Protein AF-A0A9D4TZR3-F1 (afdb_monomer)

Radius of gyration: 30.75 Å; Cα contacts (8 Å, |Δi|>4): 1428; chains: 1; bounding box: 102×84×80 Å

Organism: Chlorella vulgaris (NCBI:txid3077)

pLDDT: mean 80.23, std 26.1, range [21.52, 98.94]

Secondary structure (DSSP, 8-state):
---------------------------------------------------------------------EEEEGGGSSEEEEEEEEEETTSS--TT--S---HHHHHHHHHHHT-S-GGGS-GGGEEEEEEEEE------TT-----EEEEEEEEEHHHHHHTT--EEEEBTTTEEEE----PSPP-----------------PPPPEEEE--SHHHHHHHHHHHHTT--EEEE-SS--HHHHHHHHHHHHHH----SSSSSSSSTTGGGTTS--B---SS-TTSHHHHHHHHHHHHTT--THHHHBSS-B--HHHHHHHHHHHHHHHHHTT-EEESS--EEEEEEETTEEEEEEETTS-EEE-SEEEE---TT-HHHHHHHHTTT--EEE--EEEEEEEEEEHHHHHHHHH-HHHHHHH-BTTBSSSPPP----EEEEEHHHHHHHHHHHHHHHHTT-S-------S--PPPP-------------SSS----TTEEEEEEEEEEEEEEEEE--SSTT---EEEEE-TT--SSEEEEEEEEEE-HHHHGGGHHHHGGGHHHHHHHHHHHHHHHHHTSTTPEEEEEHHHHHTTSPPPSPPPP-S-TT-EEE---TTTS-HHHHHHHHHHHHHHHHHSTTTTSTT-EEEEEE--SS-SEEE-B-TTT--BSSSTTEEE-TGGGTS-SSHHHHHHHHHHHHHHHHHHHH----S--TT-----PPP-

Sequence (725 aa):
MYLSCGRPAALGASRAARKSCVVLAAAGARRPPSTTGFNQAPSNSGRQKPPGQHRQTGGGGGGGGSSGSTWQDVDTTPVWRVFGIVVPADDDPGKDEYVQVHPALLAAVSRKVGVRGAQLLPAEAVRVVRKSFDARSKRGRGQSEVRTWAYCVDVDSAALKEAGVRRLEERPGSFERQQQQDAPPASQHSSGTGHSSSSGGGASAEPVVVVGSGPAGLWAALQLAEAGVKVILLDRGQPVEVRGRDIGALFVRQQVNPESNLCYGEGGAGTWSDGKLTTRIGRNSDPVRQVLDTLYRFGAPDSVLVSGKPHLGTDRLVRILKAFRQHLIELGCEVRFGSRVEQLVVRNGRVGGVQLADGSTIAASRVVLAVGHSSRDVYRSLLQHDVSITPKPFAVGFRIEHPQGLIDSLQYGEDDATSKVLRGKGPFPVAEYRLAAEITADAAAQAAASAAAAASKRSGSSYFKEGWYQPLSLASDAGSGEDGVIDGAAAAVGSGSRGVYSFCMCPGGQIVPTSTNENELCINGMSFSRRDSKWANSALVVTVQPSDWQHLVPQHGLLAGMALQEGYEREAARRGGAAFVAPAQRASDFLAGRPSSGQLPPSSYRLGVKATSLHDFYPPHMTAAFVAALQRFNRQMPGFAGDQALLHAAETRTSAPIRIDRHPTSLESVSLPGLYPCGEGAGYAGGIVSSAVDGLRVGATIAAELTGRDLTIASNAFKGVKATY

Solvent-accessible surface area (backbone atoms only — not comparable to full-atom values): 40884 Å² total; per-residue (Å²): 137,89,84,88,88,82,86,87,87,88,86,85,88,87,82,89,85,86,88,80,88,82,88,86,87,83,89,83,88,83,84,87,89,80,91,85,90,86,89,82,86,91,80,91,84,90,88,80,88,88,87,89,85,90,80,87,86,84,91,77,96,72,92,71,82,72,86,69,70,42,79,38,57,40,76,81,31,62,24,38,37,40,40,82,35,66,37,52,48,90,70,43,85,29,68,87,56,58,66,74,70,45,72,55,54,45,40,37,49,23,57,71,70,63,34,93,46,43,88,52,49,63,57,87,41,46,43,57,52,30,38,36,81,41,68,68,55,63,87,49,95,94,55,80,72,58,40,32,35,39,35,28,34,37,33,38,17,66,50,38,46,73,37,66,36,60,64,46,60,38,34,91,84,42,29,40,79,32,79,76,72,75,70,85,80,76,93,78,90,79,95,78,84,86,80,90,79,82,92,74,94,66,82,80,75,76,32,40,36,30,35,21,40,15,44,14,20,47,31,17,51,46,42,21,24,77,68,70,44,52,34,36,39,28,17,43,8,29,52,55,76,58,24,52,51,37,43,46,36,29,71,76,67,59,42,70,41,62,49,20,34,50,54,37,16,50,37,20,59,52,31,70,13,33,39,58,56,69,65,87,87,42,77,83,36,58,63,46,40,54,54,41,51,52,44,37,76,32,69,44,62,74,44,56,69,18,38,69,72,25,61,44,5,24,75,47,39,56,53,25,49,54,45,47,54,52,51,39,44,75,56,62,31,45,77,40,58,64,41,34,72,57,43,77,35,72,49,96,76,23,38,44,23,39,27,33,72,88,69,51,71,48,72,18,59,35,37,37,41,15,58,38,58,79,45,60,67,53,58,58,43,40,58,77,66,65,44,49,61,46,66,35,69,33,35,35,40,28,34,40,34,34,51,26,69,58,47,23,24,72,58,58,35,71,82,46,20,73,74,34,39,53,65,48,38,55,46,47,69,66,49,77,79,81,50,75,40,80,35,40,55,66,54,14,51,52,35,41,52,52,14,51,54,57,34,58,78,75,46,101,68,90,86,76,79,86,78,90,76,80,78,80,81,84,80,88,81,91,81,91,81,86,91,79,94,84,88,84,81,68,78,85,64,55,96,56,48,42,50,33,33,55,39,75,59,17,36,15,18,36,47,42,72,50,38,57,45,93,68,37,24,31,42,49,50,19,13,47,64,61,22,46,38,68,26,24,34,25,34,43,28,37,60,44,52,72,79,79,31,52,89,37,30,90,82,42,48,73,45,12,53,50,52,50,39,52,51,50,16,33,49,22,23,59,67,22,68,51,70,71,16,28,22,22,32,34,32,38,30,57,54,35,57,43,67,58,72,83,82,75,70,90,73,63,43,81,58,41,73,31,80,36,69,63,64,82,71,48,60,66,74,56,36,16,35,51,42,35,40,45,56,52,48,23,70,77,38,78,64,64,39,28,77,66,15,38,32,32,44,22,29,50,81,72,49,21,38,33,27,45,45,46,39,92,80,79,36,32,26,74,61,33,48,36,31,26,54,24,11,29,32,20,46,75,26,79,48,51,48,44,7,25,40,40,9,36,51,51,14,21,49,54,37,22,72,75,68,75,45,92,47,64,97,58,92,80,81,87,82,86,85,85,83,84,131

Foldseek 3Di:
DDDDDDDDDDDDDDDDDDDDDDDDDDDDDDDDDDDDDDDDDDDDDDDDDDDDDDDDDDDDDDDDPPLDFDKDFLVVAQKKKFFFQKAFLVRDQFDVDFWFCDPRSLVSVCVLLVQPDSVLQDRVQKTWQAKEWDLDFDDDPPDDGTTIITTIIMGGSVSCVSSPRTIDTDDPRGIHGDHDPPDPDDDDDDDDDDDDDDDDDDPPDAAAEEEAQALLSLLLLVLQLVLVGAYEYEWQAEQLVVLVVQQVCCLPVVDHDLSRYCQGDHNGVQQQAQAKLDDPVDCPDLLNQVSLVLLVVLPADPCSSHYPTDTAFNVRSSSSRVSSVVVSVVSVYHYYYSWAFQAFDDDPLATQFTATPVRDTRGHRFYEYLNFQVPVSHVVRCVVSVFDKAFDKDKKFWKKKFFLLLQLCLSNNDVCSVAADALLDHRYGSHDDKAKDKAFQVLLVVLVVQLVVLVVVPDPDDPDDDDDDDPPDDDDDDDDDDDDDDDDDPPPRPPGIKMKIWASWQALWAKEFPDSDFQFTAIDIHAGNSSRHRMIMTGGIIMDDCVQQVSVCVPQPSCSLVVVLRVLRNVQCVCLPGSNAWEKAQLLQLSNNHWDDDDAADHRYSSHYDGDDCCPSGPNSRSSVSSSRSVVVCVVRPCSRPRRMMITDIHRPQAHSMARDADPQLCAGPRHRSYRYAARNNPQYGRSSSRNSRSNRNSQSVSCVVVVDNSPSDSDDDPDDDDDD

Mean predicted aligned error: 12.43 Å

Nearest PDB structures (foldseek):
  3nlc-assembly1_A  TM=8.979E-01  e=4.721E-51  Vibrio parahaemolyticus
  7xx0-assembly1_A  TM=4.906E-01  e=9.375E-07  Streptomyces luteocolor
  7xyl-assembly2_G  TM=4.862E-01  e=7.518E-07  Streptomyces luteocolor
  7xqa-assembly1_A  TM=4.896E-01  e=9.375E-07  Streptomyces luteocolor
  7xqa-assembly2_H  TM=4.828E-01  e=1.458E-06  Streptomyces luteocolor

Structure (mmCIF, N/CA/C/O backbone):
data_AF-A0A9D4TZR3-F1
#
_entry.id   AF-A0A9D4TZR3-F1
#
loop_
_atom_site.group_PDB
_atom_site.id
_atom_site.type_symbol
_atom_site.label_atom_id
_atom_site.label_alt_id
_atom_site.label_comp_id
_atom_site.label_asym_id
_atom_site.label_entity_id
_atom_site.label_seq_id
_atom_site.pdbx_PDB_ins_code
_atom_site.Cartn_x
_atom_site.Cartn_y
_atom_site.Cartn_z
_atom_site.occupancy
_atom_site.B_iso_or_equiv
_atom_site.auth_seq_id
_atom_site.auth_comp_id
_atom_site.auth_asym_id
_atom_site.auth_atom_id
_atom_site.pdbx_PDB_model_num
ATOM 1 N N . MET A 1 1 ? -19.382 -39.303 -4.289 1.00 30.27 1 MET A N 1
ATOM 2 C CA . MET A 1 1 ? -19.894 -40.153 -5.382 1.00 30.27 1 MET A CA 1
ATOM 3 C C . MET A 1 1 ? -19.040 -39.907 -6.615 1.00 30.27 1 MET A C 1
ATOM 5 O O . MET A 1 1 ? -18.840 -38.759 -6.981 1.00 30.27 1 MET A O 1
ATOM 9 N N . TYR A 1 2 ? -18.460 -40.985 -7.139 1.00 27.56 2 TYR A N 1
ATOM 10 C CA . TYR A 1 2 ? -17.630 -41.076 -8.346 1.00 27.56 2 TYR A CA 1
ATOM 11 C C . TYR A 1 2 ? -18.486 -41.004 -9.621 1.00 27.56 2 TYR A C 1
ATOM 13 O O . TYR A 1 2 ? -19.602 -41.503 -9.574 1.00 27.56 2 TYR A O 1
ATOM 21 N N . LEU A 1 3 ? -17.931 -40.466 -10.720 1.00 30.33 3 LEU A N 1
ATOM 22 C CA . LEU A 1 3 ? -18.220 -40.713 -12.160 1.00 30.33 3 LEU A CA 1
ATOM 23 C C . LEU A 1 3 ? -17.258 -39.778 -12.944 1.00 30.33 3 LEU A C 1
ATOM 25 O O . LEU A 1 3 ? -17.326 -38.572 -12.743 1.00 30.33 3 LEU A O 1
ATOM 29 N N . SER A 1 4 ? -16.172 -40.182 -13.620 1.00 28.52 4 SER A N 1
ATOM 30 C CA . SER A 1 4 ? -15.903 -41.158 -14.701 1.00 28.52 4 SER A CA 1
ATOM 31 C C . SER A 1 4 ? -16.362 -40.728 -16.108 1.00 28.52 4 SER A C 1
ATOM 33 O O . SER A 1 4 ? -17.515 -40.356 -16.283 1.00 28.52 4 SER A O 1
ATOM 35 N N . CYS A 1 5 ? -15.446 -40.935 -17.078 1.00 30.08 5 CYS A N 1
ATOM 36 C CA . CYS A 1 5 ? -15.521 -40.848 -18.557 1.00 30.08 5 CYS A CA 1
ATOM 37 C C . CYS A 1 5 ? -15.113 -39.485 -19.174 1.00 30.08 5 CYS A C 1
ATOM 39 O O . CYS A 1 5 ? -15.661 -38.460 -18.808 1.00 30.08 5 CYS A O 1
ATOM 41 N N . GLY A 1 6 ? -14.175 -39.361 -20.127 1.00 26.02 6 GLY A N 1
ATOM 42 C CA . GLY A 1 6 ? -13.367 -40.330 -20.880 1.00 26.02 6 GLY A CA 1
ATOM 43 C C . GLY A 1 6 ? -12.301 -39.623 -21.752 1.00 26.02 6 GLY A C 1
ATOM 44 O O . GLY A 1 6 ? -12.434 -38.448 -22.083 1.00 26.02 6 GLY A O 1
ATOM 45 N N . ARG A 1 7 ? -11.219 -40.347 -22.082 1.00 29.39 7 ARG A N 1
ATOM 46 C CA . ARG A 1 7 ? -10.142 -39.977 -23.033 1.00 29.39 7 ARG A CA 1
ATOM 47 C C . ARG A 1 7 ? -10.574 -40.204 -24.496 1.00 29.39 7 ARG A C 1
ATOM 49 O O . ARG A 1 7 ? -11.541 -40.926 -24.726 1.00 29.39 7 ARG A O 1
ATOM 56 N N . PRO A 1 8 ? -9.753 -39.765 -25.471 1.00 42.56 8 PRO A N 1
ATOM 57 C CA . PRO A 1 8 ? -9.128 -40.778 -26.331 1.00 42.56 8 PRO A CA 1
ATOM 58 C C . PRO A 1 8 ? -7.608 -40.622 -26.554 1.00 42.56 8 PRO A C 1
ATOM 60 O O . PRO A 1 8 ? -6.953 -39.720 -26.039 1.00 42.56 8 PRO A O 1
ATOM 63 N N . ALA A 1 9 ? -7.090 -41.642 -27.241 1.00 29.12 9 ALA A N 1
ATOM 64 C CA . ALA A 1 9 ? -5.749 -42.216 -27.308 1.00 29.12 9 ALA A CA 1
ATOM 65 C C . ALA A 1 9 ? -4.634 -41.429 -28.030 1.00 29.12 9 ALA A C 1
ATOM 67 O O . ALA A 1 9 ? -4.858 -40.483 -28.776 1.00 29.12 9 ALA A O 1
ATOM 68 N N . ALA A 1 10 ? -3.419 -41.937 -27.801 1.00 30.62 10 ALA A N 1
ATOM 69 C CA . ALA A 1 10 ? -2.121 -41.544 -28.334 1.00 30.62 10 ALA A CA 1
ATOM 70 C C . ALA A 1 10 ? -1.674 -42.410 -29.529 1.00 30.62 10 ALA A C 1
ATOM 72 O O . ALA A 1 10 ? -2.091 -43.558 -29.628 1.00 30.62 10 ALA A O 1
ATOM 73 N N . LEU A 1 11 ? -0.734 -41.884 -30.323 1.00 29.72 11 LEU A N 1
ATOM 74 C CA . LEU A 1 11 ? 0.268 -42.548 -31.185 1.00 29.72 11 LEU A CA 1
ATOM 75 C C . LEU A 1 11 ? 1.368 -41.479 -31.414 1.00 29.72 11 LEU A C 1
ATOM 77 O O . LEU A 1 11 ? 1.029 -40.319 -31.602 1.00 29.72 11 LEU A O 1
ATOM 81 N N . GLY A 1 12 ? 2.681 -41.702 -31.379 1.00 25.45 12 GLY A N 1
ATOM 82 C CA . GLY A 1 12 ? 3.496 -42.899 -31.248 1.00 25.45 12 GLY A CA 1
ATOM 83 C C . GLY A 1 12 ? 4.935 -42.510 -30.855 1.00 25.45 12 GLY A C 1
ATOM 84 O O . GLY A 1 12 ? 5.322 -41.343 -30.864 1.00 25.45 12 GLY A O 1
ATOM 85 N N . ALA A 1 13 ? 5.692 -43.518 -30.438 1.00 29.94 13 ALA A N 1
ATOM 86 C CA . ALA A 1 13 ? 7.003 -43.431 -29.813 1.00 29.94 13 ALA A CA 1
ATOM 87 C C . ALA A 1 13 ? 8.172 -43.274 -30.804 1.00 29.94 13 ALA A C 1
ATOM 89 O O . ALA A 1 13 ? 8.118 -43.769 -31.924 1.00 29.94 13 ALA A O 1
ATOM 90 N N . SER A 1 14 ? 9.296 -42.743 -30.312 1.00 26.88 14 SER A N 1
ATOM 91 C CA . SER A 1 14 ? 10.634 -43.209 -30.693 1.00 26.88 14 SER A CA 1
ATOM 92 C C . SER A 1 14 ? 11.590 -43.096 -29.498 1.00 26.88 14 SER A C 1
ATOM 94 O O . SER A 1 14 ? 11.545 -42.143 -28.723 1.00 26.88 14 SER A O 1
ATOM 96 N N . ARG A 1 15 ? 12.382 -44.154 -29.317 1.00 30.16 15 ARG A N 1
ATOM 97 C CA . ARG A 1 15 ? 13.234 -44.511 -28.175 1.00 30.16 15 ARG A CA 1
ATOM 98 C C . ARG A 1 15 ? 14.702 -44.147 -28.445 1.00 30.16 15 ARG A C 1
ATOM 100 O O . ARG A 1 15 ? 15.128 -44.156 -29.590 1.00 30.16 15 ARG A O 1
ATOM 107 N N . ALA A 1 16 ? 15.457 -44.113 -27.337 1.00 28.34 16 ALA A N 1
ATOM 108 C CA . ALA A 1 16 ? 16.887 -44.448 -27.199 1.00 28.34 16 ALA A CA 1
ATOM 109 C C . ALA A 1 16 ? 17.904 -43.401 -27.688 1.00 28.34 16 ALA A C 1
ATOM 111 O O . ALA A 1 16 ? 17.707 -42.751 -28.697 1.00 28.34 16 ALA A O 1
ATOM 112 N N . ALA A 1 17 ? 19.080 -43.219 -27.092 1.00 28.00 17 ALA A N 1
ATOM 113 C CA . ALA A 1 17 ? 19.716 -43.634 -25.841 1.00 28.00 17 ALA A CA 1
ATOM 114 C C . ALA A 1 17 ? 21.096 -42.951 -25.854 1.00 28.00 17 ALA A C 1
ATOM 116 O O . ALA A 1 17 ? 21.703 -42.870 -26.918 1.00 28.00 17 ALA A O 1
ATOM 117 N N . ARG A 1 18 ? 21.637 -42.562 -24.695 1.00 28.31 18 ARG A N 1
ATOM 118 C CA . ARG A 1 18 ? 22.954 -43.020 -24.200 1.00 28.31 18 ARG A CA 1
ATOM 119 C C . ARG A 1 18 ? 23.425 -42.193 -23.005 1.00 28.31 18 ARG A C 1
ATOM 121 O O . ARG A 1 18 ? 23.461 -40.971 -23.011 1.00 28.31 18 ARG A O 1
ATOM 128 N N . LYS A 1 19 ? 23.790 -42.961 -21.982 1.00 28.05 19 LYS A N 1
ATOM 129 C CA . LYS A 1 19 ? 24.562 -42.614 -20.794 1.00 28.05 19 LYS A CA 1
ATOM 130 C C . LYS A 1 19 ? 25.942 -42.079 -21.190 1.00 28.05 19 LYS A C 1
ATOM 132 O O . LYS A 1 19 ? 26.513 -42.596 -22.147 1.00 28.05 19 LYS A O 1
ATOM 137 N N . SER A 1 20 ? 26.515 -41.194 -20.375 1.00 26.88 20 SER A N 1
ATOM 138 C CA . SER A 1 20 ? 27.904 -41.310 -19.892 1.00 26.88 20 SER A CA 1
ATOM 139 C C . SER A 1 20 ? 28.134 -40.372 -18.705 1.00 26.88 20 SER A C 1
ATOM 141 O O . SER A 1 20 ? 28.222 -39.159 -18.849 1.00 26.88 20 SER A O 1
ATOM 143 N N . CYS A 1 21 ? 28.208 -40.987 -17.525 1.00 23.05 21 CYS A N 1
ATOM 144 C CA . CYS A 1 21 ? 28.924 -40.487 -16.358 1.00 23.05 21 CYS A CA 1
ATOM 145 C C . CYS A 1 21 ? 30.420 -40.475 -16.689 1.00 23.05 21 CYS A C 1
ATOM 147 O O . CYS A 1 21 ? 30.929 -41.495 -17.149 1.00 23.05 21 CYS A O 1
ATOM 149 N N . VAL A 1 22 ? 31.129 -39.395 -16.367 1.00 25.81 22 VAL A N 1
ATOM 150 C CA . VAL A 1 22 ? 32.574 -39.455 -16.119 1.00 25.81 22 VAL A CA 1
ATOM 151 C C . VAL A 1 22 ? 32.837 -38.800 -14.771 1.00 25.81 22 VAL A C 1
ATOM 153 O O . VAL A 1 22 ? 32.634 -37.606 -14.578 1.00 25.81 22 VAL A O 1
ATOM 156 N N . VAL A 1 23 ? 33.243 -39.653 -13.837 1.00 24.89 23 VAL A N 1
ATOM 157 C CA . VAL A 1 23 ? 33.922 -39.329 -12.587 1.00 24.89 23 VAL A CA 1
ATOM 158 C C . VAL A 1 23 ? 35.408 -39.236 -12.918 1.00 24.89 23 VAL A C 1
ATOM 160 O O . VAL A 1 23 ? 35.943 -40.163 -13.518 1.00 24.89 23 VAL A O 1
ATOM 163 N N . LEU A 1 24 ? 36.079 -38.168 -12.491 1.00 25.70 24 LEU A N 1
ATOM 164 C CA . LEU A 1 24 ? 37.526 -38.171 -12.285 1.00 25.70 24 LEU A CA 1
ATOM 165 C C . LEU A 1 24 ? 37.839 -37.330 -11.047 1.00 25.70 24 LEU A C 1
ATOM 167 O O . LEU A 1 24 ? 37.680 -36.112 -11.030 1.00 25.70 24 LEU A O 1
ATOM 171 N N . ALA A 1 25 ? 38.247 -38.034 -9.997 1.00 24.94 25 ALA A N 1
ATOM 172 C CA . ALA A 1 25 ? 38.930 -37.497 -8.838 1.00 24.94 25 ALA A CA 1
ATOM 173 C C . ALA A 1 25 ? 40.444 -37.643 -9.053 1.00 24.94 25 ALA A C 1
ATOM 175 O O . ALA A 1 25 ? 40.876 -38.666 -9.579 1.00 24.94 25 ALA A O 1
ATOM 176 N N . ALA A 1 26 ? 41.222 -36.658 -8.590 1.00 26.00 26 ALA A N 1
ATOM 177 C CA . ALA A 1 26 ? 42.290 -36.823 -7.591 1.00 26.00 26 ALA A CA 1
ATOM 178 C C . ALA A 1 26 ? 43.521 -35.913 -7.802 1.00 26.00 26 ALA A C 1
ATOM 180 O O . ALA A 1 26 ? 44.148 -35.904 -8.854 1.00 26.00 26 ALA A O 1
ATOM 181 N N . ALA A 1 27 ? 43.894 -35.296 -6.674 1.00 26.70 27 ALA A N 1
ATOM 182 C CA . ALA A 1 27 ? 45.244 -35.096 -6.138 1.00 26.70 27 ALA A CA 1
ATOM 183 C C . ALA A 1 27 ? 46.169 -33.999 -6.706 1.00 26.70 27 ALA A C 1
ATOM 185 O O . ALA A 1 27 ? 46.553 -33.982 -7.867 1.00 26.70 27 ALA A O 1
ATOM 186 N N . GLY A 1 28 ? 46.645 -33.152 -5.783 1.00 25.83 28 GLY A N 1
ATOM 187 C CA . GLY A 1 28 ? 47.755 -32.227 -6.008 1.00 25.83 28 GLY A CA 1
ATOM 188 C C . GLY A 1 28 ? 48.027 -31.286 -4.832 1.00 25.83 28 GLY A C 1
ATOM 189 O O . GLY A 1 28 ? 47.969 -30.074 -4.988 1.00 25.83 28 GLY A O 1
ATOM 190 N N . ALA A 1 29 ? 48.293 -31.830 -3.642 1.00 26.12 29 ALA A N 1
ATOM 191 C CA . ALA A 1 29 ? 48.752 -31.070 -2.479 1.00 26.12 29 ALA A CA 1
ATOM 192 C C . ALA A 1 29 ? 50.202 -30.583 -2.656 1.00 26.12 29 ALA A C 1
ATOM 194 O O . ALA A 1 29 ? 51.063 -31.395 -2.987 1.00 26.12 29 ALA A O 1
ATOM 195 N N . ARG A 1 30 ? 50.501 -29.316 -2.323 1.00 27.03 30 ARG A N 1
ATOM 196 C CA . ARG A 1 30 ? 51.821 -28.888 -1.813 1.00 27.03 30 ARG A CA 1
ATOM 197 C C . ARG A 1 30 ? 51.671 -27.764 -0.783 1.00 27.03 30 ARG A C 1
ATOM 199 O O . ARG A 1 30 ? 51.003 -26.764 -1.019 1.00 27.03 30 ARG A O 1
ATOM 206 N N . ARG A 1 31 ? 52.297 -27.987 0.373 1.00 29.12 31 ARG A N 1
ATOM 207 C CA . ARG A 1 31 ? 52.508 -27.076 1.511 1.00 29.12 31 ARG A CA 1
ATOM 208 C C . ARG A 1 31 ? 53.977 -26.556 1.468 1.00 29.12 31 ARG A C 1
ATOM 210 O O . ARG A 1 31 ? 54.698 -26.949 0.553 1.00 29.12 31 ARG A O 1
ATOM 217 N N . PRO A 1 32 ? 54.403 -25.649 2.371 1.00 39.19 32 PRO A N 1
ATOM 218 C CA . PRO A 1 32 ? 55.146 -24.416 2.069 1.00 39.19 32 PRO A CA 1
ATOM 219 C C . PRO A 1 32 ? 56.659 -24.530 2.349 1.00 39.19 32 PRO A C 1
ATOM 221 O O . PRO A 1 32 ? 57.119 -25.597 2.753 1.00 39.19 32 PRO A O 1
ATOM 224 N N . PRO A 1 33 ? 57.410 -23.413 2.294 1.00 30.83 33 PRO A N 1
ATOM 225 C CA . PRO A 1 33 ? 58.578 -23.243 3.141 1.00 30.83 33 PRO A CA 1
ATOM 226 C C . PRO A 1 33 ? 58.430 -22.090 4.144 1.00 30.83 33 PRO A C 1
ATOM 228 O O . PRO A 1 33 ? 57.702 -21.116 3.953 1.00 30.83 33 PRO A O 1
ATOM 231 N N . SER A 1 34 ? 59.148 -22.269 5.243 1.00 26.91 34 SER A N 1
ATOM 232 C CA . SER A 1 34 ? 59.193 -21.487 6.468 1.00 26.91 34 SER A CA 1
ATOM 233 C C . SER A 1 34 ? 60.481 -20.656 6.586 1.00 26.91 34 SER A C 1
ATOM 235 O O . SER A 1 34 ? 61.524 -21.064 6.090 1.00 26.91 34 SER A O 1
ATOM 237 N N . THR A 1 35 ? 60.375 -19.567 7.363 1.00 28.09 35 THR A N 1
ATOM 238 C CA . THR A 1 35 ? 61.343 -19.004 8.344 1.00 28.09 35 THR A CA 1
ATOM 239 C C . THR A 1 35 ? 62.737 -18.522 7.928 1.00 28.09 35 THR A C 1
ATOM 241 O O . THR A 1 35 ? 63.556 -19.324 7.509 1.00 28.09 35 THR A O 1
ATOM 244 N N . THR A 1 36 ? 63.012 -17.240 8.240 1.00 28.52 36 THR A N 1
ATOM 245 C CA . THR A 1 36 ? 64.053 -16.651 9.148 1.00 28.52 36 THR A CA 1
ATOM 246 C C . THR A 1 36 ? 64.068 -15.133 8.856 1.00 28.52 36 THR A C 1
ATOM 248 O O . THR A 1 36 ? 64.138 -14.775 7.690 1.00 28.52 36 THR A O 1
ATOM 251 N N . GLY A 1 37 ? 63.870 -14.151 9.745 1.00 24.78 37 GLY A N 1
ATOM 252 C CA . GLY A 1 37 ? 64.373 -13.918 11.102 1.00 24.78 37 GLY A CA 1
ATOM 253 C C . GLY A 1 37 ? 65.520 -12.893 11.029 1.00 24.78 37 GLY A C 1
ATOM 254 O O . GLY A 1 37 ? 66.531 -13.254 10.457 1.00 24.78 37 GLY A O 1
ATOM 255 N N . PHE A 1 38 ? 65.360 -11.653 11.532 1.00 25.66 38 PHE A N 1
ATOM 256 C CA . PHE A 1 38 ? 66.381 -10.860 12.262 1.00 25.66 38 PHE A CA 1
ATOM 257 C C . PHE A 1 38 ? 65.890 -9.442 12.648 1.00 25.66 38 PHE A C 1
ATOM 259 O O . PHE A 1 38 ? 65.250 -8.739 11.871 1.00 25.66 38 PHE A O 1
ATOM 266 N N . ASN A 1 39 ? 66.211 -9.073 13.893 1.00 26.00 39 ASN A N 1
ATOM 267 C CA . ASN A 1 39 ? 66.043 -7.784 14.578 1.00 26.00 39 ASN A CA 1
ATOM 268 C C . ASN A 1 39 ? 66.761 -6.609 13.889 1.00 26.00 39 ASN A C 1
ATOM 270 O O . ASN A 1 39 ? 67.856 -6.811 13.377 1.00 26.00 39 ASN A O 1
ATOM 274 N N . GLN A 1 40 ? 66.252 -5.380 14.067 1.00 26.84 40 GLN A N 1
ATOM 275 C CA . GLN A 1 40 ? 66.949 -4.284 14.779 1.00 26.84 40 GLN A CA 1
ATOM 276 C C . GLN A 1 40 ? 66.110 -2.988 14.810 1.00 26.84 40 GLN A C 1
ATOM 278 O O . GLN A 1 40 ? 65.559 -2.552 13.803 1.00 26.84 40 GLN A O 1
ATOM 283 N N . ALA A 1 41 ? 66.035 -2.374 15.994 1.00 26.73 41 ALA A N 1
ATOM 284 C CA . ALA A 1 41 ? 65.599 -0.994 16.212 1.00 26.73 41 ALA A CA 1
ATOM 285 C C . ALA A 1 41 ? 66.671 0.003 15.727 1.00 26.73 41 ALA A C 1
ATOM 287 O O . ALA A 1 41 ? 67.844 -0.364 15.635 1.00 26.73 41 ALA A O 1
ATOM 288 N N . PRO A 1 42 ? 66.311 1.284 15.529 1.00 30.72 42 PRO A N 1
ATOM 289 C CA . PRO A 1 42 ? 66.958 2.279 16.381 1.00 30.72 42 PRO A CA 1
ATOM 290 C C . PRO A 1 42 ? 66.040 3.402 16.892 1.00 30.72 42 PRO A C 1
ATOM 292 O O . PRO A 1 42 ? 64.930 3.653 16.430 1.00 30.72 42 PRO A O 1
ATOM 295 N N . SER A 1 43 ? 66.587 4.042 17.915 1.00 25.83 43 SER A N 1
ATOM 296 C CA . SER A 1 43 ? 66.088 5.055 18.833 1.00 25.83 43 SER A CA 1
ATOM 297 C C . SER A 1 43 ? 66.194 6.511 18.347 1.00 25.83 43 SER A C 1
ATOM 299 O O . SER A 1 43 ? 67.133 6.862 17.645 1.00 25.83 43 SER A O 1
ATOM 301 N N . ASN A 1 44 ? 65.296 7.345 18.891 1.00 27.48 44 ASN A N 1
ATOM 302 C CA . ASN A 1 44 ? 65.431 8.743 19.352 1.00 27.48 44 ASN A CA 1
ATOM 303 C C . ASN A 1 44 ? 66.152 9.831 18.526 1.00 27.48 44 ASN A C 1
ATOM 305 O O . ASN A 1 44 ? 67.372 9.864 18.441 1.00 27.48 44 ASN A O 1
ATOM 309 N N . SER A 1 45 ? 65.390 10.893 18.229 1.00 28.16 45 SER A N 1
ATOM 310 C CA . SER A 1 45 ? 65.688 12.310 18.552 1.00 28.16 45 SER A CA 1
ATOM 311 C C . SER A 1 45 ? 64.401 13.110 18.265 1.00 28.16 45 SER A C 1
ATOM 313 O O . SER A 1 45 ? 63.821 12.921 17.206 1.00 28.16 45 SER A O 1
ATOM 315 N N . GLY A 1 46 ? 63.799 13.948 19.110 1.00 24.03 46 GLY A N 1
ATOM 316 C CA . GLY A 1 46 ? 64.326 14.821 20.149 1.00 24.03 46 GLY A CA 1
ATOM 317 C C . GLY A 1 46 ? 64.084 16.277 19.724 1.00 24.03 46 GLY A C 1
ATOM 318 O O . GLY A 1 46 ? 64.851 16.789 18.919 1.00 24.03 46 GLY A O 1
ATOM 319 N N . ARG A 1 47 ? 63.035 16.940 20.244 1.00 26.39 47 ARG A N 1
ATOM 320 C CA . ARG A 1 47 ? 62.968 18.412 20.412 1.00 26.39 47 ARG A CA 1
ATOM 321 C C . ARG A 1 47 ? 61.788 18.821 21.305 1.00 26.39 47 ARG A C 1
ATOM 323 O O . ARG A 1 47 ? 60.633 18.545 21.000 1.00 26.39 47 ARG A O 1
ATOM 330 N N . GLN A 1 48 ? 62.116 19.470 22.421 1.00 24.66 48 GLN A N 1
ATOM 331 C CA . GLN A 1 48 ? 61.205 20.072 23.397 1.00 24.66 48 GLN A CA 1
ATOM 332 C C . GLN A 1 48 ? 61.217 21.612 23.296 1.00 24.66 48 GLN A C 1
ATOM 334 O O . GLN A 1 48 ? 62.291 22.182 23.129 1.00 24.66 48 GLN A O 1
ATOM 339 N N . LYS A 1 49 ? 60.041 22.204 23.600 1.00 27.36 49 LYS A N 1
ATOM 340 C CA . LYS A 1 49 ? 59.755 23.487 24.313 1.00 27.36 49 LYS A CA 1
ATOM 341 C C . LYS A 1 49 ? 60.046 24.830 23.593 1.00 27.36 49 LYS A C 1
ATOM 343 O O . LYS A 1 49 ? 60.935 24.852 22.752 1.00 27.36 49 LYS A O 1
ATOM 348 N N . PRO A 1 50 ? 59.310 25.944 23.888 1.00 29.23 50 PRO A N 1
ATOM 349 C CA . PRO A 1 50 ? 58.924 26.413 25.240 1.00 29.23 50 PRO A CA 1
ATOM 350 C C . PRO A 1 50 ? 57.483 26.985 25.429 1.00 29.23 50 PRO A C 1
ATOM 352 O O . PRO A 1 50 ? 56.692 26.973 24.489 1.00 29.23 50 PRO A O 1
ATOM 355 N N . PRO A 1 51 ? 57.112 27.416 26.665 1.00 33.34 51 PRO A N 1
ATOM 356 C CA . PRO A 1 51 ? 55.738 27.733 27.075 1.00 33.34 51 PRO A CA 1
ATOM 357 C C . PRO A 1 51 ? 55.445 29.236 27.284 1.00 33.34 51 PRO A C 1
ATOM 359 O O . PRO A 1 51 ? 56.351 30.026 27.535 1.00 33.34 51 PRO A O 1
ATOM 362 N N . GLY A 1 52 ? 54.147 29.572 27.330 1.00 25.94 52 GLY A N 1
ATOM 363 C CA . GLY A 1 52 ? 53.594 30.706 28.088 1.00 25.94 52 GLY A CA 1
ATOM 364 C C . GLY A 1 52 ? 52.920 31.810 27.264 1.00 25.94 52 GLY A C 1
ATOM 365 O O . GLY A 1 52 ? 53.583 32.483 26.488 1.00 25.94 52 GLY A O 1
ATOM 366 N N . GLN A 1 53 ? 51.621 32.054 27.493 1.00 26.91 53 GLN A N 1
ATOM 367 C CA . GLN A 1 53 ? 51.119 33.255 28.192 1.00 26.91 53 GLN A CA 1
ATOM 368 C C . GLN A 1 53 ? 49.578 33.321 28.213 1.00 26.91 53 GLN A C 1
ATOM 370 O O . GLN A 1 53 ? 48.892 32.993 27.250 1.00 26.91 53 GLN A O 1
ATOM 375 N N . HIS A 1 54 ? 49.060 33.756 29.363 1.00 28.31 54 HIS A N 1
ATOM 376 C CA . HIS A 1 54 ? 47.661 34.054 29.660 1.00 28.31 54 HIS A CA 1
ATOM 377 C C . HIS A 1 54 ? 47.120 35.251 28.860 1.00 28.31 54 HIS A C 1
ATOM 379 O O . HIS A 1 54 ? 47.782 36.283 28.785 1.00 28.31 54 HIS A O 1
ATOM 385 N N . ARG A 1 55 ? 45.845 35.184 28.450 1.00 26.12 55 ARG A N 1
ATOM 386 C CA . ARG A 1 55 ? 44.931 36.341 28.464 1.00 26.12 55 ARG A CA 1
ATOM 387 C C . ARG A 1 55 ? 43.478 35.887 28.671 1.00 26.12 55 ARG A C 1
ATOM 389 O O . ARG A 1 55 ? 42.934 35.134 27.872 1.00 26.12 55 ARG A O 1
ATOM 396 N N . GLN A 1 56 ? 42.893 36.341 29.781 1.00 24.03 56 GLN A N 1
ATOM 397 C CA . GLN A 1 56 ? 41.445 36.504 29.995 1.00 24.03 56 GLN A CA 1
ATOM 398 C C . GLN A 1 56 ? 40.916 37.514 28.939 1.00 24.03 56 GLN A C 1
ATOM 400 O O . GLN A 1 56 ? 41.720 38.279 28.414 1.00 24.03 56 GLN A O 1
ATOM 405 N N . THR A 1 57 ? 39.657 37.611 28.514 1.00 26.53 57 THR A N 1
ATOM 406 C CA . THR A 1 57 ? 38.334 37.588 29.164 1.00 26.53 57 THR A CA 1
ATOM 407 C C . THR A 1 57 ? 37.262 37.470 28.057 1.00 26.53 57 THR A C 1
ATOM 409 O O . THR A 1 57 ? 37.544 37.764 26.898 1.00 26.53 57 THR A O 1
ATOM 412 N N . GLY A 1 58 ? 36.011 37.148 28.416 1.00 26.45 58 GLY A N 1
ATOM 413 C CA . GLY A 1 58 ? 34.839 37.553 27.621 1.00 26.45 58 GLY A CA 1
ATOM 414 C C . GLY A 1 58 ? 33.756 36.489 27.497 1.00 26.45 58 GLY A C 1
ATOM 415 O O . GLY A 1 58 ? 33.815 35.642 26.614 1.00 26.45 58 GLY A O 1
ATOM 416 N N . GLY A 1 59 ? 32.767 36.538 28.391 1.00 28.47 59 GLY A N 1
ATOM 417 C CA . GLY A 1 59 ? 31.604 35.659 28.373 1.00 28.47 59 GLY A CA 1
ATOM 418 C C . GLY A 1 59 ? 30.671 35.900 27.185 1.00 28.47 59 GLY A C 1
ATOM 419 O O . GLY A 1 59 ? 30.507 37.018 26.707 1.00 28.47 59 GLY A O 1
ATOM 420 N N . GLY A 1 60 ? 30.015 34.823 26.769 1.00 27.75 60 GLY A N 1
ATOM 421 C CA . GLY A 1 60 ? 28.881 34.826 25.857 1.00 27.75 60 GLY A CA 1
ATOM 422 C C . GLY A 1 60 ? 28.091 33.550 26.103 1.00 27.75 60 GLY A C 1
ATOM 423 O O . GLY A 1 60 ? 28.469 32.483 25.628 1.00 27.75 60 GLY A O 1
ATOM 424 N N . GLY A 1 61 ? 27.048 33.648 26.928 1.00 36.88 61 GLY A N 1
ATOM 425 C CA . GLY A 1 61 ? 26.131 32.549 27.193 1.00 36.88 61 GLY A CA 1
ATOM 426 C C . GLY A 1 61 ? 25.401 32.152 25.914 1.00 36.88 61 GLY A C 1
ATOM 427 O O . GLY A 1 61 ? 24.626 32.929 25.368 1.00 36.88 61 GLY A O 1
ATOM 428 N N . GLY A 1 62 ? 25.648 30.930 25.458 1.00 29.09 62 GLY A N 1
ATOM 429 C CA . GLY A 1 62 ? 24.842 30.241 24.462 1.00 29.09 62 GLY A CA 1
ATOM 430 C C . GLY A 1 62 ? 24.438 28.900 25.048 1.00 29.09 62 GLY A C 1
ATOM 431 O O . GLY A 1 62 ? 25.274 28.007 25.175 1.00 29.09 62 GLY A O 1
ATOM 432 N N . GLY A 1 63 ? 23.174 28.776 25.457 1.00 31.38 63 GLY A N 1
ATOM 433 C CA . GLY A 1 63 ? 22.584 27.526 25.924 1.00 31.38 63 GLY A CA 1
ATOM 434 C C . GLY A 1 63 ? 22.525 26.503 24.794 1.00 31.38 63 GLY A C 1
ATOM 435 O O . GLY A 1 63 ? 21.516 26.381 24.110 1.00 31.38 63 GLY A O 1
ATOM 436 N N . GLY A 1 64 ? 23.616 25.768 24.598 1.00 30.59 64 GLY A N 1
ATOM 437 C CA . GLY A 1 64 ? 23.604 24.503 23.881 1.00 30.59 64 GLY A CA 1
ATOM 438 C C . GLY A 1 64 ? 23.118 23.425 24.839 1.00 30.59 64 GLY A C 1
ATOM 439 O O . GLY A 1 64 ? 23.837 23.067 25.769 1.00 30.59 64 GLY A O 1
ATOM 440 N N . GLY A 1 65 ? 21.897 22.926 24.639 1.00 31.05 65 GLY A N 1
ATOM 441 C CA . GLY A 1 65 ? 21.413 21.745 25.345 1.00 31.05 65 GLY A CA 1
ATOM 442 C C . GLY A 1 65 ? 22.367 20.584 25.085 1.00 31.05 65 GLY A C 1
ATOM 443 O O . GLY A 1 65 ? 22.420 20.054 23.975 1.00 31.05 65 GLY A O 1
ATOM 444 N N . SER A 1 66 ? 23.155 20.211 26.092 1.00 40.50 66 SER A N 1
ATOM 445 C CA . SER A 1 66 ? 23.912 18.973 26.048 1.00 40.50 66 SER A CA 1
ATOM 446 C C . SER A 1 66 ? 22.896 17.834 26.047 1.00 40.50 66 SER A C 1
ATOM 448 O O . SER A 1 66 ? 22.074 17.706 26.953 1.00 40.50 66 SER A O 1
ATOM 450 N N . SER A 1 67 ? 22.920 16.985 25.022 1.00 47.16 67 SER A N 1
ATOM 451 C CA . SER A 1 67 ? 22.316 15.659 25.125 1.00 47.16 67 SER A CA 1
ATOM 452 C C . SER A 1 67 ? 23.182 14.858 26.103 1.00 47.16 67 SER A C 1
ATOM 454 O O . SER A 1 67 ? 24.099 14.142 25.697 1.00 47.16 67 SER A O 1
ATOM 456 N N . GLY A 1 68 ? 22.988 15.107 27.398 1.00 49.91 68 GLY A N 1
ATOM 457 C CA . GLY A 1 68 ? 23.799 14.568 28.479 1.00 49.91 68 GLY A CA 1
ATOM 458 C C . GLY A 1 68 ? 23.662 13.056 28.544 1.00 49.91 68 GLY A C 1
ATOM 459 O O . GLY A 1 68 ? 22.611 12.526 28.897 1.00 49.91 68 GLY A O 1
ATOM 460 N N . SER A 1 69 ? 24.734 12.352 28.203 1.00 63.12 69 SER A N 1
ATOM 461 C CA . SER A 1 69 ? 24.843 10.932 28.486 1.00 63.12 69 SER A CA 1
ATOM 462 C C . SER A 1 69 ? 24.921 10.724 29.992 1.00 63.12 69 SER A C 1
ATOM 464 O O . SER A 1 69 ? 25.801 11.283 30.649 1.00 63.12 69 SER A O 1
ATOM 466 N N . THR A 1 70 ? 24.004 9.933 30.541 1.00 84.62 70 THR A N 1
ATOM 467 C CA . THR A 1 70 ? 23.886 9.777 31.994 1.00 84.62 70 THR A CA 1
ATOM 468 C C . THR A 1 70 ? 24.055 8.312 32.360 1.00 84.62 70 THR A C 1
ATOM 470 O O . THR A 1 70 ? 23.323 7.453 31.877 1.00 84.62 70 THR A O 1
ATOM 473 N N . TRP A 1 71 ? 25.029 8.007 33.213 1.00 89.69 71 TRP A N 1
ATOM 474 C CA . TRP A 1 71 ? 25.207 6.656 33.740 1.00 89.69 71 TRP A CA 1
ATOM 475 C C . TRP A 1 71 ? 24.115 6.348 34.762 1.00 89.69 71 TRP A C 1
ATOM 477 O O . TRP A 1 71 ? 24.026 7.023 35.788 1.00 89.69 71 TRP A O 1
ATOM 487 N N . GLN A 1 72 ? 23.334 5.305 34.517 1.00 89.81 72 GLN A N 1
ATOM 488 C CA . GLN A 1 72 ? 22.244 4.859 35.382 1.00 89.81 72 GLN A CA 1
ATOM 489 C C . GLN A 1 72 ? 22.553 3.467 35.923 1.00 89.81 72 GLN A C 1
ATOM 491 O O . GLN A 1 72 ? 23.177 2.663 35.226 1.00 89.81 72 GLN A O 1
ATOM 496 N N . ASP A 1 73 ? 22.114 3.176 37.145 1.00 90.69 73 ASP A N 1
ATOM 497 C CA . ASP A 1 73 ? 22.109 1.802 37.647 1.00 90.69 73 ASP A CA 1
ATOM 498 C C . ASP A 1 73 ? 21.124 0.958 36.829 1.00 90.69 73 ASP A C 1
ATOM 500 O O . ASP A 1 73 ? 20.074 1.441 36.385 1.00 90.69 73 ASP A O 1
ATOM 504 N N . VAL A 1 74 ? 21.485 -0.301 36.566 1.00 89.56 74 VAL A N 1
ATOM 505 C CA . VAL A 1 74 ? 20.704 -1.156 35.657 1.00 89.56 74 VAL A CA 1
ATOM 506 C C . VAL A 1 74 ? 19.293 -1.436 36.170 1.00 89.56 74 VAL A C 1
ATOM 508 O O . VAL A 1 74 ? 18.384 -1.574 35.363 1.00 89.56 74 VAL A O 1
ATOM 511 N N . ASP A 1 75 ? 19.086 -1.447 37.485 1.00 87.56 75 ASP A N 1
ATOM 512 C CA . ASP A 1 75 ? 17.806 -1.720 38.148 1.00 87.56 75 ASP A CA 1
ATOM 513 C C . ASP A 1 75 ? 16.867 -0.505 38.239 1.00 87.56 75 ASP A C 1
ATOM 515 O O . ASP A 1 75 ? 15.749 -0.625 38.733 1.00 87.56 75 ASP A O 1
ATOM 519 N N . THR A 1 76 ? 17.257 0.649 37.684 1.00 85.94 76 THR A N 1
ATOM 520 C CA . THR A 1 76 ? 16.374 1.829 37.557 1.00 85.94 76 THR A CA 1
ATOM 521 C C . THR A 1 76 ? 15.197 1.618 36.598 1.00 85.94 76 THR A C 1
ATOM 523 O O . THR A 1 76 ? 14.320 2.472 36.472 1.00 85.94 76 THR A O 1
ATOM 526 N N . THR A 1 77 ? 15.181 0.496 35.887 1.00 86.69 77 THR A N 1
ATOM 527 C CA . THR A 1 77 ? 14.156 0.107 34.925 1.00 86.69 77 THR A CA 1
ATOM 528 C C . THR A 1 77 ? 14.071 -1.419 34.887 1.00 86.69 77 THR A C 1
ATOM 530 O O . THR A 1 77 ? 15.088 -2.071 35.129 1.00 86.69 77 THR A O 1
ATOM 533 N N . PRO A 1 78 ? 12.912 -2.024 34.579 1.00 90.00 78 PRO A N 1
ATOM 534 C CA . PRO A 1 78 ? 12.821 -3.477 34.432 1.00 90.00 78 PRO A CA 1
ATOM 535 C C . PRO A 1 78 ? 13.566 -3.994 33.193 1.00 90.00 78 PRO A C 1
ATOM 537 O O . PRO A 1 78 ? 14.032 -5.130 33.187 1.00 90.00 78 PRO A O 1
ATOM 540 N N . VAL A 1 79 ? 13.681 -3.171 32.143 1.00 92.38 79 VAL A N 1
ATOM 541 C CA . VAL A 1 79 ? 14.234 -3.581 30.849 1.00 92.38 79 VAL A CA 1
ATOM 542 C C . VAL A 1 79 ? 15.072 -2.465 30.235 1.00 92.38 79 VAL A C 1
ATOM 544 O O . VAL A 1 79 ? 14.661 -1.304 30.183 1.00 92.38 79 VAL A O 1
ATOM 547 N N . TRP A 1 80 ? 16.216 -2.840 29.666 1.00 94.19 80 TRP A N 1
ATOM 548 C CA . TRP A 1 80 ? 17.026 -1.966 28.822 1.00 94.19 80 TRP A CA 1
ATOM 549 C C . TRP A 1 80 ? 16.857 -2.308 27.350 1.00 94.19 80 TRP A C 1
ATOM 551 O O . TRP A 1 80 ? 17.130 -3.432 26.928 1.00 94.19 80 TRP A O 1
ATOM 561 N N . ARG A 1 81 ? 16.494 -1.314 26.537 1.00 94.69 81 ARG A N 1
ATOM 562 C CA . ARG A 1 81 ? 16.582 -1.428 25.085 1.00 94.69 81 ARG A CA 1
ATOM 563 C C . ARG A 1 81 ? 17.995 -1.124 24.625 1.00 94.69 81 ARG A C 1
ATOM 565 O O . ARG A 1 81 ? 18.529 -0.043 24.871 1.00 94.69 81 ARG A O 1
ATOM 572 N N . VAL A 1 82 ? 18.579 -2.079 23.918 1.00 95.56 82 VAL A N 1
ATOM 573 C CA . VAL A 1 82 ? 19.944 -2.039 23.407 1.00 95.56 82 VAL A CA 1
ATOM 574 C C . VAL A 1 82 ? 19.915 -1.960 21.884 1.00 95.56 82 VAL A C 1
ATOM 576 O O . VAL A 1 82 ? 19.296 -2.779 21.199 1.00 95.56 82 VAL A O 1
ATOM 579 N N . PHE A 1 83 ? 20.612 -0.967 21.341 1.00 94.75 83 PHE A N 1
ATOM 580 C CA . PHE A 1 83 ? 20.699 -0.694 19.909 1.00 94.75 83 PHE A CA 1
ATOM 581 C C . PHE A 1 83 ? 22.108 -0.947 19.361 1.00 94.75 83 PHE A C 1
ATOM 583 O O . PHE A 1 83 ? 23.094 -1.056 20.096 1.00 94.75 83 PHE A O 1
ATOM 590 N N . GLY A 1 84 ? 22.212 -0.993 18.031 1.00 91.00 84 GLY A N 1
ATOM 591 C CA . GLY A 1 84 ? 23.498 -1.091 17.338 1.00 91.00 84 GLY A CA 1
ATOM 592 C C . GLY A 1 84 ? 24.200 -2.433 17.544 1.00 91.00 84 GLY A C 1
ATOM 593 O O . GLY A 1 84 ? 25.424 -2.498 17.441 1.00 91.00 84 GLY A O 1
ATOM 594 N N . ILE A 1 85 ? 23.442 -3.488 17.849 1.00 95.00 85 ILE A N 1
ATOM 595 C CA . ILE A 1 85 ? 23.945 -4.860 17.847 1.00 95.00 85 ILE A CA 1
ATOM 596 C C . ILE A 1 85 ? 24.099 -5.291 16.391 1.00 95.00 85 ILE A C 1
ATOM 598 O O . ILE A 1 85 ? 23.176 -5.124 15.598 1.00 95.00 85 ILE A O 1
ATOM 602 N N . VAL A 1 86 ? 25.266 -5.816 16.027 1.00 94.75 86 VAL A N 1
ATOM 603 C CA . VAL A 1 86 ? 25.571 -6.232 14.654 1.00 94.75 86 VAL A CA 1
ATOM 604 C C . VAL A 1 86 ? 26.140 -7.642 14.680 1.00 94.75 86 VAL A C 1
ATOM 606 O O . VAL A 1 86 ? 27.063 -7.919 15.448 1.00 94.75 86 VAL A O 1
ATOM 609 N N . VAL A 1 87 ? 25.599 -8.507 13.826 1.00 94.06 87 VAL A N 1
ATOM 610 C CA . VAL A 1 87 ? 26.042 -9.890 13.635 1.00 94.06 87 VAL A CA 1
ATOM 611 C C . VAL A 1 87 ? 26.442 -10.078 12.165 1.00 94.06 87 VAL A C 1
ATOM 613 O O . VAL A 1 87 ? 25.681 -9.661 11.285 1.00 94.06 87 VAL A O 1
ATOM 616 N N . PRO A 1 88 ? 27.627 -10.642 11.859 1.00 91.81 88 PRO A N 1
ATOM 617 C CA . PRO A 1 88 ? 27.994 -11.009 10.492 1.00 91.81 88 PRO A CA 1
ATOM 618 C C . PRO A 1 88 ? 26.955 -11.940 9.868 1.00 91.81 88 PRO A C 1
ATOM 620 O O . PRO A 1 88 ? 26.423 -12.820 10.537 1.00 91.81 88 PRO A O 1
ATOM 623 N N . ALA A 1 89 ? 26.650 -11.754 8.585 1.00 89.31 89 ALA A N 1
ATOM 624 C CA . ALA A 1 89 ? 25.557 -12.487 7.955 1.00 89.31 89 ALA A CA 1
ATOM 625 C C . ALA A 1 89 ? 25.799 -14.001 7.834 1.00 89.31 89 ALA A C 1
ATOM 627 O O . ALA A 1 89 ? 24.827 -14.742 7.742 1.00 89.31 89 ALA A O 1
ATOM 628 N N . ASP A 1 90 ? 27.055 -14.453 7.867 1.00 87.69 90 ASP A N 1
ATOM 629 C CA . ASP A 1 90 ? 27.407 -15.879 7.881 1.00 87.69 90 ASP A CA 1
ATOM 630 C C . ASP A 1 90 ? 27.275 -16.530 9.270 1.00 87.69 90 ASP A C 1
ATOM 632 O O . ASP A 1 90 ? 27.166 -17.751 9.356 1.00 87.69 90 ASP A O 1
ATOM 636 N N . ASP A 1 91 ? 27.227 -15.728 10.340 1.00 91.75 91 ASP A N 1
ATOM 637 C CA . ASP A 1 91 ? 27.043 -16.192 11.726 1.00 91.75 91 ASP A CA 1
ATOM 638 C C . ASP A 1 91 ? 25.566 -16.127 12.176 1.00 91.75 91 ASP A C 1
ATOM 640 O O . ASP A 1 91 ? 25.222 -16.459 13.316 1.00 91.75 91 ASP A O 1
ATOM 644 N N . ASP A 1 92 ? 24.688 -15.641 11.299 1.00 93.38 92 ASP A N 1
ATOM 645 C CA . ASP A 1 92 ? 23.269 -15.420 11.547 1.00 93.38 92 ASP A CA 1
ATOM 646 C C . ASP A 1 92 ? 22.423 -16.493 10.840 1.00 93.38 92 ASP A C 1
ATOM 648 O O . ASP A 1 92 ? 22.689 -16.801 9.676 1.00 93.38 92 ASP A O 1
ATOM 652 N N . PRO A 1 93 ? 21.368 -17.034 11.478 1.00 91.50 93 PRO A N 1
ATOM 653 C CA . PRO A 1 93 ? 20.492 -18.029 10.849 1.00 91.50 93 PRO A CA 1
ATOM 654 C C . PRO A 1 93 ? 19.708 -17.482 9.640 1.00 91.50 93 PRO A C 1
ATOM 656 O O . PRO A 1 93 ? 19.136 -18.237 8.853 1.00 91.50 93 PRO A O 1
ATOM 659 N N . GLY A 1 94 ? 19.701 -16.163 9.451 1.00 91.00 94 GLY A N 1
ATOM 660 C CA . GLY A 1 94 ? 19.193 -15.498 8.265 1.00 91.00 94 GLY A CA 1
ATOM 661 C C . GLY A 1 94 ? 17.740 -15.053 8.381 1.00 91.00 94 GLY A C 1
ATOM 662 O O . GLY A 1 94 ? 17.169 -14.892 9.461 1.00 91.00 94 GLY A O 1
ATOM 663 N N . LYS A 1 95 ? 17.142 -14.789 7.220 1.00 87.62 95 LYS A N 1
ATOM 664 C CA . LYS A 1 95 ? 15.824 -14.159 7.092 1.00 87.62 95 LYS A CA 1
ATOM 665 C C . LYS A 1 95 ? 14.644 -15.014 7.545 1.00 87.62 95 LYS A C 1
ATOM 667 O O . LYS A 1 95 ? 13.550 -14.485 7.603 1.00 87.62 95 LYS A O 1
ATOM 672 N N . ASP A 1 96 ? 14.803 -16.314 7.764 1.00 84.31 96 ASP A N 1
ATOM 673 C CA . ASP A 1 96 ? 13.668 -17.181 8.110 1.00 84.31 96 ASP A CA 1
ATOM 674 C C . ASP A 1 96 ? 13.562 -17.398 9.636 1.00 84.31 96 ASP A C 1
ATOM 676 O O . ASP A 1 96 ? 12.546 -17.890 10.117 1.00 84.31 96 ASP A O 1
ATOM 680 N N . GLU A 1 97 ? 14.548 -16.918 10.407 1.00 82.94 97 GLU A N 1
ATOM 681 C CA . GLU A 1 97 ? 14.566 -16.937 11.874 1.00 82.94 97 GLU A CA 1
ATOM 682 C C . GLU A 1 97 ? 14.707 -15.510 12.429 1.00 82.94 97 GLU A C 1
ATOM 684 O O . GLU A 1 97 ? 15.793 -14.927 12.458 1.00 82.94 97 GLU A O 1
ATOM 689 N N . TYR A 1 98 ? 13.590 -14.908 12.851 1.00 83.69 98 TYR A N 1
ATOM 690 C CA . TYR A 1 98 ? 13.559 -13.506 13.299 1.00 83.69 98 TYR A CA 1
ATOM 691 C C . TYR A 1 98 ? 13.580 -13.314 14.815 1.00 83.69 98 TYR A C 1
ATOM 693 O O . TYR A 1 98 ? 14.080 -12.291 15.280 1.00 83.69 98 TYR A O 1
ATOM 701 N N . VAL A 1 99 ? 12.992 -14.245 15.567 1.00 84.69 99 VAL A N 1
ATOM 702 C CA . VAL A 1 99 ? 12.679 -14.049 16.994 1.00 84.69 99 VAL A CA 1
ATOM 703 C C . VAL A 1 99 ? 13.694 -14.728 17.914 1.00 84.69 99 VAL A C 1
ATOM 705 O O . VAL A 1 99 ? 13.876 -14.297 19.049 1.00 84.69 99 VAL A O 1
ATOM 708 N N . GLN A 1 100 ? 14.374 -15.769 17.434 1.00 86.31 100 GLN A N 1
ATOM 709 C CA . GLN A 1 100 ? 15.266 -16.582 18.255 1.00 86.31 100 GLN A CA 1
ATOM 710 C C . GLN A 1 100 ? 16.568 -15.850 18.608 1.00 86.31 100 GLN A C 1
ATOM 712 O O . GLN A 1 100 ? 17.190 -15.200 17.764 1.00 86.31 100 GLN A O 1
ATOM 717 N N . VAL A 1 101 ? 17.013 -16.013 19.857 1.00 92.69 101 VAL A N 1
ATOM 718 C CA . VAL A 1 101 ? 18.321 -15.543 20.325 1.00 92.69 101 VAL A CA 1
ATOM 719 C C . VAL A 1 101 ? 19.346 -16.657 20.141 1.00 92.69 101 VAL A C 1
ATOM 721 O O . VAL A 1 101 ? 19.504 -17.533 20.985 1.00 92.69 101 VAL A O 1
ATOM 724 N N . HIS A 1 102 ? 20.037 -16.633 19.005 1.00 94.19 102 HIS A N 1
ATOM 725 C CA . HIS A 1 102 ? 21.085 -17.599 18.676 1.00 94.19 102 HIS A CA 1
ATOM 726 C C . HIS A 1 102 ? 22.446 -17.213 19.306 1.00 94.19 102 HIS A C 1
ATOM 728 O O . HIS A 1 102 ? 22.646 -16.051 19.680 1.00 94.19 102 HIS A O 1
ATOM 734 N N . PRO A 1 103 ? 23.425 -18.139 19.397 1.00 95.06 103 PRO A N 1
ATOM 735 C CA . PRO A 1 103 ? 24.685 -17.904 20.115 1.00 95.06 103 PRO A CA 1
ATOM 736 C C . PRO A 1 103 ? 25.481 -16.676 19.650 1.00 95.06 103 PRO A C 1
ATOM 738 O O . PRO A 1 103 ? 26.036 -15.952 20.478 1.00 95.06 103 PRO A O 1
ATOM 741 N N . ALA A 1 104 ? 25.521 -16.402 18.341 1.00 95.12 104 ALA A N 1
ATOM 742 C CA . ALA A 1 104 ? 26.236 -15.240 17.809 1.00 95.12 104 ALA A CA 1
ATOM 743 C C . ALA A 1 104 ? 25.565 -13.910 18.199 1.00 95.12 104 ALA A C 1
ATOM 745 O O . ALA A 1 104 ? 26.265 -12.950 18.538 1.00 95.12 104 ALA A O 1
ATOM 746 N N . LEU A 1 105 ? 24.225 -13.863 18.225 1.00 96.12 105 LEU A N 1
ATOM 747 C CA . LEU A 1 105 ? 23.482 -12.706 18.724 1.00 96.12 105 LEU A CA 1
ATOM 748 C C . LEU A 1 105 ? 23.714 -12.515 20.222 1.00 96.12 105 LEU A C 1
ATOM 750 O O . LEU A 1 105 ? 24.056 -11.408 20.634 1.00 96.12 105 LEU A O 1
ATOM 754 N N . LEU A 1 106 ? 23.601 -13.580 21.022 1.00 96.06 106 LEU A N 1
ATOM 755 C CA . LEU A 1 106 ? 23.839 -13.507 22.464 1.00 96.06 106 LEU A CA 1
ATOM 756 C C . LEU A 1 106 ? 25.251 -12.987 22.759 1.00 96.06 106 LEU A C 1
ATOM 758 O O . LEU A 1 106 ? 25.412 -12.035 23.515 1.00 96.06 106 LEU A O 1
ATOM 762 N N . ALA A 1 107 ? 26.268 -13.510 22.069 1.00 95.81 107 ALA A N 1
ATOM 763 C CA . ALA A 1 107 ? 27.640 -13.030 22.200 1.00 95.81 107 ALA A CA 1
ATOM 764 C C . ALA A 1 107 ? 27.796 -11.547 21.816 1.00 95.81 107 ALA A C 1
ATOM 766 O O . ALA A 1 107 ? 28.546 -10.815 22.467 1.00 95.81 107 ALA A O 1
ATOM 767 N N . ALA A 1 108 ? 27.102 -11.080 20.773 1.00 96.06 108 ALA A N 1
ATOM 768 C CA . ALA A 1 108 ? 27.117 -9.673 20.379 1.00 96.06 108 ALA A CA 1
ATOM 769 C C . ALA A 1 108 ? 26.429 -8.768 21.416 1.00 96.06 108 ALA A C 1
ATOM 771 O O . ALA A 1 108 ? 26.962 -7.701 21.731 1.00 96.06 108 ALA A O 1
ATOM 772 N N . VAL A 1 109 ? 25.302 -9.209 21.984 1.00 96.50 109 VAL A N 1
ATOM 773 C CA . VAL A 1 109 ? 24.595 -8.517 23.071 1.00 96.50 109 VAL A CA 1
ATOM 774 C C . VAL A 1 109 ? 25.475 -8.444 24.313 1.00 96.50 109 VAL A C 1
ATOM 776 O O . VAL A 1 109 ? 25.747 -7.340 24.778 1.00 96.50 109 VAL A O 1
ATOM 779 N N . SER A 1 110 ? 26.010 -9.572 24.789 1.00 96.00 110 SER A N 1
ATOM 780 C CA . SER A 1 110 ? 26.883 -9.634 25.967 1.00 96.00 110 SER A CA 1
ATOM 781 C C . SER A 1 110 ? 28.087 -8.703 25.843 1.00 96.00 110 SER A C 1
ATOM 783 O O . SER A 1 110 ? 28.375 -7.953 26.774 1.00 96.00 110 SER A O 1
ATOM 785 N N . ARG A 1 111 ? 28.746 -8.660 24.673 1.00 95.31 111 ARG A N 1
ATOM 786 C CA . ARG A 1 111 ? 29.833 -7.698 24.418 1.00 95.31 111 ARG A CA 1
ATOM 787 C C . ARG A 1 111 ? 29.358 -6.250 24.499 1.00 95.31 111 ARG A C 1
ATOM 789 O O . ARG A 1 111 ? 30.059 -5.424 25.074 1.00 95.31 111 ARG A O 1
ATOM 796 N N . LYS A 1 112 ? 28.194 -5.931 23.923 1.00 95.12 112 LYS A N 1
ATOM 797 C CA . LYS A 1 112 ? 27.651 -4.566 23.922 1.00 95.12 112 LYS A CA 1
ATOM 798 C C . LYS A 1 112 ? 27.302 -4.095 25.333 1.00 95.12 112 LYS A C 1
ATOM 800 O O . LYS A 1 112 ? 27.602 -2.950 25.648 1.00 95.12 112 LYS A O 1
ATOM 805 N N . VAL A 1 113 ? 26.704 -4.952 26.162 1.00 93.94 113 VAL A N 1
ATOM 806 C CA . VAL A 1 113 ? 26.313 -4.612 27.545 1.00 93.94 113 VAL A CA 1
ATOM 807 C C . VAL A 1 113 ? 27.453 -4.761 28.565 1.00 93.94 113 VAL A C 1
ATOM 809 O O . VAL A 1 113 ? 27.288 -4.382 29.719 1.00 93.94 113 VAL A O 1
ATOM 812 N N . GLY A 1 114 ? 28.617 -5.284 28.160 1.00 92.56 114 GLY A N 1
ATOM 813 C CA . GLY A 1 114 ? 29.801 -5.406 29.020 1.00 92.56 114 GLY A CA 1
ATOM 814 C C . GLY A 1 114 ? 29.872 -6.679 29.875 1.00 92.56 114 GLY A C 1
ATOM 815 O O . GLY A 1 114 ? 30.625 -6.718 30.847 1.00 92.56 114 GLY A O 1
ATOM 816 N N . VAL A 1 115 ? 29.130 -7.732 29.524 1.00 91.12 115 VAL A N 1
ATOM 817 C CA . VAL A 1 115 ? 29.184 -9.040 30.198 1.00 91.12 115 VAL A CA 1
ATOM 818 C C . VAL A 1 115 ? 30.424 -9.820 29.732 1.00 91.12 115 VAL A C 1
ATOM 820 O O . VAL A 1 115 ? 30.658 -9.982 28.534 1.00 91.12 115 VAL A O 1
ATOM 823 N N . ARG A 1 116 ? 31.226 -10.335 30.680 1.00 83.50 116 ARG A N 1
ATOM 824 C CA . ARG A 1 116 ? 32.548 -10.965 30.430 1.00 83.50 116 ARG A CA 1
ATOM 825 C C . ARG A 1 116 ? 32.509 -12.390 29.845 1.00 83.50 116 ARG A C 1
ATOM 827 O O . ARG A 1 116 ? 33.560 -12.991 29.647 1.00 83.50 116 ARG A O 1
ATOM 834 N N . GLY A 1 117 ? 31.328 -12.919 29.542 1.00 80.69 117 GLY A N 1
ATOM 835 C CA . GLY A 1 117 ? 31.129 -14.205 28.873 1.00 80.69 117 GLY A CA 1
ATOM 836 C C . GLY A 1 117 ? 29.658 -14.396 28.519 1.00 80.69 117 GLY A C 1
ATOM 837 O O . GLY A 1 117 ? 28.798 -14.152 29.358 1.00 80.69 117 GLY A O 1
ATOM 838 N N . ALA A 1 118 ? 29.357 -14.805 27.285 1.00 77.31 118 ALA A N 1
ATOM 839 C CA . ALA A 1 118 ? 27.975 -14.896 26.804 1.00 77.31 118 ALA A CA 1
ATOM 840 C C . ALA A 1 118 ? 27.102 -15.843 27.645 1.00 77.31 118 ALA A C 1
ATOM 842 O O . ALA A 1 118 ? 25.927 -15.575 27.846 1.00 77.31 118 ALA A O 1
ATOM 843 N N . GLN A 1 119 ? 27.703 -16.892 28.209 1.00 82.81 119 GLN A N 1
ATOM 844 C CA . GLN A 1 119 ? 27.061 -17.866 29.091 1.00 82.81 119 GLN A CA 1
ATOM 845 C C . GLN A 1 119 ? 26.545 -17.289 30.420 1.00 82.81 119 GLN A C 1
ATOM 847 O O . GLN A 1 119 ? 25.799 -17.965 31.116 1.00 82.81 119 GLN A O 1
ATOM 852 N N . LEU A 1 120 ? 26.972 -16.079 30.798 1.00 86.50 120 LEU A N 1
ATOM 853 C CA . LEU A 1 120 ? 26.513 -15.412 32.020 1.00 86.50 120 LEU A CA 1
ATOM 854 C C . LEU A 1 120 ? 25.207 -14.641 31.814 1.00 86.50 120 LEU A C 1
ATOM 856 O O . LEU A 1 120 ? 24.603 -14.223 32.794 1.00 86.50 120 LEU A O 1
ATOM 860 N N . LEU A 1 121 ? 24.792 -14.426 30.563 1.00 91.62 121 LEU A N 1
ATOM 861 C CA . LEU A 1 121 ? 23.519 -13.800 30.238 1.00 91.62 121 LEU A CA 1
ATOM 862 C C . LEU A 1 121 ? 22.582 -14.877 29.667 1.00 91.62 121 LEU A C 1
ATOM 864 O O . LEU A 1 121 ? 22.858 -15.375 28.573 1.00 91.62 121 LEU A O 1
ATOM 868 N N . PRO A 1 122 ? 21.502 -15.254 30.369 1.00 91.75 122 PRO A N 1
ATOM 869 C CA . PRO A 1 122 ? 20.538 -16.213 29.840 1.00 91.75 122 PRO A CA 1
ATOM 870 C C . PRO A 1 122 ? 19.914 -15.718 28.527 1.00 91.75 122 PRO A C 1
ATOM 872 O O . PRO A 1 122 ? 19.640 -14.526 28.369 1.00 91.75 122 PRO A O 1
ATOM 875 N N . ALA A 1 123 ? 19.671 -16.620 27.573 1.00 91.50 123 ALA A N 1
ATOM 876 C CA . ALA A 1 123 ? 19.094 -16.248 26.278 1.00 91.50 123 ALA A CA 1
ATOM 877 C C . ALA A 1 123 ? 17.658 -15.716 26.430 1.00 91.50 123 ALA A C 1
ATOM 879 O O . ALA A 1 123 ? 17.263 -14.793 25.725 1.00 91.50 123 ALA A O 1
ATOM 880 N N . GLU A 1 124 ? 16.909 -16.254 27.393 1.00 91.94 124 GLU A N 1
ATOM 881 C CA . GLU A 1 124 ? 15.559 -15.843 27.781 1.00 91.94 124 GLU A CA 1
ATOM 882 C C . GLU A 1 124 ? 15.489 -14.424 28.364 1.00 91.94 124 GLU A C 1
ATOM 884 O O . GLU A 1 124 ? 14.429 -13.802 28.323 1.00 91.94 124 GLU A O 1
ATOM 889 N N . ALA A 1 125 ? 16.613 -13.881 28.844 1.00 92.69 125 ALA A N 1
ATOM 890 C CA . ALA A 1 125 ? 16.696 -12.490 29.281 1.00 92.69 125 ALA A CA 1
ATOM 891 C C . ALA A 1 125 ? 16.812 -11.503 28.112 1.00 92.69 125 ALA A C 1
ATOM 893 O O . ALA A 1 125 ? 16.775 -10.294 28.334 1.00 92.69 125 ALA A O 1
ATOM 894 N N . VAL A 1 126 ? 16.972 -11.989 26.877 1.00 94.44 126 VAL A N 1
ATOM 895 C CA . VAL A 1 126 ? 17.104 -11.167 25.674 1.00 94.44 126 VAL A CA 1
ATOM 896 C C . VAL A 1 126 ? 15.885 -11.376 24.779 1.00 94.44 126 VAL A C 1
ATOM 898 O O . VAL A 1 126 ? 15.563 -12.487 24.371 1.00 94.44 126 VAL A O 1
ATOM 901 N N . ARG A 1 127 ? 15.222 -10.284 24.398 1.00 94.00 127 ARG A N 1
ATOM 902 C CA . ARG A 1 127 ? 14.090 -10.294 23.465 1.00 94.00 127 ARG A CA 1
ATOM 903 C C . ARG A 1 127 ? 14.425 -9.489 22.224 1.00 94.00 127 ARG A C 1
ATOM 905 O O . ARG A 1 127 ? 14.779 -8.316 22.313 1.00 94.00 127 ARG A O 1
ATOM 912 N N . VAL A 1 128 ? 14.258 -10.078 21.043 1.00 93.44 128 VAL A N 1
ATOM 913 C CA . VAL A 1 128 ? 14.482 -9.348 19.790 1.00 93.44 128 VAL A CA 1
ATOM 914 C C . VAL A 1 128 ? 13.335 -8.370 19.531 1.00 93.44 128 VAL A C 1
ATOM 916 O O . VAL A 1 128 ? 12.187 -8.764 19.354 1.00 93.44 128 VAL A O 1
ATOM 919 N N . VAL A 1 129 ? 13.652 -7.077 19.468 1.00 91.25 129 VAL A N 1
ATOM 920 C CA . VAL A 1 129 ? 12.692 -6.002 19.161 1.00 91.25 129 VAL A CA 1
ATOM 921 C C . VAL A 1 129 ? 12.686 -5.699 17.672 1.00 91.25 129 VAL A C 1
ATOM 923 O O . VAL A 1 129 ? 11.635 -5.445 17.078 1.00 91.25 129 VAL A O 1
ATOM 926 N N . ARG A 1 130 ? 13.875 -5.701 17.061 1.00 92.31 130 ARG A N 1
ATOM 927 C CA . ARG A 1 130 ? 14.050 -5.451 15.634 1.00 92.31 130 ARG A CA 1
ATOM 928 C C . ARG A 1 130 ? 15.227 -6.240 15.077 1.00 92.31 130 ARG A C 1
ATOM 930 O O . ARG A 1 130 ? 16.305 -6.192 15.652 1.00 92.31 130 ARG A O 1
ATOM 937 N N . LYS A 1 131 ? 15.051 -6.836 13.897 1.00 93.94 131 LYS A N 1
ATOM 938 C CA . LYS A 1 131 ? 16.124 -7.424 13.074 1.00 93.94 131 LYS A CA 1
ATOM 939 C C . LYS A 1 131 ? 16.071 -6.834 11.667 1.00 93.94 131 LYS A C 1
ATOM 941 O O . LYS A 1 131 ? 15.003 -6.754 11.061 1.00 93.94 131 LYS A O 1
ATOM 946 N N . SER A 1 132 ? 17.186 -6.335 11.146 1.00 92.81 132 SER A N 1
ATOM 947 C CA . SER A 1 132 ? 17.276 -5.705 9.818 1.00 92.81 132 SER A CA 1
ATOM 948 C C . SER A 1 132 ? 18.542 -6.154 9.101 1.00 92.81 132 SER A C 1
ATOM 950 O O . SER A 1 132 ? 19.598 -6.196 9.713 1.00 92.81 132 SER A O 1
ATOM 952 N N . PHE A 1 133 ? 18.448 -6.450 7.809 1.00 91.50 133 PHE A N 1
ATOM 953 C CA . PHE A 1 133 ? 19.614 -6.785 6.995 1.00 91.50 133 PHE A CA 1
ATOM 954 C C . PHE A 1 133 ? 20.258 -5.511 6.437 1.00 91.50 133 PHE A C 1
ATOM 956 O O . PHE A 1 133 ? 19.553 -4.681 5.852 1.00 91.50 133 PHE A O 1
ATOM 963 N N . ASP A 1 134 ? 21.571 -5.363 6.602 1.00 87.81 134 ASP A N 1
ATOM 964 C CA . ASP A 1 134 ? 22.370 -4.337 5.934 1.00 87.81 134 ASP A CA 1
ATOM 965 C C . ASP A 1 134 ? 23.250 -4.990 4.865 1.00 87.81 134 ASP A C 1
ATOM 967 O O . ASP A 1 134 ? 24.225 -5.688 5.153 1.00 87.81 134 ASP A O 1
ATOM 971 N N . ALA A 1 135 ? 22.868 -4.742 3.614 1.00 79.44 135 ALA A N 1
ATOM 972 C CA . ALA A 1 135 ? 23.567 -5.216 2.430 1.00 79.44 135 ALA A CA 1
ATOM 973 C C . ALA A 1 135 ? 24.791 -4.358 2.075 1.00 79.44 135 ALA A C 1
ATOM 975 O O . ALA A 1 135 ? 25.547 -4.715 1.176 1.00 79.44 135 ALA A O 1
ATOM 976 N N . ARG A 1 136 ? 24.990 -3.209 2.740 1.00 71.69 136 ARG A N 1
ATOM 977 C CA . ARG A 1 136 ? 26.113 -2.316 2.447 1.00 71.69 136 ARG A CA 1
ATOM 978 C C . ARG A 1 136 ? 27.383 -2.871 3.076 1.00 71.69 136 ARG A C 1
ATOM 980 O O . ARG A 1 136 ? 27.490 -2.986 4.295 1.00 71.69 136 ARG A O 1
ATOM 987 N N . SER A 1 137 ? 28.372 -3.140 2.236 1.00 56.62 137 SER A N 1
ATOM 988 C CA . SER A 1 137 ? 29.723 -3.475 2.671 1.00 56.62 137 SER A CA 1
ATOM 989 C C . SER A 1 137 ? 30.367 -2.311 3.436 1.00 56.62 137 SER A C 1
ATOM 991 O O . SER A 1 137 ? 30.376 -1.167 2.967 1.00 56.62 137 SER A O 1
ATOM 993 N N . LYS A 1 138 ? 30.969 -2.589 4.598 1.00 51.16 138 LYS A N 1
ATOM 994 C CA . LYS A 1 138 ? 31.988 -1.694 5.160 1.00 51.16 138 LYS A CA 1
ATOM 995 C C . LYS A 1 138 ? 33.299 -1.944 4.414 1.00 51.16 138 LYS A C 1
ATOM 997 O O . LYS A 1 138 ? 33.931 -2.976 4.606 1.00 51.16 138 LYS A O 1
ATOM 1002 N N . ARG A 1 139 ? 33.748 -0.969 3.614 1.00 44.75 139 ARG A N 1
ATOM 1003 C CA . ARG A 1 139 ? 35.104 -0.963 3.040 1.00 44.75 139 ARG A CA 1
ATOM 1004 C C . ARG A 1 139 ? 36.144 -0.745 4.144 1.00 44.75 139 ARG A C 1
ATOM 1006 O O . ARG A 1 139 ? 36.524 0.387 4.430 1.00 44.75 139 ARG A O 1
ATOM 1013 N N . GLY A 1 140 ? 36.624 -1.826 4.750 1.00 45.06 140 GLY A N 1
ATOM 1014 C CA . GLY A 1 140 ? 37.955 -1.852 5.356 1.00 45.06 140 GLY A CA 1
ATOM 1015 C C . GLY A 1 140 ? 38.996 -2.085 4.260 1.00 45.06 140 GLY A C 1
ATOM 1016 O O . GLY A 1 140 ? 38.777 -2.917 3.381 1.00 45.06 140 GLY A O 1
ATOM 1017 N N . ARG A 1 141 ? 40.124 -1.359 4.262 1.00 35.66 141 ARG A N 1
ATOM 1018 C CA . ARG A 1 141 ? 41.239 -1.652 3.338 1.00 35.66 141 ARG A CA 1
ATOM 1019 C C . ARG A 1 141 ? 41.673 -3.116 3.529 1.00 35.66 141 ARG A C 1
ATOM 1021 O O . ARG A 1 141 ? 42.193 -3.450 4.586 1.00 35.66 141 ARG A O 1
ATOM 1028 N N . GLY A 1 142 ? 41.468 -3.958 2.513 1.00 46.91 142 GLY A N 1
ATOM 1029 C CA . GLY A 1 142 ? 41.960 -5.342 2.471 1.00 46.91 142 GLY A CA 1
ATOM 1030 C C . GLY A 1 142 ? 41.066 -6.421 3.099 1.00 46.91 142 GLY A C 1
ATOM 1031 O O . GLY A 1 142 ? 41.542 -7.537 3.271 1.00 46.91 142 GLY A O 1
ATOM 1032 N N . GLN A 1 143 ? 39.804 -6.131 3.438 1.00 46.62 143 GLN A N 1
ATOM 1033 C CA . GLN A 1 143 ? 38.848 -7.138 3.928 1.00 46.62 143 GLN A CA 1
ATOM 1034 C C . GLN A 1 143 ? 37.768 -7.432 2.881 1.00 46.62 143 GLN A C 1
ATOM 1036 O O . GLN A 1 143 ? 37.300 -6.510 2.208 1.00 46.62 143 GLN A O 1
ATOM 1041 N N . SER A 1 144 ? 37.368 -8.705 2.763 1.00 54.38 144 SER A N 1
ATOM 1042 C CA . SER A 1 144 ? 36.178 -9.107 2.002 1.00 54.38 144 SER A CA 1
ATOM 1043 C C . SER A 1 144 ? 34.945 -8.363 2.514 1.00 54.38 144 SER A C 1
ATOM 1045 O O . SER A 1 144 ? 34.839 -8.062 3.703 1.00 54.38 144 SER A O 1
ATOM 1047 N N . GLU A 1 145 ? 34.011 -8.058 1.617 1.00 63.78 145 GLU A N 1
ATOM 1048 C CA . GLU A 1 145 ? 32.760 -7.385 1.961 1.00 63.78 145 GLU A CA 1
ATOM 1049 C C . GLU A 1 145 ? 31.934 -8.232 2.940 1.00 63.78 145 GLU A C 1
ATOM 1051 O O . GLU A 1 145 ? 31.391 -9.263 2.556 1.00 63.78 145 GLU A O 1
ATOM 1056 N N . VAL A 1 146 ? 31.819 -7.802 4.201 1.00 72.88 146 VAL A N 1
ATOM 1057 C CA . VAL A 1 146 ? 31.002 -8.508 5.201 1.00 72.8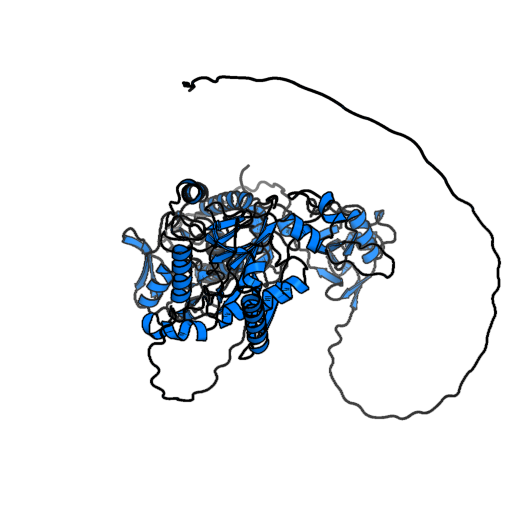8 146 VAL A CA 1
ATOM 1058 C C . VAL A 1 146 ? 29.627 -7.850 5.295 1.00 72.88 146 VAL A C 1
ATOM 1060 O O . VAL A 1 146 ? 29.494 -6.721 5.776 1.00 72.88 146 VAL A O 1
ATOM 1063 N N . ARG A 1 147 ? 28.597 -8.570 4.845 1.00 86.19 147 ARG A N 1
ATOM 1064 C CA . ARG A 1 147 ? 27.178 -8.218 5.030 1.00 86.19 147 ARG A CA 1
ATOM 1065 C C . ARG A 1 147 ? 26.765 -8.517 6.469 1.00 86.19 147 ARG A C 1
ATOM 1067 O O . ARG A 1 147 ? 27.343 -9.395 7.111 1.00 86.19 147 ARG A O 1
ATOM 1074 N N . THR A 1 148 ? 25.786 -7.788 7.004 1.00 90.69 148 THR A N 1
ATOM 1075 C CA . THR A 1 148 ? 25.450 -7.899 8.435 1.00 90.69 148 THR A CA 1
ATOM 1076 C C . THR A 1 148 ? 23.958 -7.847 8.725 1.00 90.69 148 THR A C 1
ATOM 1078 O O . THR A 1 148 ? 23.177 -7.236 7.996 1.00 90.69 148 THR A O 1
ATOM 1081 N N . TRP A 1 149 ? 23.570 -8.453 9.843 1.00 93.50 149 TRP A N 1
ATOM 1082 C CA . TRP A 1 149 ? 22.277 -8.253 10.478 1.00 93.50 149 TRP A CA 1
ATOM 1083 C C . TRP A 1 149 ? 22.420 -7.283 11.644 1.00 93.50 149 TRP A C 1
ATOM 1085 O O . TRP A 1 149 ? 23.238 -7.472 12.543 1.00 93.50 149 TRP A O 1
ATOM 1095 N N . ALA A 1 150 ? 21.609 -6.233 11.624 1.00 94.12 150 ALA A N 1
ATOM 1096 C CA . ALA A 1 150 ? 21.486 -5.268 12.697 1.00 94.12 150 ALA A CA 1
ATOM 1097 C C . ALA A 1 150 ? 20.288 -5.618 13.583 1.00 94.12 150 ALA A C 1
ATOM 1099 O O . ALA A 1 150 ? 19.164 -5.794 13.097 1.00 94.12 150 ALA A O 1
ATOM 1100 N N . TYR A 1 151 ? 20.534 -5.649 14.886 1.00 95.12 151 TYR A N 1
ATOM 1101 C CA . TYR A 1 151 ? 19.569 -5.985 15.914 1.00 95.12 151 TYR A CA 1
ATOM 1102 C C . TYR A 1 151 ? 19.329 -4.812 16.866 1.00 95.12 151 TYR A C 1
ATOM 1104 O O . TYR A 1 151 ? 20.231 -4.041 17.211 1.00 95.12 151 TYR A O 1
ATOM 1112 N N . CYS A 1 152 ? 18.082 -4.710 17.307 1.00 94.50 152 CYS A N 1
ATOM 1113 C CA . CYS A 1 152 ? 17.689 -4.027 18.528 1.00 94.50 152 CYS A CA 1
ATOM 1114 C C . CYS A 1 152 ? 17.035 -5.071 19.427 1.00 94.50 152 CYS A C 1
ATOM 1116 O O . CYS A 1 152 ? 16.172 -5.826 18.964 1.00 94.50 152 CYS A O 1
ATOM 1118 N N . VAL A 1 153 ? 17.465 -5.123 20.681 1.00 95.19 153 VAL A N 1
ATOM 1119 C CA . VAL A 1 153 ? 16.985 -6.093 21.664 1.00 95.19 153 VAL A CA 1
ATOM 1120 C C . VAL A 1 153 ? 16.565 -5.378 22.936 1.00 95.19 153 VAL A C 1
ATOM 1122 O O . VAL A 1 153 ? 17.096 -4.320 23.257 1.00 95.19 153 VAL A O 1
ATOM 1125 N N . ASP A 1 154 ? 15.632 -5.976 23.651 1.00 94.62 154 ASP A N 1
ATOM 1126 C CA . ASP A 1 154 ? 15.330 -5.650 25.035 1.00 94.62 154 ASP A CA 1
ATOM 1127 C C . ASP A 1 154 ? 16.056 -6.675 25.918 1.00 94.62 154 ASP A C 1
ATOM 1129 O O . ASP A 1 154 ? 16.070 -7.862 25.583 1.00 94.62 154 ASP A O 1
ATOM 1133 N N . VAL A 1 155 ? 16.686 -6.223 27.002 1.00 95.25 155 VAL A N 1
ATOM 1134 C CA . VAL A 1 155 ? 17.415 -7.074 27.951 1.00 95.25 155 VAL A CA 1
ATOM 1135 C C . VAL A 1 155 ? 16.889 -6.845 29.363 1.00 95.25 155 VAL A C 1
ATOM 1137 O O . VAL A 1 155 ? 16.765 -5.696 29.792 1.00 95.25 155 VAL A O 1
ATOM 1140 N N . ASP A 1 156 ? 16.586 -7.932 30.068 1.00 94.38 156 ASP A N 1
ATOM 1141 C CA . ASP A 1 156 ? 16.121 -7.906 31.454 1.00 94.38 156 ASP A CA 1
ATOM 1142 C C . ASP A 1 156 ? 17.191 -7.347 32.409 1.00 94.38 156 ASP A C 1
ATOM 1144 O O . ASP A 1 156 ? 18.360 -7.753 32.394 1.00 94.38 156 ASP A O 1
ATOM 1148 N N . SER A 1 157 ? 16.792 -6.393 33.248 1.00 94.38 157 SER A N 1
ATOM 1149 C CA . SER A 1 157 ? 17.707 -5.703 34.158 1.00 94.38 157 SER A CA 1
ATOM 1150 C C . SER A 1 157 ? 18.203 -6.573 35.313 1.00 94.38 157 SER A C 1
ATOM 1152 O O . SER A 1 157 ? 19.338 -6.386 35.762 1.00 94.38 157 SER A O 1
ATOM 1154 N N . ALA A 1 158 ? 17.394 -7.520 35.802 1.00 93.25 158 ALA A N 1
ATOM 1155 C CA . ALA A 1 158 ? 17.811 -8.428 36.868 1.00 93.25 158 ALA A CA 1
ATOM 1156 C C . ALA A 1 158 ? 18.896 -9.382 36.351 1.00 93.25 158 ALA A C 1
ATOM 1158 O O . ALA A 1 158 ? 19.957 -9.494 36.969 1.00 93.25 158 ALA A O 1
ATOM 1159 N N . ALA A 1 159 ? 18.704 -9.938 35.154 1.00 93.38 159 ALA A N 1
ATOM 1160 C CA . ALA A 1 159 ? 19.703 -10.767 34.486 1.00 93.38 159 ALA A CA 1
ATOM 1161 C C . ALA A 1 159 ? 21.014 -10.004 34.212 1.00 93.38 159 ALA A C 1
ATOM 1163 O O . ALA A 1 159 ? 22.102 -10.544 34.416 1.00 93.38 159 ALA A O 1
ATOM 1164 N N . LEU A 1 160 ? 20.948 -8.726 33.810 1.00 94.06 160 LEU A N 1
ATOM 1165 C CA . LEU A 1 160 ? 22.145 -7.880 33.669 1.00 94.06 160 LEU A CA 1
ATOM 1166 C C . LEU A 1 160 ? 22.906 -7.731 34.994 1.00 94.06 160 LEU A C 1
ATOM 1168 O O . LEU A 1 160 ? 24.138 -7.824 35.017 1.00 94.06 160 LEU A O 1
ATOM 1172 N N . LYS A 1 161 ? 22.180 -7.516 36.096 1.00 93.62 161 LYS A N 1
ATOM 1173 C CA . LYS A 1 161 ? 22.753 -7.352 37.438 1.00 93.62 161 LYS A CA 1
ATOM 1174 C C . LYS A 1 161 ? 23.419 -8.633 37.940 1.00 93.62 161 LYS A C 1
ATOM 1176 O O . LYS A 1 161 ? 24.504 -8.552 38.526 1.00 93.62 161 LYS A O 1
ATOM 1181 N N . GLU A 1 162 ? 22.801 -9.786 37.695 1.00 93.31 162 GLU A N 1
ATOM 1182 C CA . GLU A 1 162 ? 23.343 -11.118 37.998 1.00 93.31 162 GLU A CA 1
ATOM 1183 C C . GLU A 1 162 ? 24.585 -11.432 37.156 1.00 93.31 162 GLU A C 1
ATOM 1185 O O . GLU A 1 162 ? 25.594 -11.896 37.688 1.00 93.31 162 GLU A O 1
ATOM 1190 N N . ALA A 1 163 ? 24.572 -11.057 35.873 1.00 92.00 163 ALA A N 1
ATOM 1191 C CA . ALA A 1 163 ? 25.709 -11.185 34.959 1.00 92.00 163 ALA A CA 1
ATOM 1192 C C . ALA A 1 163 ? 26.873 -10.211 35.261 1.00 92.00 163 ALA A C 1
ATOM 1194 O O . ALA A 1 163 ? 27.894 -10.217 34.565 1.00 92.00 163 ALA A O 1
ATOM 1195 N N . GLY A 1 164 ? 26.739 -9.368 36.293 1.00 92.44 164 GLY A N 1
ATOM 1196 C CA . GLY A 1 164 ? 27.787 -8.475 36.791 1.00 92.44 164 GLY A CA 1
ATOM 1197 C C . GLY A 1 164 ? 27.788 -7.062 36.201 1.00 92.44 164 GLY A C 1
ATOM 1198 O O . GLY A 1 164 ? 28.710 -6.294 36.486 1.00 92.44 164 GLY A O 1
ATOM 1199 N N . VAL A 1 165 ? 26.776 -6.678 35.417 1.00 92.81 165 VAL A N 1
ATOM 1200 C CA . VAL A 1 165 ? 26.620 -5.305 34.912 1.00 92.81 165 VAL A CA 1
ATOM 1201 C C . VAL A 1 165 ? 25.945 -4.456 35.986 1.00 92.81 165 VAL A C 1
ATOM 1203 O O . VAL A 1 165 ? 24.864 -4.778 36.467 1.00 92.81 165 VAL A O 1
ATOM 1206 N N . ARG A 1 166 ? 26.594 -3.364 36.402 1.00 92.12 166 ARG A N 1
ATOM 1207 C CA . ARG A 1 166 ? 26.058 -2.467 37.443 1.00 92.12 166 ARG A CA 1
ATOM 1208 C C . ARG A 1 166 ? 25.385 -1.233 36.869 1.00 92.12 166 ARG A C 1
ATOM 1210 O O . ARG A 1 166 ? 24.329 -0.839 37.348 1.00 92.12 166 ARG A O 1
ATOM 1217 N N . ARG A 1 167 ? 25.998 -0.635 35.847 1.00 92.75 167 ARG A N 1
ATOM 1218 C CA . ARG A 1 167 ? 25.549 0.620 35.246 1.00 92.75 167 ARG A CA 1
ATOM 1219 C C . ARG A 1 167 ? 25.612 0.553 33.734 1.00 92.75 167 ARG A C 1
ATOM 1221 O O . ARG A 1 167 ? 26.544 -0.031 33.183 1.00 92.75 167 ARG A O 1
ATOM 1228 N N . LEU A 1 168 ? 24.656 1.207 33.090 1.00 92.56 168 LEU A N 1
ATOM 1229 C CA . LEU A 1 168 ? 24.658 1.469 31.657 1.00 92.56 168 LEU A CA 1
ATOM 1230 C C . LEU A 1 168 ? 24.573 2.974 31.418 1.00 92.56 168 LEU A C 1
ATOM 1232 O O . LEU A 1 168 ? 24.008 3.725 32.213 1.00 92.56 168 LEU A O 1
ATOM 1236 N N . GLU A 1 169 ? 25.176 3.421 30.325 1.00 92.81 169 GLU A N 1
ATOM 1237 C CA . GLU A 1 169 ? 25.159 4.824 29.944 1.00 92.81 169 GLU A CA 1
ATOM 1238 C C . GLU A 1 169 ? 23.954 5.105 29.049 1.00 92.81 169 GLU A C 1
ATOM 1240 O O . GLU A 1 169 ? 23.954 4.757 27.866 1.00 92.81 169 GLU A O 1
ATOM 1245 N N . GLU A 1 170 ? 22.922 5.730 29.613 1.00 91.25 170 GLU A N 1
ATOM 1246 C CA . GLU A 1 170 ? 21.705 6.051 28.880 1.00 91.25 170 GLU A CA 1
ATOM 1247 C C . GLU A 1 170 ? 22.005 7.096 27.805 1.00 91.25 170 GLU A C 1
ATOM 1249 O O . GLU A 1 170 ? 22.464 8.211 28.084 1.00 91.25 170 GLU A O 1
ATOM 1254 N N . ARG A 1 171 ? 21.779 6.692 26.554 1.00 90.69 171 ARG A N 1
ATOM 1255 C CA . ARG A 1 171 ? 22.028 7.486 25.353 1.00 90.69 171 ARG A CA 1
ATOM 1256 C C . ARG A 1 171 ? 21.024 7.070 24.276 1.00 90.69 171 ARG A C 1
ATOM 1258 O O . ARG A 1 171 ? 21.016 5.883 23.919 1.00 90.69 171 ARG A O 1
ATOM 1265 N N . PRO A 1 172 ? 20.248 8.015 23.712 1.00 85.81 172 PRO A N 1
ATOM 1266 C CA . PRO A 1 172 ? 19.346 7.733 22.602 1.00 85.81 172 PRO A CA 1
ATOM 1267 C C . PRO A 1 172 ? 20.056 6.999 21.460 1.00 85.81 172 PRO A C 1
ATOM 1269 O O . PRO A 1 172 ? 21.158 7.373 21.053 1.00 85.81 172 PRO A O 1
ATOM 1272 N N . GLY A 1 173 ? 19.447 5.924 20.963 1.00 85.62 173 GLY A N 1
ATOM 1273 C CA . GLY A 1 173 ? 20.020 5.080 19.914 1.00 85.62 173 GLY A CA 1
ATOM 1274 C C . GLY A 1 173 ? 21.195 4.192 20.349 1.00 85.62 173 GLY A C 1
ATOM 1275 O O . GLY A 1 173 ? 21.852 3.607 19.485 1.00 85.62 173 GLY A O 1
ATOM 1276 N N . SER A 1 174 ? 21.467 4.055 21.655 1.00 91.00 174 SER A N 1
ATOM 1277 C CA . SER A 1 174 ? 22.422 3.074 22.197 1.00 91.00 174 SER A CA 1
ATOM 1278 C C . SER A 1 174 ? 21.827 2.247 23.336 1.00 91.00 174 SER A C 1
ATOM 1280 O O . SER A 1 174 ? 21.655 1.041 23.161 1.00 91.00 174 SER A O 1
ATOM 1282 N N . PHE A 1 175 ? 21.520 2.878 24.471 1.00 93.75 175 PHE A N 1
ATOM 1283 C CA . PHE A 1 175 ? 20.892 2.245 25.633 1.00 93.75 175 PHE A CA 1
ATOM 1284 C C . PHE A 1 175 ? 19.773 3.151 26.120 1.00 93.75 175 PHE A C 1
ATOM 1286 O O . PHE A 1 175 ? 20.026 4.304 26.467 1.00 93.75 175 PHE A O 1
ATOM 1293 N N . GLU A 1 176 ? 18.552 2.635 26.137 1.00 92.19 176 GLU A N 1
ATOM 1294 C CA . GLU A 1 176 ? 17.371 3.383 26.559 1.00 92.19 176 GLU A CA 1
ATOM 1295 C C . GLU A 1 176 ? 16.594 2.563 27.581 1.00 92.19 176 GLU A C 1
ATOM 1297 O O . GLU A 1 176 ? 16.349 1.372 27.374 1.00 92.19 176 GLU A O 1
ATOM 1302 N N . ARG A 1 177 ? 16.182 3.196 28.679 1.00 90.62 177 ARG A N 1
ATOM 1303 C CA . ARG A 1 177 ? 15.316 2.552 29.668 1.00 90.62 177 ARG A CA 1
ATOM 1304 C C . ARG A 1 177 ? 13.936 2.325 29.071 1.00 90.62 177 ARG A C 1
ATOM 1306 O O . ARG A 1 177 ? 13.430 3.185 28.352 1.00 90.62 177 ARG A O 1
ATOM 1313 N N . GLN A 1 178 ? 13.326 1.180 29.346 1.00 85.50 178 GLN A N 1
ATOM 1314 C CA . GLN A 1 178 ? 11.972 0.875 28.898 1.00 85.50 178 GLN A CA 1
ATOM 1315 C C . GLN A 1 178 ? 11.112 0.530 30.104 1.00 85.50 178 GLN A C 1
ATOM 1317 O O . GLN A 1 178 ? 11.461 -0.321 30.919 1.00 85.50 178 GLN A O 1
ATOM 1322 N N . GLN A 1 179 ? 9.939 1.148 30.198 1.00 75.44 179 GLN A N 1
ATOM 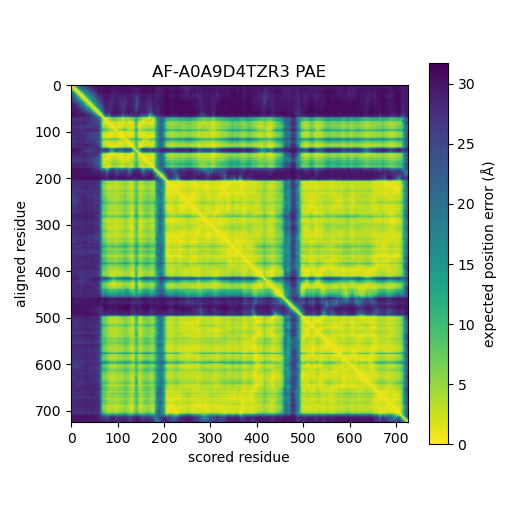1323 C CA . GLN A 1 179 ? 8.898 0.565 31.036 1.00 75.44 179 GLN A CA 1
ATOM 1324 C C . GLN A 1 179 ? 8.578 -0.823 30.472 1.00 75.44 179 GLN A C 1
ATOM 1326 O O . GLN A 1 179 ? 8.646 -1.025 29.257 1.00 75.44 179 GLN A O 1
ATOM 1331 N N . GLN A 1 180 ? 8.309 -1.791 31.344 1.00 59.56 180 GLN A N 1
ATOM 1332 C CA . GLN A 1 180 ? 8.009 -3.153 30.925 1.00 59.56 180 GLN A CA 1
ATOM 1333 C C . GLN A 1 180 ? 6.821 -3.112 29.959 1.00 59.56 180 GLN A C 1
ATOM 1335 O O . GLN A 1 180 ? 5.693 -2.859 30.362 1.00 59.56 180 GLN A O 1
ATOM 1340 N N . GLN A 1 181 ? 7.082 -3.315 28.667 1.00 53.81 181 GLN A N 1
ATOM 1341 C CA . GLN A 1 181 ? 6.031 -3.712 27.743 1.00 53.81 181 GLN A CA 1
ATOM 1342 C C . GLN A 1 181 ? 5.747 -5.165 28.077 1.00 53.81 181 GLN A C 1
ATOM 1344 O O . GLN A 1 181 ? 6.624 -6.016 27.852 1.00 53.81 181 GLN A O 1
ATOM 1349 N N . ASP A 1 182 ? 4.568 -5.408 28.658 1.00 39.25 182 ASP A N 1
ATOM 1350 C CA . ASP A 1 182 ? 4.043 -6.745 28.906 1.00 39.25 182 ASP A CA 1
ATOM 1351 C C . ASP A 1 182 ? 4.371 -7.635 27.705 1.00 39.25 182 ASP A C 1
ATOM 1353 O O . ASP A 1 182 ? 4.255 -7.231 26.541 1.00 39.25 182 ASP A O 1
ATOM 1357 N N . ALA A 1 183 ? 4.874 -8.837 27.986 1.00 35.59 183 ALA A N 1
ATOM 1358 C CA . ALA A 1 183 ? 5.083 -9.830 26.947 1.00 35.59 183 ALA A CA 1
ATOM 1359 C C . ALA A 1 183 ? 3.794 -9.966 26.110 1.00 35.59 183 ALA A C 1
ATOM 1361 O O . ALA A 1 183 ? 2.703 -9.869 26.681 1.00 35.59 183 ALA A O 1
ATOM 1362 N N . PRO A 1 184 ? 3.871 -10.227 24.788 1.00 38.62 184 PRO A N 1
ATOM 1363 C CA . PRO A 1 184 ? 2.690 -10.704 24.077 1.00 38.62 184 PRO A CA 1
ATOM 1364 C C . PRO A 1 184 ? 2.140 -11.897 24.879 1.00 38.62 184 PRO A C 1
ATOM 1366 O O . PRO A 1 184 ? 2.920 -12.790 25.224 1.00 38.62 184 PRO A O 1
ATOM 1369 N N . PRO A 1 185 ? 0.863 -11.875 25.295 1.00 32.50 185 PRO A N 1
ATOM 1370 C CA . PRO A 1 185 ? 0.431 -12.659 26.441 1.00 32.50 185 PRO A CA 1
ATOM 1371 C C . PRO A 1 185 ? 0.604 -14.157 26.185 1.00 32.50 185 PRO A C 1
ATOM 1373 O O . PRO A 1 185 ? 0.053 -14.711 25.233 1.00 32.50 185 PRO A O 1
ATOM 1376 N N . ALA A 1 186 ? 1.355 -14.812 27.072 1.00 30.20 186 ALA A N 1
ATOM 1377 C CA . ALA A 1 186 ? 1.379 -16.259 27.198 1.00 30.20 186 ALA A CA 1
ATOM 1378 C C . ALA A 1 186 ? 0.042 -16.736 27.785 1.00 30.20 186 ALA A C 1
ATOM 1380 O O . ALA A 1 186 ? -0.471 -16.189 28.762 1.00 30.20 186 ALA A O 1
ATOM 1381 N N . SER A 1 187 ? -0.533 -17.768 27.173 1.00 33.97 187 SER A N 1
ATOM 1382 C CA . SER A 1 187 ? -1.802 -18.376 27.561 1.00 33.97 187 SER A CA 1
ATOM 1383 C C . SER A 1 187 ? -1.723 -19.018 28.950 1.00 33.97 187 SER A C 1
ATOM 1385 O O . SER A 1 187 ? -1.121 -20.079 29.106 1.00 33.97 187 SER A O 1
ATOM 1387 N N . GLN A 1 188 ? -2.398 -18.435 29.941 1.00 30.06 188 GLN A N 1
ATOM 1388 C CA . GLN A 1 188 ? -2.720 -19.122 31.193 1.00 30.06 188 GLN A CA 1
ATOM 1389 C C . GLN A 1 188 ? -4.227 -19.060 31.457 1.00 30.06 188 GLN A C 1
ATOM 1391 O O . GLN A 1 188 ? -4.888 -18.040 31.262 1.00 30.06 188 GLN A O 1
ATOM 1396 N N . HIS A 1 189 ? -4.794 -20.217 31.797 1.00 30.44 189 HIS A N 1
ATOM 1397 C CA . HIS A 1 189 ? -6.206 -20.412 32.097 1.00 30.44 189 HIS A CA 1
ATOM 1398 C C . HIS A 1 189 ? -6.424 -20.298 33.606 1.00 30.44 189 HIS A C 1
ATOM 1400 O O . HIS A 1 189 ? -5.862 -21.082 34.362 1.00 30.44 189 HIS A O 1
ATOM 1406 N N . SER A 1 190 ? -7.313 -19.404 34.029 1.00 27.17 190 SER A N 1
ATOM 1407 C CA . SER A 1 190 ? -8.045 -19.565 35.283 1.00 27.17 190 SER A CA 1
ATOM 1408 C C . SER A 1 190 ? -9.535 -19.357 35.021 1.00 27.17 190 SER A C 1
ATOM 1410 O O . SER A 1 190 ? -9.959 -18.475 34.275 1.00 27.17 190 SER A O 1
ATOM 1412 N N . SER A 1 191 ? -10.321 -20.282 35.557 1.00 30.09 191 SER A N 1
ATOM 1413 C CA . SER A 1 191 ? -11.771 -20.374 35.458 1.00 30.09 191 SER A CA 1
ATOM 1414 C C . SER A 1 191 ? -12.437 -19.342 36.367 1.00 30.09 191 SER A C 1
ATOM 1416 O O . SER A 1 191 ? -12.296 -19.426 37.586 1.00 30.09 191 SER A O 1
ATOM 1418 N N . GLY A 1 192 ? -13.184 -18.405 35.784 1.00 29.66 192 GLY A N 1
ATOM 1419 C CA . GLY A 1 192 ? -14.026 -17.452 36.507 1.00 29.66 192 GLY A CA 1
ATOM 1420 C C . GLY A 1 192 ? -15.439 -17.456 35.933 1.00 29.66 192 GLY A C 1
ATOM 1421 O O . GLY A 1 192 ? -15.644 -17.129 34.769 1.00 29.66 192 GLY A O 1
ATOM 1422 N N . THR A 1 193 ? -16.392 -17.886 36.750 1.00 28.97 193 THR A N 1
ATOM 1423 C CA . THR A 1 193 ? -17.824 -18.028 36.470 1.00 28.97 193 THR A CA 1
ATOM 1424 C C . THR A 1 193 ? -18.527 -16.683 36.271 1.00 28.97 193 THR A C 1
ATOM 1426 O O . THR A 1 193 ? -18.228 -15.700 36.949 1.00 28.97 193 THR A O 1
ATOM 1429 N N . GLY A 1 194 ? -19.472 -16.667 35.328 1.00 32.16 194 GLY A N 1
ATOM 1430 C CA . GLY A 1 194 ? -20.166 -15.480 34.839 1.00 32.16 194 GLY A CA 1
ATOM 1431 C C . GLY A 1 194 ? -21.035 -14.757 35.864 1.00 32.16 194 GLY A C 1
ATOM 1432 O O . GLY A 1 194 ? -21.572 -15.351 36.795 1.00 32.16 194 GLY A O 1
ATOM 1433 N N . HIS A 1 195 ? -21.197 -13.457 35.632 1.00 31.98 195 HIS A N 1
ATOM 1434 C CA . HIS A 1 195 ? -22.241 -12.641 36.235 1.00 31.98 195 HIS A CA 1
ATOM 1435 C C . HIS A 1 195 ? -23.103 -12.068 35.113 1.00 31.98 195 HIS A C 1
ATOM 1437 O O . HIS A 1 195 ? -22.620 -11.358 34.233 1.00 31.98 195 HIS A O 1
ATOM 1443 N N . SER A 1 196 ? -24.384 -12.428 35.142 1.00 38.78 196 SER A N 1
ATOM 1444 C CA . SER A 1 196 ? -25.430 -11.871 34.295 1.00 38.78 196 SER A CA 1
ATOM 1445 C C . SER A 1 196 ? -25.701 -10.423 34.695 1.00 38.78 196 SER A C 1
ATOM 1447 O O . SER A 1 196 ? -26.068 -10.169 35.844 1.00 38.78 196 SER A O 1
ATOM 1449 N N . SER A 1 197 ? -25.591 -9.483 33.759 1.00 35.19 197 SER A N 1
ATOM 1450 C CA . SER A 1 197 ? -26.147 -8.142 33.928 1.00 35.19 197 SER A CA 1
ATOM 1451 C C . SER A 1 197 ? -27.432 -8.009 33.119 1.00 35.19 197 SER A C 1
ATOM 1453 O O . SER A 1 197 ? -27.475 -8.262 31.917 1.00 35.19 197 SER A O 1
ATOM 1455 N N . SER A 1 198 ? -28.463 -7.627 33.857 1.00 33.44 198 SER A N 1
ATOM 1456 C CA . SER A 1 198 ? -29.859 -7.385 33.520 1.00 33.44 198 SER A CA 1
ATOM 1457 C C . SER A 1 198 ? -30.115 -6.627 32.215 1.00 33.44 198 SER A C 1
ATOM 1459 O O . SER A 1 198 ? -29.566 -5.552 31.977 1.00 33.44 198 SER A O 1
ATOM 1461 N N . SER A 1 199 ? -31.062 -7.157 31.445 1.00 37.19 199 SER A N 1
ATOM 1462 C CA . SER A 1 199 ? -31.733 -6.536 30.307 1.00 37.19 199 SER A CA 1
ATOM 1463 C C . SER A 1 199 ? -32.604 -5.348 30.740 1.00 37.19 199 SER A C 1
ATOM 1465 O O . SER A 1 199 ? -33.707 -5.536 31.256 1.00 37.19 199 SER A O 1
ATOM 1467 N N . GLY A 1 200 ? -32.123 -4.128 30.500 1.00 32.47 200 GLY A N 1
ATOM 1468 C CA . GLY A 1 200 ? -32.946 -2.920 30.457 1.00 32.47 200 GLY A CA 1
ATOM 1469 C C . GLY A 1 200 ? -33.352 -2.630 29.012 1.00 32.47 200 GLY A C 1
ATOM 1470 O O . GLY A 1 200 ? -32.490 -2.417 28.163 1.00 32.47 200 GLY A O 1
ATOM 1471 N N . GLY A 1 201 ? -34.655 -2.654 28.722 1.00 40.78 201 GLY A N 1
ATOM 1472 C CA . GLY A 1 201 ? -35.199 -2.253 27.426 1.00 40.78 201 GLY A CA 1
ATOM 1473 C C . GLY A 1 201 ? -34.954 -0.765 27.166 1.00 40.78 201 GLY A C 1
ATOM 1474 O O . GLY A 1 201 ? -35.421 0.084 27.918 1.00 40.78 201 GLY A O 1
ATOM 1475 N N . GLY A 1 202 ? -34.226 -0.458 26.095 1.00 32.81 202 GLY A N 1
ATOM 1476 C CA . GLY A 1 202 ? -33.964 0.893 25.605 1.00 32.81 202 GLY A CA 1
ATOM 1477 C C . GLY A 1 202 ? -33.851 0.853 24.083 1.00 32.81 202 GLY A C 1
ATOM 1478 O O . GLY A 1 202 ? -33.414 -0.155 23.530 1.00 32.81 202 GLY A O 1
ATOM 1479 N N . ALA A 1 203 ? -34.313 1.904 23.403 1.00 41.03 203 ALA A N 1
ATOM 1480 C CA . ALA A 1 203 ? -34.301 2.020 21.945 1.00 41.03 203 ALA A CA 1
ATOM 1481 C C . ALA A 1 203 ? -32.968 1.530 21.341 1.00 41.03 203 ALA A C 1
ATOM 1483 O O . ALA A 1 203 ? -31.903 1.892 21.836 1.00 41.03 203 ALA A O 1
ATOM 1484 N N . SER A 1 204 ? -33.025 0.697 20.291 1.00 54.53 204 SER A N 1
ATOM 1485 C CA . SER A 1 204 ? -31.827 0.189 19.602 1.00 54.53 204 SER A CA 1
ATOM 1486 C C . SER A 1 204 ? -30.890 1.353 19.279 1.00 54.53 204 SER A C 1
ATOM 1488 O O . SER A 1 204 ? -31.261 2.210 18.479 1.00 54.53 204 SER A O 1
ATOM 1490 N N . ALA A 1 205 ? -29.681 1.351 19.847 1.00 76.00 205 ALA A N 1
ATOM 1491 C CA . ALA A 1 205 ? -28.658 2.340 19.529 1.00 76.00 205 ALA A CA 1
ATOM 1492 C C . ALA A 1 205 ? -28.441 2.411 18.006 1.00 76.00 205 ALA A C 1
ATOM 1494 O O . ALA A 1 205 ? -28.385 1.379 17.322 1.00 76.00 205 ALA A O 1
ATOM 1495 N N . GLU A 1 206 ? -28.384 3.633 17.477 1.00 89.38 206 GLU A N 1
ATOM 1496 C CA . GLU A 1 206 ? -28.149 3.890 16.057 1.00 89.38 206 GLU A CA 1
ATOM 1497 C C . GLU A 1 206 ? -26.755 3.366 15.657 1.00 89.38 206 GLU A C 1
ATOM 1499 O O . GLU A 1 206 ? -25.794 3.586 16.399 1.00 89.38 206 GLU A O 1
ATOM 1504 N N . PRO A 1 207 ? -26.617 2.639 14.533 1.00 96.12 207 PRO A N 1
ATOM 1505 C CA . PRO A 1 207 ? -25.330 2.091 14.130 1.00 96.12 207 PRO A CA 1
ATOM 1506 C C . PRO A 1 207 ? -24.381 3.170 13.592 1.00 96.12 207 PRO A C 1
ATOM 1508 O O . PRO A 1 207 ? -24.806 4.142 12.968 1.00 96.12 207 PRO A O 1
ATOM 1511 N N . VAL A 1 208 ? -23.077 2.933 13.737 1.00 98.50 208 VAL A N 1
ATOM 1512 C CA . VAL A 1 208 ? -22.052 3.596 12.921 1.00 98.50 208 VAL A CA 1
ATOM 1513 C C . VAL A 1 208 ? -21.889 2.805 11.626 1.00 98.50 208 VAL A C 1
ATOM 1515 O O . VAL A 1 208 ? -21.669 1.592 11.654 1.00 98.50 208 VAL A O 1
ATOM 1518 N N . VAL A 1 209 ? -21.980 3.484 10.484 1.00 98.88 209 VAL A N 1
ATOM 1519 C CA . VAL A 1 209 ? -21.741 2.866 9.174 1.00 98.88 209 VAL A CA 1
ATOM 1520 C C . VAL A 1 209 ? -20.289 3.091 8.768 1.00 98.88 209 VAL A C 1
ATOM 1522 O O . VAL A 1 209 ? -19.810 4.221 8.744 1.00 98.88 209 VAL A O 1
ATOM 1525 N N . VAL A 1 210 ? -19.582 2.022 8.414 1.00 98.94 210 VAL A N 1
ATOM 1526 C CA . VAL A 1 210 ? -18.222 2.079 7.866 1.00 98.94 210 VAL A CA 1
ATOM 1527 C C . VAL A 1 210 ? -18.275 1.641 6.407 1.00 98.94 210 VAL A C 1
ATOM 1529 O O . VAL A 1 210 ? -18.720 0.538 6.108 1.00 98.94 210 VAL A O 1
ATOM 1532 N N . VAL A 1 211 ? -17.831 2.499 5.489 1.00 98.81 211 VAL A N 1
ATOM 1533 C CA . VAL A 1 211 ? -17.881 2.249 4.043 1.00 98.81 211 VAL A CA 1
ATOM 1534 C C . VAL A 1 211 ? -16.482 1.946 3.514 1.00 98.81 211 VAL A C 1
ATOM 1536 O O . VAL A 1 211 ? -15.620 2.824 3.465 1.00 98.81 211 VAL A O 1
ATOM 1539 N N . GLY A 1 212 ? -16.282 0.708 3.073 1.00 98.69 212 GLY A N 1
ATOM 1540 C CA . GLY A 1 212 ? -15.029 0.153 2.575 1.00 98.69 212 GLY A CA 1
ATOM 1541 C C . GLY A 1 212 ? -14.337 -0.726 3.616 1.00 98.69 212 GLY A C 1
ATOM 1542 O O . GLY A 1 212 ? -14.047 -0.290 4.723 1.00 98.69 212 GLY A O 1
ATOM 1543 N N . SER A 1 213 ? -13.998 -1.957 3.240 1.00 98.50 213 SER A N 1
ATOM 1544 C CA . SER A 1 213 ? -13.314 -2.949 4.085 1.00 98.50 213 SER A CA 1
ATOM 1545 C C . SER A 1 213 ? -11.812 -3.056 3.778 1.00 98.50 213 SER A C 1
ATOM 1547 O O . SER A 1 213 ? -11.185 -4.106 3.927 1.00 98.50 213 SER A O 1
ATOM 1549 N N . GLY A 1 214 ? -11.203 -1.952 3.333 1.00 98.50 214 GLY A N 1
ATOM 1550 C CA . GLY A 1 214 ? -9.746 -1.803 3.301 1.00 98.50 214 GLY A CA 1
ATOM 1551 C C . GLY A 1 214 ? -9.150 -1.655 4.710 1.00 98.50 214 GLY A C 1
ATOM 1552 O O . GLY A 1 214 ? -9.891 -1.605 5.691 1.00 98.50 214 GLY A O 1
ATOM 1553 N N . PRO A 1 215 ? -7.817 -1.510 4.849 1.00 98.62 215 PRO A N 1
ATOM 1554 C CA . PRO A 1 215 ? -7.176 -1.407 6.163 1.00 98.62 215 PRO A CA 1
ATOM 1555 C C . PRO A 1 215 ? -7.736 -0.280 7.047 1.00 98.62 215 PRO A C 1
ATOM 1557 O O . PRO A 1 215 ? -7.882 -0.466 8.245 1.00 98.62 215 PRO A O 1
ATOM 1560 N N . ALA A 1 216 ? -8.105 0.866 6.468 1.00 98.69 216 ALA A N 1
ATOM 1561 C CA . ALA A 1 216 ? -8.733 1.952 7.222 1.00 98.69 216 ALA A CA 1
ATOM 1562 C C . ALA A 1 216 ? -10.096 1.553 7.811 1.00 98.69 216 ALA A C 1
ATOM 1564 O O . ALA A 1 216 ? -10.310 1.687 9.013 1.00 98.69 216 ALA A O 1
ATOM 1565 N N . GLY A 1 217 ? -10.998 1.008 6.994 1.00 98.81 217 GLY A N 1
ATOM 1566 C CA . GLY A 1 217 ? -12.328 0.626 7.465 1.00 98.81 217 GLY A CA 1
ATOM 1567 C C . GLY A 1 217 ? -12.319 -0.584 8.395 1.00 98.81 217 GLY A C 1
ATOM 1568 O O . GLY A 1 217 ? -13.035 -0.578 9.389 1.00 98.81 217 GLY A O 1
ATOM 1569 N N . LEU A 1 218 ? -11.461 -1.582 8.148 1.00 98.81 218 LEU A N 1
ATOM 1570 C CA . LEU A 1 218 ? -11.333 -2.752 9.027 1.00 98.81 218 LEU A CA 1
ATOM 1571 C C . LEU A 1 218 ? -10.899 -2.364 10.443 1.00 98.81 218 LEU A C 1
ATOM 1573 O O . LEU A 1 218 ? -11.485 -2.839 11.411 1.00 98.81 218 LEU A O 1
ATOM 1577 N N . TRP A 1 219 ? -9.904 -1.484 10.575 1.00 98.69 219 TRP A N 1
ATOM 1578 C CA . TRP A 1 219 ? -9.443 -1.038 11.891 1.00 98.69 219 TRP A CA 1
ATOM 1579 C C . TRP A 1 219 ? -10.403 -0.048 12.555 1.00 98.69 219 TRP A C 1
ATOM 1581 O O . TRP A 1 219 ? -10.556 -0.106 13.771 1.00 98.69 219 TRP A O 1
ATOM 1591 N N . ALA A 1 220 ? -11.093 0.804 11.788 1.00 98.75 220 ALA A N 1
ATOM 1592 C CA . ALA A 1 220 ? -12.165 1.636 12.335 1.00 98.75 220 ALA A CA 1
ATOM 1593 C C . ALA A 1 220 ? -13.310 0.774 12.890 1.00 98.75 220 ALA A C 1
ATOM 1595 O O . ALA A 1 220 ? -13.733 0.972 14.026 1.00 98.75 220 ALA A O 1
ATOM 1596 N N . ALA A 1 221 ? -13.765 -0.222 12.121 1.00 98.81 221 ALA A N 1
ATOM 1597 C CA . ALA A 1 221 ? -14.806 -1.156 12.538 1.00 98.81 221 ALA A CA 1
ATOM 1598 C C . ALA A 1 221 ? -14.382 -1.980 13.761 1.00 98.81 221 ALA A C 1
ATOM 1600 O O . ALA A 1 221 ? -15.176 -2.123 14.685 1.00 98.81 221 ALA A O 1
ATOM 1601 N N . LEU A 1 222 ? -13.134 -2.465 13.799 1.00 98.50 222 LEU A N 1
ATOM 1602 C CA . LEU A 1 222 ? -12.594 -3.199 14.947 1.00 98.50 222 LEU A CA 1
ATOM 1603 C C . LEU A 1 222 ? -12.626 -2.345 16.214 1.00 98.50 222 LEU A C 1
ATOM 1605 O O . LEU A 1 222 ? -13.193 -2.766 17.215 1.00 98.50 222 LEU A O 1
ATOM 1609 N N . GLN A 1 223 ? -12.082 -1.128 16.146 1.00 96.56 223 GLN A N 1
ATOM 1610 C CA . GLN A 1 223 ? -11.997 -0.231 17.297 1.00 96.56 223 GLN A CA 1
ATOM 1611 C C . GLN A 1 223 ? -13.381 0.156 17.842 1.00 96.56 223 GLN A C 1
ATOM 1613 O O . GLN A 1 223 ? -13.561 0.262 19.054 1.00 96.56 223 GLN A O 1
ATOM 1618 N N . LEU A 1 224 ? -14.359 0.353 16.954 1.00 97.31 224 LEU A N 1
ATOM 1619 C CA . LEU A 1 224 ? -15.751 0.626 17.316 1.00 97.31 224 LEU A CA 1
ATOM 1620 C C . LEU A 1 224 ? -16.432 -0.601 17.940 1.00 97.31 224 LEU A C 1
ATOM 1622 O O . LEU A 1 224 ? -17.077 -0.487 18.981 1.00 97.31 224 LEU A O 1
ATOM 1626 N N . ALA A 1 225 ? -16.273 -1.774 17.324 1.00 96.50 225 ALA A N 1
ATOM 1627 C CA . ALA A 1 225 ? -16.897 -3.010 17.783 1.00 96.50 225 ALA A CA 1
ATOM 1628 C C . ALA A 1 225 ? -16.325 -3.475 19.135 1.00 96.50 225 ALA A C 1
ATOM 1630 O O . ALA A 1 225 ? -17.088 -3.828 20.030 1.00 96.50 225 ALA A O 1
ATOM 1631 N N . GLU A 1 226 ? -15.005 -3.385 19.341 1.00 94.69 226 GLU A N 1
ATOM 1632 C CA . GLU A 1 226 ? -14.362 -3.666 20.637 1.00 94.69 226 GLU A CA 1
ATOM 1633 C C . GLU A 1 226 ? -14.823 -2.689 21.738 1.00 94.69 226 GLU A C 1
ATOM 1635 O O . GLU A 1 226 ? -14.859 -3.048 22.916 1.00 94.69 226 GLU A O 1
ATOM 1640 N N . ALA A 1 227 ? -15.246 -1.473 21.374 1.00 93.81 227 ALA A N 1
ATOM 1641 C CA . ALA A 1 227 ? -15.854 -0.514 22.298 1.00 93.81 227 ALA A CA 1
ATOM 1642 C C . ALA A 1 227 ? -17.343 -0.793 22.599 1.00 93.81 227 ALA A C 1
ATOM 1644 O O . ALA A 1 227 ? -17.938 -0.100 23.427 1.00 93.81 227 ALA A O 1
ATOM 1645 N N . GLY A 1 228 ? -17.947 -1.801 21.959 1.00 93.00 228 GLY A N 1
ATOM 1646 C CA . GLY A 1 228 ? -19.366 -2.143 22.090 1.00 93.00 228 GLY A CA 1
ATOM 1647 C C . GLY A 1 228 ? -20.305 -1.260 21.263 1.00 93.00 228 GLY A C 1
ATOM 1648 O O . GLY A 1 228 ? -21.512 -1.260 21.504 1.00 93.00 228 GLY A O 1
ATOM 1649 N N . VAL A 1 229 ? -19.779 -0.492 20.302 1.00 95.81 229 VAL A N 1
ATOM 1650 C CA . VAL A 1 229 ? -20.595 0.300 19.372 1.00 95.81 229 VAL A CA 1
ATOM 1651 C C . VAL A 1 229 ? -21.180 -0.624 18.303 1.00 95.81 229 VAL A C 1
ATOM 1653 O O . VAL A 1 229 ? -20.490 -1.487 17.765 1.00 95.81 229 VAL A O 1
ATOM 1656 N N . LYS A 1 230 ? -22.456 -0.433 17.955 1.00 97.69 230 LYS A N 1
ATOM 1657 C CA . LYS A 1 230 ? -23.099 -1.161 16.854 1.00 97.69 230 LYS A CA 1
ATOM 1658 C C . LYS A 1 230 ? -22.522 -0.686 15.517 1.00 97.69 230 LYS A C 1
ATOM 1660 O O . LYS A 1 230 ? -22.661 0.487 15.178 1.00 97.69 230 LYS A O 1
ATOM 1665 N N . VAL A 1 231 ? -21.908 -1.585 14.747 1.00 98.62 231 VAL A N 1
ATOM 1666 C CA . VAL A 1 231 ? -21.243 -1.253 13.474 1.00 98.62 231 VAL A CA 1
ATOM 1667 C C . VAL A 1 231 ? -21.871 -2.008 12.311 1.00 98.62 231 VAL A C 1
ATOM 1669 O O . VAL A 1 231 ? -22.035 -3.226 12.385 1.00 98.62 231 VAL A O 1
ATOM 1672 N N . ILE A 1 232 ? -22.139 -1.295 11.215 1.00 98.81 232 ILE A N 1
ATOM 1673 C CA . ILE A 1 232 ? -22.431 -1.886 9.904 1.00 98.81 232 ILE A CA 1
ATOM 1674 C C . ILE A 1 232 ? -21.255 -1.575 8.972 1.00 98.81 232 ILE A C 1
ATOM 1676 O O . ILE A 1 232 ? -21.050 -0.424 8.588 1.00 98.81 232 ILE A O 1
ATOM 1680 N N . LEU A 1 233 ? -20.476 -2.594 8.613 1.00 98.88 233 LEU A N 1
ATOM 1681 C CA . LEU A 1 233 ? -19.369 -2.502 7.664 1.00 98.88 233 LEU A CA 1
ATOM 1682 C C . LEU A 1 233 ? -19.852 -2.903 6.267 1.00 98.88 233 LEU A C 1
ATOM 1684 O O . LEU A 1 233 ? -20.238 -4.047 6.034 1.00 98.88 233 LEU A O 1
ATOM 1688 N N . LEU A 1 234 ? -19.796 -1.964 5.330 1.00 98.88 234 LEU A N 1
ATOM 1689 C CA . LEU A 1 234 ? -20.220 -2.141 3.946 1.00 98.88 234 LEU A CA 1
ATOM 1690 C C . LEU A 1 234 ? -19.005 -2.194 3.025 1.00 98.88 234 LEU A C 1
ATOM 1692 O O . LEU A 1 234 ? -18.103 -1.366 3.140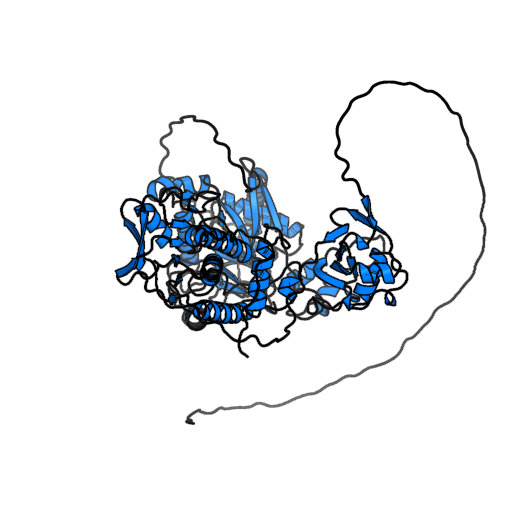 1.00 98.88 234 LEU A O 1
ATOM 1696 N N . ASP A 1 235 ? -19.000 -3.103 2.058 1.00 98.75 235 ASP A N 1
ATOM 1697 C CA . ASP A 1 235 ? -18.056 -3.070 0.944 1.00 98.75 235 ASP A CA 1
ATOM 1698 C C . ASP A 1 235 ? -18.782 -3.293 -0.382 1.00 98.75 235 ASP A C 1
ATOM 1700 O O . ASP A 1 235 ? -19.639 -4.172 -0.502 1.00 98.75 235 ASP A O 1
ATOM 1704 N N . ARG A 1 236 ? -18.412 -2.501 -1.394 1.00 98.31 236 ARG A N 1
ATOM 1705 C CA . ARG A 1 236 ? -18.945 -2.630 -2.755 1.00 98.31 236 ARG A CA 1
ATOM 1706 C C . ARG A 1 236 ? -18.575 -3.967 -3.391 1.00 98.31 236 ARG A C 1
ATOM 1708 O O . ARG A 1 236 ? -19.357 -4.538 -4.142 1.00 98.31 236 ARG A O 1
ATOM 1715 N N . GLY A 1 237 ? -17.383 -4.465 -3.078 1.00 98.38 237 GLY A N 1
ATOM 1716 C CA . GLY A 1 237 ? -16.864 -5.693 -3.636 1.00 98.38 237 GLY A CA 1
ATOM 1717 C C . GLY A 1 237 ? -17.182 -6.909 -2.793 1.00 98.38 237 GLY A C 1
ATOM 1718 O O . GLY A 1 237 ? -18.009 -6.896 -1.886 1.00 98.38 237 GLY A O 1
ATOM 1719 N N . GLN A 1 238 ? -16.521 -7.999 -3.149 1.00 98.69 238 GLN A N 1
ATOM 1720 C CA . GLN A 1 238 ? -16.830 -9.332 -2.658 1.00 98.69 238 GLN A CA 1
ATOM 1721 C C . GLN A 1 238 ? -15.869 -9.773 -1.540 1.00 98.69 238 GLN A C 1
ATOM 1723 O O . GLN A 1 238 ? -14.746 -9.250 -1.459 1.00 98.69 238 GLN A O 1
ATOM 1728 N N . PRO A 1 239 ? -16.261 -10.759 -0.707 1.00 98.62 239 PRO A N 1
ATOM 1729 C CA . PRO A 1 239 ? -15.337 -11.418 0.214 1.00 98.62 239 PRO A CA 1
ATOM 1730 C C . PRO A 1 239 ? -14.165 -12.049 -0.553 1.00 98.62 239 PRO A C 1
ATOM 1732 O O . PRO A 1 239 ? -14.322 -12.435 -1.718 1.00 98.62 239 PRO A O 1
ATOM 1735 N N . VAL A 1 240 ? -12.989 -12.174 0.074 1.00 98.06 240 VAL A N 1
ATOM 1736 C CA . VAL A 1 240 ? -11.724 -12.553 -0.590 1.00 98.06 240 VAL A CA 1
ATOM 1737 C C . VAL A 1 240 ? -11.815 -13.852 -1.392 1.00 98.06 240 VAL A C 1
ATOM 1739 O O . VAL A 1 240 ? -11.144 -13.994 -2.414 1.00 98.06 240 VAL A O 1
ATOM 1742 N N . GLU A 1 241 ? -12.657 -14.795 -0.971 1.00 97.06 241 GLU A N 1
ATOM 1743 C CA . GLU A 1 241 ? -12.866 -16.072 -1.653 1.00 97.06 241 GLU A CA 1
ATOM 1744 C C . GLU A 1 241 ? -13.587 -15.916 -2.999 1.00 97.06 241 GLU A C 1
ATOM 1746 O O . GLU A 1 241 ? -13.239 -16.571 -3.984 1.00 97.06 241 GLU A O 1
ATOM 1751 N N . VAL A 1 242 ? -14.602 -15.053 -3.050 1.00 98.25 242 VAL A N 1
ATOM 1752 C CA . VAL A 1 242 ? -15.353 -14.741 -4.275 1.00 98.25 242 VAL A CA 1
ATOM 1753 C C . VAL A 1 242 ? -14.528 -13.789 -5.139 1.00 98.25 242 VAL A C 1
ATOM 1755 O O . VAL A 1 242 ? -14.285 -14.087 -6.305 1.00 98.25 242 VAL A O 1
ATOM 1758 N N . ARG A 1 243 ? -13.968 -12.737 -4.533 1.00 98.31 243 ARG A N 1
ATOM 1759 C CA . ARG A 1 243 ? -13.094 -11.761 -5.191 1.00 98.31 243 ARG A CA 1
ATOM 1760 C C . ARG A 1 243 ? -11.904 -12.416 -5.892 1.00 98.31 243 ARG A C 1
ATOM 1762 O O . ARG A 1 243 ? -11.553 -12.040 -7.005 1.00 98.31 243 ARG A O 1
ATOM 1769 N N . GLY A 1 244 ? -11.298 -13.441 -5.289 1.00 97.69 244 GLY A N 1
ATOM 1770 C CA . GLY A 1 244 ? -10.225 -14.206 -5.927 1.00 97.69 244 GLY A CA 1
ATOM 1771 C C . GLY A 1 244 ? -10.658 -14.930 -7.207 1.00 97.69 244 GLY A C 1
ATOM 1772 O O . GLY A 1 244 ? -9.860 -15.036 -8.140 1.00 97.69 244 GLY A O 1
ATOM 1773 N N . ARG A 1 245 ? -11.916 -15.387 -7.288 1.00 97.75 245 ARG A N 1
ATOM 1774 C CA . ARG A 1 245 ? -12.482 -15.976 -8.513 1.00 97.75 245 ARG A CA 1
ATOM 1775 C C . ARG A 1 245 ? -12.729 -14.916 -9.580 1.00 97.75 245 ARG A C 1
ATOM 1777 O O . ARG A 1 245 ? -12.375 -15.158 -10.731 1.00 97.75 245 ARG A O 1
ATOM 1784 N N . ASP A 1 246 ? -13.244 -13.751 -9.198 1.00 98.19 246 ASP A N 1
ATOM 1785 C CA . ASP A 1 246 ? -13.470 -12.626 -10.117 1.00 98.19 246 ASP A CA 1
ATOM 1786 C C . ASP A 1 246 ? -12.149 -12.120 -10.718 1.00 98.19 246 ASP A C 1
ATOM 1788 O O . ASP A 1 246 ? -12.015 -11.957 -11.930 1.00 98.19 246 ASP A O 1
ATOM 1792 N N . ILE A 1 247 ? -11.107 -11.999 -9.892 1.00 97.56 247 ILE A N 1
ATOM 1793 C CA . ILE A 1 247 ? -9.748 -11.679 -10.350 1.00 97.56 247 ILE A CA 1
ATOM 1794 C C . ILE A 1 247 ? -9.191 -12.787 -11.257 1.00 97.56 247 ILE A C 1
ATOM 1796 O O . ILE A 1 247 ? -8.536 -12.509 -12.261 1.00 97.56 247 ILE A O 1
ATOM 1800 N N . GLY A 1 248 ? -9.465 -14.055 -10.942 1.00 97.19 248 GLY A N 1
ATOM 1801 C CA . GLY A 1 248 ? -9.127 -15.179 -11.815 1.00 97.19 248 GLY A CA 1
ATOM 1802 C C . GLY A 1 248 ? -9.799 -15.089 -13.190 1.00 97.19 248 GLY A C 1
ATOM 1803 O O . GLY A 1 248 ? -9.153 -15.369 -14.201 1.00 97.19 248 GLY A O 1
ATOM 1804 N N . ALA A 1 249 ? -11.061 -14.652 -13.247 1.00 97.12 249 ALA A N 1
ATOM 1805 C CA . ALA A 1 249 ? -11.783 -14.436 -14.499 1.00 97.12 249 ALA A CA 1
ATOM 1806 C C . ALA A 1 249 ? -11.139 -13.331 -15.349 1.00 97.12 249 ALA A C 1
ATOM 1808 O O . ALA A 1 249 ? -11.010 -13.515 -16.559 1.00 97.12 249 ALA A O 1
ATOM 1809 N N . LEU A 1 250 ? -10.625 -12.258 -14.736 1.00 96.44 250 LEU A N 1
ATOM 1810 C CA . LEU A 1 250 ? -9.833 -11.254 -15.451 1.00 96.44 250 LEU A CA 1
ATOM 1811 C C . LEU A 1 250 ? -8.598 -11.883 -16.107 1.00 96.44 250 LEU A C 1
ATOM 1813 O O . LEU A 1 250 ? -8.378 -11.700 -17.300 1.00 96.44 250 LEU A O 1
ATOM 1817 N N . PHE A 1 251 ? -7.825 -12.682 -15.371 1.00 95.69 251 PHE A N 1
ATOM 1818 C CA . PHE A 1 251 ? -6.605 -13.288 -15.916 1.00 95.69 251 PHE A CA 1
ATOM 1819 C C . PHE A 1 251 ? -6.847 -14.343 -17.002 1.00 95.69 251 PHE A C 1
ATOM 1821 O O . PHE A 1 251 ? -6.010 -14.493 -17.887 1.00 95.69 251 PHE A O 1
ATOM 1828 N N . VAL A 1 252 ? -7.943 -15.101 -16.921 1.00 95.44 252 VAL A N 1
ATOM 1829 C CA . VAL A 1 252 ? -8.194 -16.245 -17.819 1.00 95.44 252 VAL A CA 1
ATOM 1830 C C . VAL A 1 252 ? -9.119 -15.883 -18.980 1.00 95.44 252 VAL A C 1
ATOM 1832 O O . VAL A 1 252 ? -8.971 -16.426 -20.070 1.00 95.44 252 VAL A O 1
ATOM 1835 N N . ARG A 1 253 ? -10.086 -14.992 -18.749 1.00 94.94 253 ARG A N 1
ATOM 1836 C CA . ARG A 1 253 ? -11.148 -14.639 -19.705 1.00 94.94 253 ARG A CA 1
ATOM 1837 C C . ARG A 1 253 ? -11.115 -13.174 -20.124 1.00 94.94 253 ARG A C 1
ATOM 1839 O O . ARG A 1 253 ? -11.965 -12.782 -20.911 1.00 94.94 253 ARG A O 1
ATOM 1846 N N . GLN A 1 254 ? -10.179 -12.377 -19.595 1.00 95.38 254 GLN A N 1
ATOM 1847 C CA . GLN A 1 254 ? -10.063 -10.942 -19.885 1.00 95.38 254 GLN A CA 1
ATOM 1848 C C . GLN A 1 254 ? -11.356 -10.181 -19.558 1.00 95.38 254 GLN A C 1
ATOM 1850 O O . GLN A 1 254 ? -11.727 -9.233 -20.238 1.00 95.38 254 GLN A O 1
ATOM 1855 N N . GLN A 1 255 ? -12.052 -10.614 -18.504 1.00 95.00 255 GLN A N 1
ATOM 1856 C CA . GLN A 1 255 ? -13.292 -10.010 -18.026 1.00 95.00 255 GLN A CA 1
ATOM 1857 C C . GLN A 1 255 ? -13.049 -9.400 -16.653 1.00 95.00 255 GLN A C 1
ATOM 1859 O O . GLN A 1 255 ? -12.839 -10.118 -15.675 1.00 95.00 255 GLN A O 1
ATOM 1864 N N . VAL A 1 256 ? -13.060 -8.071 -16.582 1.00 96.38 256 VAL A N 1
ATOM 1865 C CA . VAL A 1 256 ? -13.005 -7.359 -15.305 1.00 96.38 256 VAL A CA 1
ATOM 1866 C C . VAL A 1 256 ? -14.411 -7.252 -14.727 1.00 96.38 256 VAL A C 1
ATOM 1868 O O . VAL A 1 256 ? -15.340 -6.835 -15.413 1.00 96.38 256 VAL A O 1
ATOM 1871 N N . ASN A 1 257 ? -14.570 -7.601 -13.452 1.00 97.69 257 ASN A N 1
ATOM 1872 C CA . ASN A 1 257 ? -15.761 -7.223 -12.705 1.00 97.69 257 ASN A CA 1
ATOM 1873 C C . ASN A 1 257 ? -15.523 -5.814 -12.117 1.00 97.69 257 ASN A C 1
ATOM 1875 O O . ASN A 1 257 ? -14.588 -5.636 -11.325 1.00 97.69 257 ASN A O 1
ATOM 1879 N N . PRO A 1 258 ? -16.326 -4.800 -12.492 1.00 96.88 258 PRO A N 1
ATOM 1880 C CA . PRO A 1 258 ? -16.100 -3.428 -12.050 1.00 96.88 258 PRO A CA 1
ATOM 1881 C C . PRO A 1 258 ? -16.291 -3.235 -10.544 1.00 96.88 258 PRO A C 1
ATOM 1883 O O . PRO A 1 258 ? -15.715 -2.313 -9.980 1.00 96.88 258 PRO A O 1
ATOM 1886 N N . GLU A 1 259 ? -17.015 -4.136 -9.877 1.00 97.50 259 GLU A N 1
ATOM 1887 C CA . GLU A 1 259 ? -17.263 -4.097 -8.433 1.00 97.50 259 GLU A CA 1
ATOM 1888 C C . GLU A 1 259 ? -16.370 -5.070 -7.647 1.00 97.50 259 GLU A C 1
ATOM 1890 O O . GLU A 1 259 ? -16.203 -4.915 -6.442 1.00 97.50 259 GLU A O 1
ATOM 1895 N N . SER A 1 260 ? -15.735 -6.051 -8.302 1.00 98.25 260 SER A N 1
ATOM 1896 C CA . SER A 1 260 ? -14.822 -6.994 -7.643 1.00 98.25 260 SER A CA 1
ATOM 1897 C C . SER A 1 260 ? -13.549 -7.238 -8.447 1.00 98.25 260 SER A C 1
ATOM 1899 O O . SER A 1 260 ? -13.509 -7.987 -9.418 1.00 98.25 2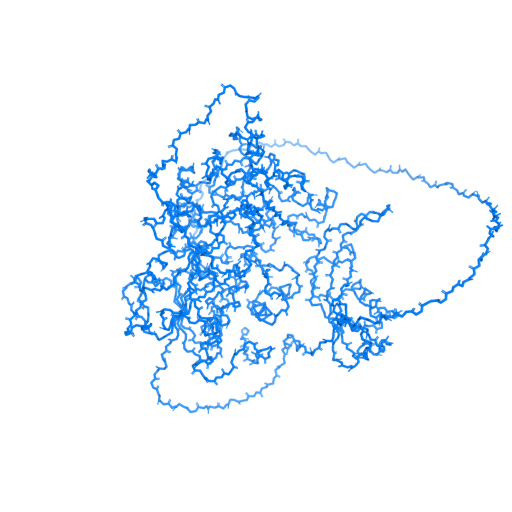60 SER A O 1
ATOM 1901 N N . ASN A 1 261 ? -12.476 -6.575 -8.032 1.00 98.00 261 ASN A N 1
ATOM 1902 C CA . ASN A 1 261 ? -11.203 -6.544 -8.749 1.00 98.00 261 ASN A CA 1
ATOM 1903 C C . ASN A 1 261 ? -10.054 -6.281 -7.764 1.00 98.00 261 ASN A C 1
ATOM 1905 O O . ASN A 1 261 ? -10.239 -6.321 -6.547 1.00 98.00 261 ASN A O 1
ATOM 1909 N N . LEU A 1 262 ? -8.840 -6.011 -8.250 1.00 97.50 262 LEU A N 1
ATOM 1910 C CA . LEU A 1 262 ? -7.687 -5.773 -7.373 1.00 97.50 262 LEU A CA 1
ATOM 1911 C C . LEU A 1 262 ? -7.817 -4.505 -6.508 1.00 97.50 262 LEU A C 1
ATOM 1913 O O . LEU A 1 262 ? -7.126 -4.404 -5.496 1.00 97.50 262 LEU A O 1
ATOM 1917 N N . CYS A 1 263 ? -8.732 -3.588 -6.829 1.00 97.62 263 CYS A N 1
ATOM 1918 C CA . CYS A 1 263 ? -9.004 -2.394 -6.029 1.00 97.62 263 CYS A CA 1
ATOM 1919 C C . CYS A 1 263 ? -10.163 -2.586 -5.035 1.00 97.62 263 CYS A C 1
ATOM 1921 O O . CYS A 1 263 ? -10.061 -2.092 -3.912 1.00 97.62 263 CYS A O 1
ATOM 1923 N N . TYR A 1 264 ? -11.227 -3.305 -5.416 1.00 98.38 264 TYR A N 1
ATOM 1924 C CA . TYR A 1 264 ? -12.480 -3.377 -4.643 1.00 98.38 264 TYR A CA 1
ATOM 1925 C C . TYR A 1 264 ? -12.820 -4.762 -4.085 1.00 98.38 264 TYR A C 1
ATOM 1927 O O . TYR A 1 264 ? -12.651 -5.779 -4.764 1.00 98.38 264 TYR A O 1
ATOM 1935 N N . GLY A 1 265 ? -13.368 -4.773 -2.867 1.00 98.44 265 GLY A N 1
ATOM 1936 C CA . GLY A 1 265 ? -13.715 -5.947 -2.070 1.00 98.44 265 GLY A CA 1
ATOM 1937 C C . GLY A 1 265 ? -12.813 -6.116 -0.851 1.00 98.44 265 GLY A C 1
ATOM 1938 O O . GLY A 1 265 ? -11.976 -5.265 -0.550 1.00 98.44 265 GLY A O 1
ATOM 1939 N N . GLU A 1 266 ? -12.957 -7.245 -0.162 1.00 98.75 266 GLU A N 1
ATOM 1940 C CA . GLU A 1 266 ? -12.383 -7.451 1.172 1.00 98.75 266 GLU A CA 1
ATOM 1941 C C . GLU A 1 266 ? -10.867 -7.210 1.246 1.00 98.75 266 GLU A C 1
ATOM 1943 O O . GLU A 1 266 ? -10.091 -7.765 0.457 1.00 98.75 266 GLU A O 1
ATOM 1948 N N . GLY A 1 267 ? -10.453 -6.357 2.189 1.00 98.00 267 GLY A N 1
ATOM 1949 C CA . GLY A 1 267 ? -9.076 -5.887 2.377 1.00 98.00 267 GLY A CA 1
ATOM 1950 C C . GLY A 1 267 ? -8.627 -4.794 1.395 1.00 98.00 267 GLY A C 1
ATOM 1951 O O . GLY A 1 267 ? -7.484 -4.329 1.460 1.00 98.00 267 GLY A O 1
ATOM 1952 N N . GLY A 1 268 ? -9.514 -4.338 0.503 1.00 98.06 268 GLY A N 1
ATOM 1953 C CA . GLY A 1 268 ? -9.275 -3.253 -0.451 1.00 98.06 268 GLY A CA 1
ATOM 1954 C C . GLY A 1 268 ? -8.083 -3.512 -1.376 1.00 98.06 268 GLY A C 1
ATOM 1955 O O . GLY A 1 268 ? -7.781 -4.656 -1.729 1.00 98.06 268 GLY A O 1
ATOM 1956 N N . ALA A 1 269 ? -7.364 -2.451 -1.749 1.00 95.94 269 ALA A N 1
ATOM 1957 C CA . ALA A 1 269 ? -6.159 -2.538 -2.584 1.00 95.94 269 ALA A CA 1
ATOM 1958 C C . ALA A 1 269 ? -4.968 -3.241 -1.892 1.00 95.94 269 ALA A C 1
ATOM 1960 O O . ALA A 1 269 ? -3.981 -3.581 -2.541 1.00 95.94 269 ALA A O 1
ATOM 1961 N N . GLY A 1 270 ? -5.046 -3.480 -0.577 1.00 96.12 270 GLY A N 1
ATOM 1962 C CA . GLY A 1 270 ? -3.985 -4.137 0.187 1.00 96.12 270 GLY A CA 1
ATOM 1963 C C . GLY A 1 270 ? -3.873 -5.641 -0.071 1.00 96.12 270 GLY A C 1
ATOM 1964 O O . GLY A 1 270 ? -2.780 -6.184 0.073 1.00 96.12 270 GLY A O 1
ATOM 1965 N N . THR A 1 271 ? -4.961 -6.312 -0.464 1.00 97.81 271 THR A N 1
ATOM 1966 C CA . THR A 1 271 ? -5.059 -7.784 -0.471 1.00 97.81 271 THR A CA 1
ATOM 1967 C C . THR A 1 271 ? -4.146 -8.463 -1.493 1.00 97.81 271 THR A C 1
ATOM 1969 O O . THR A 1 271 ? -3.338 -9.316 -1.125 1.00 97.81 271 THR A O 1
ATOM 1972 N N . TRP A 1 272 ? -4.226 -8.069 -2.769 1.00 97.00 272 TRP A N 1
ATOM 1973 C CA . TRP A 1 272 ? -3.371 -8.590 -3.849 1.00 97.00 272 TRP A CA 1
ATOM 1974 C C . TRP A 1 272 ? -2.111 -7.741 -3.998 1.00 97.00 272 TRP A C 1
ATOM 1976 O O . TRP A 1 272 ? -1.865 -7.130 -5.033 1.00 97.00 272 TRP A O 1
ATOM 1986 N N . SER A 1 273 ? -1.317 -7.685 -2.931 1.00 96.44 273 SER A N 1
ATOM 1987 C CA . SER A 1 273 ? -0.049 -6.960 -2.889 1.00 96.44 273 SER A CA 1
ATOM 1988 C C . SER A 1 273 ? 1.062 -7.823 -2.278 1.00 96.44 273 SER A C 1
ATOM 1990 O O . SER A 1 273 ? 0.819 -8.916 -1.763 1.00 96.44 273 SER A O 1
ATOM 1992 N N . ASP A 1 274 ? 2.303 -7.326 -2.301 1.00 97.12 274 ASP A N 1
ATOM 1993 C CA . ASP A 1 274 ? 3.395 -7.880 -1.477 1.00 97.12 274 ASP A CA 1
ATOM 1994 C C . ASP A 1 274 ? 3.128 -7.701 0.035 1.00 97.12 274 ASP A C 1
ATOM 1996 O O . ASP A 1 274 ? 3.754 -8.349 0.871 1.00 97.12 274 ASP A O 1
ATOM 2000 N N . GLY A 1 275 ? 2.171 -6.848 0.417 1.00 96.44 275 GLY A N 1
ATOM 2001 C CA . GLY A 1 275 ? 1.761 -6.675 1.805 1.00 96.44 275 GLY A CA 1
ATOM 2002 C C . GLY A 1 275 ? 2.839 -6.022 2.660 1.00 96.44 275 GLY A C 1
ATOM 2003 O O . GLY A 1 275 ? 3.043 -6.447 3.792 1.00 96.44 275 GLY A O 1
ATOM 2004 N N . LYS A 1 276 ? 3.572 -5.038 2.117 1.00 96.19 276 LYS A N 1
ATOM 2005 C CA . LYS A 1 276 ? 4.604 -4.309 2.869 1.00 96.19 276 LYS A CA 1
ATOM 2006 C C . LYS A 1 276 ? 3.978 -3.506 3.998 1.00 96.19 276 LYS A C 1
ATOM 2008 O O . LYS A 1 276 ? 3.054 -2.725 3.780 1.00 96.19 276 LYS A O 1
ATOM 2013 N N . LEU A 1 277 ? 4.568 -3.627 5.180 1.00 96.00 277 LEU A N 1
ATOM 2014 C CA . LEU A 1 277 ? 4.095 -2.978 6.404 1.00 96.00 277 LEU A CA 1
ATOM 2015 C C . LEU A 1 277 ? 5.019 -1.831 6.849 1.00 96.00 277 LEU A C 1
ATOM 2017 O O . LEU A 1 277 ? 5.074 -1.459 8.019 1.00 96.00 277 LEU A O 1
ATOM 2021 N N . THR A 1 278 ? 5.795 -1.267 5.921 1.00 90.62 278 THR A N 1
ATOM 2022 C CA . THR A 1 278 ? 6.647 -0.101 6.188 1.00 90.62 278 THR A CA 1
ATOM 2023 C C . THR A 1 278 ? 5.824 1.184 6.223 1.00 90.62 278 THR A C 1
ATOM 2025 O O . THR A 1 278 ? 4.978 1.396 5.359 1.00 90.62 278 THR A O 1
ATOM 2028 N N . THR A 1 279 ? 6.117 2.078 7.168 1.00 90.25 279 THR A N 1
ATOM 2029 C CA . THR A 1 279 ? 5.428 3.368 7.338 1.00 90.25 279 THR A CA 1
ATOM 2030 C C . THR A 1 279 ? 6.394 4.456 7.816 1.00 90.25 279 THR A C 1
ATOM 2032 O O . THR A 1 279 ? 7.468 4.146 8.335 1.00 90.25 279 THR A O 1
ATOM 2035 N N . ARG A 1 280 ? 6.007 5.728 7.649 1.00 87.06 280 ARG A N 1
ATOM 2036 C CA . ARG A 1 280 ? 6.731 6.906 8.164 1.00 87.06 280 ARG A CA 1
ATOM 2037 C C . ARG A 1 280 ? 6.313 7.321 9.580 1.00 87.06 280 ARG A C 1
ATOM 2039 O O . ARG A 1 280 ? 7.044 8.081 10.191 1.00 87.06 280 ARG A O 1
ATOM 2046 N N . ILE A 1 281 ? 5.205 6.789 10.111 1.00 83.88 281 ILE A N 1
ATOM 2047 C CA . ILE A 1 281 ? 4.680 7.101 11.464 1.00 83.88 281 ILE A CA 1
ATOM 2048 C C . ILE A 1 281 ? 5.662 6.669 12.580 1.00 83.88 281 ILE A C 1
ATOM 2050 O O . ILE A 1 281 ? 5.585 7.136 13.707 1.00 83.88 281 ILE A O 1
ATOM 2054 N N . GLY A 1 282 ? 6.648 5.834 12.240 1.00 80.62 282 GLY A N 1
ATOM 2055 C CA . GLY A 1 282 ? 7.614 5.264 13.173 1.00 80.62 282 GLY A CA 1
ATOM 2056 C C . GLY A 1 282 ? 7.234 3.825 13.492 1.00 80.62 282 GLY A C 1
ATOM 2057 O O . GLY A 1 282 ? 6.170 3.546 14.023 1.00 80.62 282 GLY A O 1
ATOM 2058 N N . ARG A 1 283 ? 8.098 2.867 13.144 1.00 78.88 283 ARG A N 1
ATOM 2059 C CA . ARG A 1 283 ? 7.761 1.434 13.243 1.00 78.88 283 ARG A CA 1
ATOM 2060 C C . ARG A 1 283 ? 7.385 0.984 14.663 1.00 78.88 283 ARG A C 1
ATOM 2062 O O . ARG A 1 283 ? 6.563 0.090 14.807 1.00 78.88 283 ARG A O 1
ATOM 2069 N N . ASN A 1 284 ? 8.028 1.567 15.669 1.00 78.06 284 ASN A N 1
ATOM 2070 C CA . ASN A 1 284 ? 7.879 1.161 17.064 1.00 78.06 284 ASN A CA 1
ATOM 2071 C C . ASN A 1 284 ? 6.908 2.058 17.844 1.00 78.06 284 ASN A C 1
ATOM 2073 O O . ASN A 1 284 ? 6.805 1.885 19.050 1.00 78.06 284 ASN A O 1
ATOM 2077 N N . SER A 1 285 ? 6.228 3.009 17.191 1.00 82.12 285 SER A N 1
ATOM 2078 C CA . SER A 1 285 ? 5.175 3.789 17.849 1.00 82.12 285 SER A CA 1
ATOM 2079 C C . SER A 1 285 ? 4.004 2.878 18.217 1.00 82.12 285 SER A C 1
ATOM 2081 O O . SER A 1 285 ? 3.656 2.005 17.415 1.00 82.12 285 SER A O 1
ATOM 2083 N N . ASP A 1 286 ? 3.350 3.147 19.339 1.00 84.75 286 ASP A N 1
ATOM 2084 C CA . ASP A 1 286 ? 2.186 2.401 19.830 1.00 84.75 286 ASP A CA 1
ATOM 2085 C C . ASP A 1 286 ? 1.088 2.156 18.778 1.00 84.75 286 ASP A C 1
ATOM 2087 O O . ASP A 1 286 ? 0.720 0.994 18.590 1.00 84.75 286 ASP A O 1
ATOM 2091 N N . PRO A 1 287 ? 0.625 3.149 17.984 1.00 88.56 287 PRO A N 1
ATOM 2092 C CA . PRO A 1 287 ? -0.395 2.892 16.963 1.00 88.56 287 PRO A CA 1
ATOM 2093 C C . PRO A 1 287 ? 0.068 1.901 15.888 1.00 88.56 287 PRO A C 1
ATOM 2095 O O . PRO A 1 287 ? -0.707 1.079 15.405 1.00 88.56 287 PRO A O 1
ATOM 2098 N N . VAL A 1 288 ? 1.345 1.946 15.500 1.00 91.62 288 VAL A N 1
ATOM 2099 C CA . VAL A 1 288 ? 1.894 0.987 14.530 1.00 91.62 288 VAL A CA 1
ATOM 2100 C C . VAL A 1 288 ? 2.026 -0.395 15.160 1.00 91.62 288 VAL A C 1
ATOM 2102 O O . VAL A 1 288 ? 1.708 -1.379 14.496 1.00 91.62 288 VAL A O 1
ATOM 2105 N N . ARG A 1 289 ? 2.448 -0.486 16.427 1.00 90.19 289 ARG A N 1
ATOM 2106 C CA . ARG A 1 289 ? 2.498 -1.755 17.166 1.00 90.19 289 ARG A CA 1
ATOM 2107 C C . ARG A 1 289 ? 1.125 -2.410 17.238 1.00 90.19 289 ARG A C 1
ATOM 2109 O O . ARG A 1 289 ? 1.004 -3.534 16.769 1.00 90.19 289 ARG A O 1
ATOM 2116 N N . GLN A 1 290 ? 0.094 -1.666 17.630 1.00 93.31 290 GLN A N 1
ATOM 2117 C CA . GLN A 1 290 ? -1.290 -2.143 17.660 1.00 93.31 290 GLN A CA 1
ATOM 2118 C C . GLN A 1 290 ? -1.737 -2.748 16.318 1.00 93.31 290 GLN A C 1
ATOM 2120 O O . GLN A 1 290 ? -2.336 -3.824 16.289 1.00 93.31 290 GLN A O 1
ATOM 2125 N N . VAL A 1 291 ? -1.402 -2.114 15.187 1.00 96.38 291 VAL A N 1
ATOM 2126 C CA . VAL A 1 291 ? -1.693 -2.666 13.850 1.00 96.38 291 VAL A CA 1
ATOM 2127 C C . VAL A 1 291 ? -0.943 -3.979 13.597 1.00 96.38 291 VAL A C 1
ATOM 2129 O O . VAL A 1 291 ? -1.536 -4.939 13.103 1.00 96.38 291 VAL A O 1
ATOM 2132 N N . LEU A 1 292 ? 0.352 -4.044 13.920 1.00 95.94 292 LEU A N 1
ATOM 2133 C CA . LEU A 1 292 ? 1.167 -5.248 13.716 1.00 95.94 292 LEU A CA 1
ATOM 2134 C C . LEU A 1 292 ? 0.720 -6.406 14.623 1.00 95.94 292 LEU A C 1
ATOM 2136 O O . LEU A 1 292 ? 0.646 -7.540 14.153 1.00 95.94 292 LEU A O 1
ATOM 2140 N N . ASP A 1 293 ? 0.369 -6.117 15.875 1.00 94.75 293 ASP A N 1
ATOM 2141 C CA . ASP A 1 293 ? -0.148 -7.089 16.841 1.00 94.75 293 ASP A CA 1
ATOM 2142 C C . ASP A 1 293 ? -1.528 -7.607 16.426 1.00 94.75 293 ASP A C 1
ATOM 2144 O O . ASP A 1 293 ? -1.797 -8.801 16.533 1.00 94.75 293 ASP A O 1
ATOM 2148 N N . THR A 1 294 ? -2.381 -6.744 15.866 1.00 96.88 294 THR A N 1
ATOM 2149 C CA . THR A 1 294 ? -3.673 -7.148 15.283 1.00 96.88 294 THR A CA 1
ATOM 2150 C C . THR A 1 294 ? -3.469 -8.107 14.107 1.00 96.88 294 THR A C 1
ATOM 2152 O O . THR A 1 294 ? -4.107 -9.154 14.030 1.00 96.88 294 THR A O 1
ATOM 2155 N N . LEU A 1 295 ? -2.538 -7.798 13.198 1.00 97.88 295 LEU A N 1
ATOM 2156 C CA . LEU A 1 295 ? -2.203 -8.694 12.086 1.00 97.88 295 LEU A CA 1
ATOM 2157 C C . LEU A 1 295 ? -1.664 -10.042 12.587 1.00 97.88 295 LEU A C 1
ATOM 2159 O O . LEU A 1 295 ? -2.038 -11.085 12.052 1.00 97.88 295 LEU A O 1
ATOM 2163 N N . TYR A 1 296 ? -0.807 -10.025 13.611 1.00 96.31 296 TYR A N 1
ATOM 2164 C CA . TYR A 1 296 ? -0.283 -11.229 14.260 1.00 96.31 296 TYR A CA 1
ATOM 2165 C C . TYR A 1 296 ? -1.397 -12.064 14.904 1.00 96.31 296 TYR A C 1
ATOM 2167 O O . TYR A 1 296 ? -1.487 -13.260 14.629 1.00 96.31 296 TYR A O 1
ATOM 2175 N N . ARG A 1 297 ? -2.311 -11.428 15.654 1.00 95.69 297 ARG A N 1
ATOM 2176 C CA . ARG A 1 297 ? -3.507 -12.056 16.248 1.00 95.69 297 ARG A CA 1
ATOM 2177 C C . ARG A 1 297 ? -4.324 -12.827 15.209 1.00 95.69 297 ARG A C 1
ATOM 2179 O O . ARG A 1 297 ? -4.823 -13.906 15.505 1.00 95.69 297 ARG A O 1
ATOM 2186 N N . PHE A 1 298 ? -4.421 -12.302 13.989 1.00 96.19 298 PHE A N 1
ATOM 2187 C CA . PHE A 1 298 ? -5.174 -12.914 12.891 1.00 96.19 298 PHE A CA 1
ATOM 2188 C C . PHE A 1 298 ? -4.341 -13.828 11.976 1.00 96.19 298 PHE A C 1
ATOM 2190 O O . PHE A 1 298 ? -4.796 -14.207 10.897 1.00 96.19 298 PHE A O 1
ATOM 2197 N N . GLY A 1 299 ? -3.138 -14.226 12.399 1.00 94.56 299 GLY A N 1
ATOM 2198 C CA . GLY A 1 299 ? -2.355 -15.276 11.741 1.00 94.56 299 GLY A CA 1
ATOM 2199 C C . GLY A 1 299 ? -1.212 -14.788 10.849 1.00 94.56 299 GLY A C 1
ATOM 2200 O O . GLY A 1 299 ? -0.708 -15.556 10.023 1.00 94.56 299 GLY A O 1
ATOM 2201 N N . ALA A 1 300 ? -0.776 -13.532 10.984 1.00 95.94 300 ALA A N 1
ATOM 2202 C CA . ALA A 1 300 ? 0.517 -13.118 10.443 1.00 95.94 300 ALA A CA 1
ATOM 2203 C C . ALA A 1 300 ? 1.679 -13.822 11.174 1.00 95.94 300 ALA A C 1
ATOM 2205 O O . ALA A 1 300 ? 1.564 -14.128 12.358 1.00 95.94 300 ALA A O 1
ATOM 2206 N N . PRO A 1 301 ? 2.823 -14.065 10.507 1.00 93.56 301 PRO A N 1
ATOM 2207 C CA . PRO A 1 301 ? 3.990 -14.648 11.163 1.00 93.56 301 PRO A CA 1
ATOM 2208 C C . PRO A 1 301 ? 4.595 -13.680 12.188 1.00 93.56 301 PRO A C 1
ATOM 2210 O O . PRO A 1 301 ? 4.582 -12.464 11.991 1.00 93.56 301 PRO A O 1
ATOM 2213 N N . ASP A 1 302 ? 5.228 -14.233 13.216 1.00 91.19 302 ASP A N 1
ATOM 2214 C CA . ASP A 1 302 ? 5.985 -13.526 14.260 1.00 91.19 302 ASP A CA 1
ATOM 2215 C C . ASP A 1 302 ? 6.994 -12.489 13.719 1.00 91.19 302 ASP A C 1
ATOM 2217 O O . ASP A 1 302 ? 7.164 -11.401 14.275 1.00 91.19 302 ASP A O 1
ATOM 2221 N N . SER A 1 303 ? 7.592 -12.769 12.558 1.00 91.38 303 SER A N 1
ATOM 2222 C CA . SER A 1 303 ? 8.473 -11.867 11.815 1.00 91.38 303 SER A CA 1
ATOM 2223 C C . SER A 1 303 ? 7.866 -10.481 11.574 1.00 91.38 303 SER A C 1
ATOM 2225 O O . SER A 1 303 ? 8.609 -9.505 11.473 1.00 91.38 303 SER A O 1
ATOM 2227 N N . VAL A 1 304 ? 6.535 -10.342 11.526 1.00 93.69 304 VAL A N 1
ATOM 2228 C CA . VAL A 1 304 ? 5.856 -9.046 11.371 1.00 93.69 304 VAL A CA 1
ATOM 2229 C C . VAL A 1 304 ? 6.137 -8.107 12.541 1.00 93.69 304 VAL A C 1
ATOM 2231 O O . VAL A 1 304 ? 6.245 -6.893 12.334 1.00 93.69 304 VAL A O 1
ATOM 2234 N N . LEU A 1 305 ? 6.348 -8.652 13.739 1.00 92.00 305 LEU A N 1
ATOM 2235 C CA . LEU A 1 305 ? 6.651 -7.896 14.950 1.00 92.00 305 LEU A CA 1
ATOM 2236 C C . LEU A 1 305 ? 8.122 -7.460 15.004 1.00 92.00 305 LEU A C 1
ATOM 2238 O O . LEU A 1 305 ? 8.426 -6.394 15.537 1.00 92.00 305 LEU A O 1
ATOM 2242 N N . VAL A 1 306 ? 9.034 -8.211 14.380 1.00 92.31 306 VAL A N 1
ATOM 2243 C CA . VAL A 1 306 ? 10.487 -8.025 14.560 1.00 92.31 306 VAL A CA 1
ATOM 2244 C C . VAL A 1 306 ? 11.211 -7.526 13.304 1.00 92.31 306 VAL A C 1
ATOM 2246 O O . VAL A 1 306 ? 12.130 -6.710 13.388 1.00 92.31 306 VAL A O 1
ATOM 2249 N N . SER A 1 307 ? 10.807 -7.947 12.110 1.00 93.06 307 SER A N 1
ATOM 2250 C CA . SER A 1 307 ? 11.483 -7.573 10.865 1.00 93.06 307 SER A CA 1
ATOM 2251 C C . SER A 1 307 ? 11.475 -6.061 10.650 1.00 93.06 307 SER A C 1
ATOM 2253 O O . SER A 1 307 ? 10.439 -5.408 10.707 1.00 93.06 307 SER A O 1
ATOM 2255 N N . GLY A 1 308 ? 12.627 -5.470 10.341 1.00 90.69 308 GLY A N 1
ATOM 2256 C CA . GLY A 1 308 ? 12.729 -4.038 10.059 1.00 90.69 308 GLY A CA 1
ATOM 2257 C C . GLY A 1 308 ? 11.983 -3.591 8.800 1.00 90.69 308 GLY A C 1
ATOM 2258 O O . GLY A 1 308 ? 11.717 -2.395 8.648 1.00 90.69 308 GLY A O 1
ATOM 2259 N N . LYS A 1 309 ? 11.654 -4.536 7.913 1.00 91.38 309 LYS A N 1
ATOM 2260 C CA . LYS A 1 309 ? 10.896 -4.329 6.675 1.00 91.38 309 LYS A CA 1
ATOM 2261 C C . LYS A 1 309 ? 9.918 -5.496 6.483 1.00 91.38 309 LYS A C 1
ATOM 2263 O O . LYS A 1 309 ? 10.133 -6.336 5.611 1.00 91.38 309 LYS A O 1
ATOM 2268 N N . PRO A 1 310 ? 8.874 -5.603 7.319 1.00 93.81 310 PRO A N 1
ATOM 2269 C CA . PRO A 1 310 ? 7.991 -6.749 7.257 1.00 93.81 310 PRO A CA 1
ATOM 2270 C C . PRO A 1 310 ? 7.102 -6.688 6.028 1.00 93.81 310 PRO A C 1
ATOM 2272 O O . PRO A 1 310 ? 6.697 -5.612 5.569 1.00 93.81 310 PRO A O 1
ATOM 2275 N N . HIS A 1 311 ? 6.766 -7.873 5.546 1.00 95.88 311 HIS A N 1
ATOM 2276 C CA . HIS A 1 311 ? 5.806 -8.073 4.484 1.00 95.88 311 HIS A CA 1
ATOM 2277 C C . HIS A 1 311 ? 5.016 -9.359 4.741 1.00 95.88 311 HIS A C 1
ATOM 2279 O O . HIS A 1 311 ? 5.472 -10.247 5.465 1.00 95.88 311 HIS A O 1
ATOM 2285 N N . LEU A 1 312 ? 3.821 -9.443 4.165 1.00 96.81 312 LEU A N 1
ATOM 2286 C CA . LEU A 1 312 ? 2.926 -10.586 4.345 1.00 96.81 312 LEU A CA 1
ATOM 2287 C C . LEU A 1 312 ? 2.835 -11.454 3.094 1.00 96.81 312 LEU A C 1
ATOM 2289 O O . LEU A 1 312 ? 2.848 -12.677 3.203 1.00 96.81 312 LEU A O 1
ATOM 2293 N N . GLY A 1 313 ? 2.769 -10.829 1.920 1.00 96.44 313 GLY A N 1
ATOM 2294 C CA . GLY A 1 313 ? 2.386 -11.478 0.675 1.00 96.44 313 GLY A CA 1
ATOM 2295 C C . GLY A 1 313 ? 0.889 -11.787 0.584 1.00 96.44 313 GLY A C 1
ATOM 2296 O O . GLY A 1 313 ? 0.191 -11.972 1.586 1.00 96.44 313 GLY A O 1
ATOM 2297 N N . THR A 1 314 ? 0.395 -11.858 -0.651 1.00 95.44 314 THR A N 1
ATOM 2298 C CA . THR A 1 314 ? -1.036 -12.053 -0.957 1.00 95.44 314 THR A CA 1
ATOM 2299 C C . THR A 1 314 ? -1.623 -13.330 -0.344 1.00 95.44 314 THR A C 1
ATOM 2301 O O . THR A 1 314 ? -2.733 -13.327 0.182 1.00 95.44 314 THR A O 1
ATOM 2304 N N . ASP A 1 315 ? -0.874 -14.431 -0.363 1.00 95.75 315 ASP A N 1
ATOM 2305 C CA . ASP A 1 315 ? -1.294 -15.743 0.141 1.00 95.75 315 ASP A CA 1
ATOM 2306 C C . ASP A 1 315 ? -1.579 -15.761 1.650 1.00 95.75 315 ASP A C 1
ATOM 2308 O O . ASP A 1 315 ? -2.465 -16.497 2.098 1.00 95.75 315 ASP A O 1
ATOM 2312 N N . ARG A 1 316 ? -0.862 -14.945 2.434 1.00 96.94 316 ARG A N 1
ATOM 2313 C CA . ARG A 1 316 ? -1.118 -14.782 3.872 1.00 96.94 316 ARG A CA 1
ATOM 2314 C C . ARG A 1 316 ? -2.231 -13.777 4.133 1.00 96.94 316 ARG A C 1
ATOM 2316 O O . ARG A 1 316 ? -3.095 -14.050 4.961 1.00 96.94 316 ARG A O 1
ATOM 2323 N N . LEU A 1 317 ? -2.246 -12.661 3.399 1.00 97.69 317 LEU A N 1
ATOM 2324 C CA . LEU A 1 317 ? -3.272 -11.621 3.530 1.00 97.69 317 LEU A CA 1
ATOM 2325 C C . LEU A 1 317 ? -4.689 -12.181 3.377 1.00 97.69 317 LEU A C 1
ATOM 2327 O O . LEU A 1 317 ? -5.541 -11.883 4.205 1.00 97.69 317 LEU A O 1
ATOM 2331 N N . VAL A 1 318 ? -4.929 -13.055 2.395 1.00 97.06 318 VAL A N 1
ATOM 2332 C CA . VAL A 1 318 ? -6.243 -13.699 2.202 1.00 97.06 318 VAL A CA 1
ATOM 2333 C C . VAL A 1 318 ? -6.703 -14.458 3.454 1.00 97.06 318 VAL A C 1
ATOM 2335 O O . VAL A 1 318 ? -7.876 -14.403 3.809 1.00 97.06 318 VAL A O 1
ATOM 2338 N N . ARG A 1 319 ? -5.799 -15.154 4.154 1.00 97.38 319 ARG A N 1
ATOM 2339 C CA . ARG A 1 319 ? -6.147 -15.908 5.374 1.00 97.38 319 ARG A CA 1
ATOM 2340 C C . ARG A 1 319 ? -6.396 -14.979 6.557 1.00 97.38 319 ARG A C 1
ATOM 2342 O O . ARG A 1 319 ? -7.377 -15.162 7.269 1.00 97.38 319 ARG A O 1
ATOM 2349 N N . ILE A 1 320 ? -5.535 -13.974 6.714 1.00 98.38 320 ILE A N 1
ATOM 2350 C CA . ILE A 1 320 ? -5.634 -12.961 7.770 1.00 98.38 320 ILE A CA 1
ATOM 2351 C C . ILE A 1 320 ? -6.966 -12.215 7.672 1.00 98.38 320 ILE A C 1
ATOM 2353 O O . ILE A 1 320 ? -7.651 -12.057 8.674 1.00 98.38 320 ILE A O 1
ATOM 2357 N N . LEU A 1 321 ? -7.368 -11.804 6.467 1.00 98.56 321 LEU A N 1
ATOM 2358 C CA . LEU A 1 321 ? -8.617 -11.069 6.251 1.00 98.56 321 LEU A CA 1
ATOM 2359 C C . LEU A 1 321 ? -9.851 -11.897 6.618 1.00 98.56 321 LEU A C 1
ATOM 2361 O O . LEU A 1 321 ? -10.748 -11.380 7.274 1.00 98.56 321 LEU A O 1
ATOM 2365 N N . LYS A 1 322 ? -9.861 -13.195 6.292 1.00 98.44 322 LYS A N 1
ATOM 2366 C CA . LYS A 1 322 ? -10.942 -14.101 6.707 1.00 98.44 322 LYS A CA 1
ATOM 2367 C C . LYS A 1 322 ? -11.072 -14.185 8.227 1.00 98.44 322 LYS A C 1
ATOM 2369 O O . LYS A 1 322 ? -12.188 -14.134 8.734 1.00 98.44 322 LYS A O 1
ATOM 2374 N N . ALA A 1 323 ? -9.947 -14.313 8.934 1.00 98.50 323 ALA A N 1
ATOM 2375 C CA . ALA A 1 323 ? -9.927 -14.335 10.395 1.00 98.50 323 ALA A CA 1
ATOM 2376 C C . ALA A 1 323 ? -10.368 -12.985 10.987 1.00 98.50 323 ALA A C 1
ATOM 2378 O O . ALA A 1 323 ? -11.169 -12.959 11.915 1.00 98.50 323 ALA A O 1
ATOM 2379 N N . PHE A 1 324 ? -9.921 -11.872 10.397 1.00 98.56 324 PHE A N 1
ATOM 2380 C CA . PHE A 1 324 ? -10.330 -10.522 10.790 1.00 98.56 324 PHE A CA 1
ATOM 2381 C C . PHE A 1 324 ? -11.850 -10.344 10.655 1.00 98.56 324 PHE A C 1
ATOM 2383 O O . PHE A 1 324 ? -12.515 -9.962 11.615 1.00 98.56 324 PHE A O 1
ATOM 2390 N N . ARG A 1 325 ? -12.423 -10.657 9.484 1.00 98.62 325 ARG A N 1
ATOM 2391 C CA . ARG A 1 325 ? -13.872 -10.589 9.241 1.00 98.62 325 ARG A CA 1
ATOM 2392 C C . ARG A 1 325 ? -14.648 -11.431 10.246 1.00 98.62 325 ARG A C 1
ATOM 2394 O O . ARG A 1 325 ? -15.641 -10.958 10.786 1.00 98.62 325 ARG A O 1
ATOM 2401 N N . GLN A 1 326 ? -14.202 -12.662 10.483 1.00 98.62 326 GLN A N 1
ATOM 2402 C CA . GLN A 1 326 ? -14.854 -13.564 11.427 1.00 98.62 326 GLN A CA 1
ATOM 2403 C C . GLN A 1 326 ? -14.875 -12.968 12.842 1.00 98.62 326 GLN A C 1
ATOM 2405 O O . GLN A 1 326 ? -15.918 -12.964 13.487 1.00 98.62 326 GLN A O 1
ATOM 2410 N N . HIS A 1 327 ? -13.768 -12.362 13.271 1.00 98.50 327 HIS A N 1
ATOM 2411 C CA . HIS A 1 327 ? -13.698 -11.684 14.559 1.00 98.50 327 HIS A CA 1
ATOM 2412 C C . HIS A 1 327 ? -14.631 -10.465 14.653 1.00 98.50 327 HIS A C 1
ATOM 2414 O O . HIS A 1 327 ? -15.295 -10.278 15.667 1.00 98.50 327 HIS A O 1
ATOM 2420 N N . LEU A 1 328 ? -14.741 -9.653 13.593 1.00 98.56 328 LEU A N 1
ATOM 2421 C CA . LEU A 1 328 ? -15.708 -8.546 13.560 1.00 98.56 328 LEU A CA 1
ATOM 2422 C C . LEU A 1 328 ? -17.149 -9.049 13.727 1.00 98.56 328 LEU A C 1
ATOM 2424 O O . LEU A 1 328 ? -17.916 -8.462 14.487 1.00 98.56 328 LEU A O 1
ATOM 2428 N N . ILE A 1 329 ? -17.505 -10.145 13.052 1.00 98.69 329 ILE A N 1
ATOM 2429 C CA . ILE A 1 329 ? -18.832 -10.765 13.166 1.00 98.69 329 ILE A CA 1
ATOM 2430 C C . ILE A 1 329 ? -19.076 -11.274 14.595 1.00 98.69 329 ILE A C 1
ATOM 2432 O O . ILE A 1 329 ? -20.158 -11.069 15.137 1.00 98.69 329 ILE A O 1
ATOM 2436 N N . GLU A 1 330 ? -18.075 -11.887 15.232 1.00 98.19 330 GLU A N 1
ATOM 2437 C CA . GLU A 1 330 ? -18.147 -12.345 16.631 1.00 98.19 330 GLU A CA 1
ATOM 2438 C C . GLU A 1 330 ? -18.345 -11.196 17.627 1.00 98.19 330 GLU A C 1
ATOM 2440 O O . GLU A 1 330 ? -19.051 -11.361 18.620 1.00 98.19 330 GLU A O 1
ATOM 2445 N N . LEU A 1 331 ? -17.784 -10.018 17.340 1.00 96.81 331 LEU A N 1
ATOM 2446 C CA . LEU A 1 331 ? -18.029 -8.788 18.101 1.00 96.81 331 LEU A CA 1
ATOM 2447 C C . LEU A 1 331 ? -19.414 -8.165 17.822 1.00 96.81 331 LEU A C 1
ATOM 2449 O O . LEU A 1 331 ? -19.750 -7.133 18.399 1.00 96.81 331 LEU A O 1
ATOM 2453 N N . GLY A 1 332 ? -20.226 -8.766 16.947 1.00 97.19 332 GLY A N 1
ATOM 2454 C CA . GLY A 1 332 ? -21.562 -8.283 16.593 1.00 97.19 332 GLY A CA 1
ATOM 2455 C C . GLY A 1 332 ? -21.584 -7.231 15.481 1.00 97.19 332 GLY A C 1
ATOM 2456 O O . GLY A 1 332 ? -22.610 -6.577 15.287 1.00 97.19 332 GLY A O 1
ATOM 2457 N N . CYS A 1 333 ? -20.484 -7.050 14.741 1.00 98.06 333 CYS A N 1
ATOM 2458 C CA . CYS A 1 333 ? -20.473 -6.199 13.555 1.00 98.06 333 CYS A CA 1
ATOM 2459 C C . CYS A 1 333 ? -21.251 -6.863 12.415 1.00 98.06 333 CYS A C 1
ATOM 2461 O O . CYS A 1 333 ? -21.011 -8.015 12.049 1.00 98.06 333 CYS A O 1
ATOM 2463 N N . GLU A 1 334 ? -22.155 -6.105 11.804 1.00 98.50 334 GLU A N 1
ATOM 2464 C CA . GLU A 1 334 ? -22.823 -6.523 10.584 1.00 98.50 334 GLU A CA 1
ATOM 2465 C C . GLU A 1 334 ? -21.929 -6.220 9.375 1.00 98.50 334 GLU A C 1
ATOM 2467 O O . GLU A 1 334 ? -21.693 -5.059 9.051 1.00 98.50 334 GLU A O 1
ATOM 2472 N N . VAL A 1 335 ? -21.438 -7.256 8.691 1.00 98.75 335 VAL A N 1
ATOM 2473 C CA . VAL A 1 335 ? -20.561 -7.111 7.518 1.00 98.75 335 VAL A CA 1
ATOM 2474 C C . VAL A 1 335 ? -21.329 -7.459 6.242 1.00 98.75 335 VAL A C 1
ATOM 2476 O O . VAL A 1 335 ? -21.762 -8.599 6.075 1.00 98.75 335 VAL A O 1
ATOM 2479 N N . ARG A 1 336 ? -21.471 -6.500 5.318 1.00 98.56 336 ARG A N 1
ATOM 2480 C CA . ARG A 1 336 ? -22.171 -6.682 4.036 1.00 98.56 336 ARG A CA 1
ATOM 2481 C C . ARG A 1 336 ? -21.245 -6.427 2.848 1.00 98.56 336 ARG A C 1
ATOM 2483 O O . ARG A 1 336 ? -20.785 -5.309 2.626 1.00 98.56 336 ARG A O 1
ATOM 2490 N N . PHE A 1 337 ? -21.013 -7.470 2.059 1.00 98.75 337 PHE A N 1
ATOM 2491 C CA . PHE A 1 337 ? -20.328 -7.389 0.766 1.00 98.75 337 PHE A CA 1
ATOM 2492 C C . PHE A 1 337 ? -21.328 -7.188 -0.377 1.00 98.75 337 PHE A C 1
ATOM 2494 O O . PHE A 1 337 ? -22.531 -7.376 -0.195 1.00 98.75 337 PHE A O 1
ATOM 2501 N N . GLY A 1 338 ? -20.843 -6.801 -1.559 1.00 98.31 338 GLY A N 1
ATOM 2502 C CA . GLY A 1 338 ? -21.694 -6.500 -2.715 1.00 98.31 338 GLY A CA 1
ATOM 2503 C C . GLY A 1 338 ? -22.630 -5.308 -2.485 1.00 98.31 338 GLY A C 1
ATOM 2504 O O . GLY A 1 338 ? -23.642 -5.183 -3.163 1.00 98.31 338 GLY A O 1
ATOM 2505 N N . SER A 1 339 ? -22.322 -4.465 -1.499 1.00 98.19 339 SER A N 1
ATOM 2506 C CA . SER A 1 339 ? -23.173 -3.382 -1.005 1.00 98.19 339 SER A CA 1
ATOM 2507 C C . SER A 1 339 ? -22.524 -2.039 -1.329 1.00 98.19 339 SER A C 1
ATOM 2509 O O . SER A 1 339 ? -21.914 -1.398 -0.471 1.00 98.19 339 SER A O 1
ATOM 2511 N N . ARG A 1 340 ? -22.602 -1.623 -2.599 1.00 98.00 340 ARG A N 1
ATOM 2512 C CA . ARG A 1 340 ? -22.060 -0.329 -3.036 1.00 98.00 340 ARG A CA 1
ATOM 2513 C C . ARG A 1 340 ? -22.905 0.806 -2.463 1.00 98.00 340 ARG A C 1
ATOM 2515 O O . ARG A 1 340 ? -24.106 0.852 -2.705 1.00 98.00 340 ARG A O 1
ATOM 2522 N N . VAL A 1 341 ? -22.266 1.726 -1.743 1.00 97.69 341 VAL A N 1
ATOM 2523 C CA . VAL A 1 341 ? -22.871 3.010 -1.365 1.00 97.69 341 VAL A CA 1
ATOM 2524 C C . VAL A 1 341 ? -22.857 3.925 -2.585 1.00 97.69 341 VAL A C 1
ATOM 2526 O O . VAL A 1 341 ? -21.788 4.187 -3.133 1.00 97.69 341 VAL A O 1
ATOM 2529 N N . GLU A 1 342 ? -24.035 4.381 -3.001 1.00 94.00 342 GLU A N 1
ATOM 2530 C CA . GLU A 1 342 ? -24.215 5.254 -4.164 1.00 94.00 342 GLU A CA 1
ATOM 2531 C C . GLU A 1 342 ? -24.104 6.731 -3.771 1.00 94.00 342 GLU A C 1
ATOM 2533 O O . GLU A 1 342 ? -23.434 7.505 -4.448 1.00 94.00 342 GLU A O 1
ATOM 2538 N N . GLN A 1 343 ? -24.731 7.109 -2.651 1.00 93.19 343 GLN A N 1
ATOM 2539 C CA . GLN A 1 343 ? -24.727 8.482 -2.149 1.00 93.19 343 GLN A CA 1
ATOM 2540 C C . GLN A 1 343 ? -24.912 8.560 -0.630 1.00 93.19 343 GLN A C 1
ATOM 2542 O O . GLN A 1 343 ? -25.407 7.628 0.019 1.00 93.19 343 GLN A O 1
ATOM 2547 N N . LEU A 1 344 ? -24.522 9.702 -0.061 1.00 96.06 344 LEU A N 1
ATOM 2548 C CA . LEU A 1 344 ? -24.808 10.040 1.329 1.00 96.06 344 LEU A CA 1
ATOM 2549 C C . LEU A 1 344 ? -26.259 10.513 1.449 1.00 96.06 344 LEU A C 1
ATOM 2551 O O . LEU A 1 344 ? -26.760 11.263 0.617 1.00 96.06 344 LEU A O 1
ATOM 2555 N N . VAL A 1 345 ? -26.936 10.117 2.523 1.00 95.56 345 VAL A N 1
ATOM 2556 C CA . VAL A 1 345 ? -28.237 10.698 2.866 1.00 95.56 345 VAL A CA 1
ATOM 2557 C C . VAL A 1 345 ? -27.980 11.884 3.780 1.00 95.56 345 VAL A C 1
ATOM 2559 O O . VAL A 1 345 ? -27.504 11.703 4.898 1.00 95.56 345 VAL A O 1
ATOM 2562 N N . VAL A 1 346 ? -28.303 13.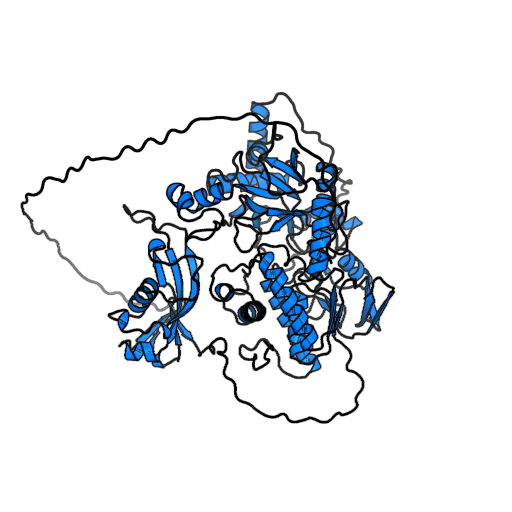092 3.319 1.00 94.75 346 VAL A N 1
ATOM 2563 C CA . VAL A 1 346 ? -28.131 14.332 4.090 1.00 94.75 346 VAL A CA 1
ATOM 2564 C C . VAL A 1 346 ? -29.486 14.824 4.591 1.00 94.75 346 VAL A C 1
ATOM 2566 O O . VAL A 1 346 ? -30.439 14.947 3.824 1.00 94.75 346 VAL A O 1
ATOM 2569 N N . ARG A 1 347 ? -29.588 15.104 5.892 1.00 92.25 347 ARG A N 1
ATOM 2570 C CA . ARG A 1 347 ? -30.787 15.644 6.549 1.00 92.25 347 ARG A CA 1
ATOM 2571 C C . ARG A 1 347 ? -30.384 16.834 7.407 1.00 92.25 347 ARG A C 1
ATOM 2573 O O . ARG A 1 347 ? -29.504 16.705 8.251 1.00 92.25 347 ARG A O 1
ATOM 2580 N N . ASN A 1 348 ? -31.023 17.986 7.200 1.00 92.00 348 ASN A N 1
ATOM 2581 C CA . ASN A 1 348 ? -30.736 19.226 7.938 1.00 92.00 348 ASN A CA 1
ATOM 2582 C C . ASN A 1 348 ? -29.235 19.591 7.948 1.00 92.00 348 ASN A C 1
ATOM 2584 O O . ASN A 1 348 ? -28.687 19.954 8.986 1.00 92.00 348 ASN A O 1
ATOM 2588 N N . GLY A 1 349 ? -28.556 19.427 6.806 1.00 91.88 349 GLY A N 1
ATOM 2589 C CA . GLY A 1 349 ? -27.124 19.721 6.667 1.00 91.88 349 GLY A CA 1
ATOM 2590 C C . GLY A 1 349 ? -26.183 18.752 7.394 1.00 91.88 349 GLY A C 1
ATOM 2591 O O . GLY A 1 349 ? -25.013 19.070 7.572 1.00 91.88 349 GLY A O 1
ATOM 2592 N N . ARG A 1 350 ? -26.664 17.583 7.837 1.00 95.44 350 ARG A N 1
ATOM 2593 C CA . ARG A 1 350 ? -25.864 16.542 8.503 1.00 95.44 350 ARG A CA 1
ATOM 2594 C C . ARG A 1 350 ? -26.057 15.188 7.835 1.00 95.44 350 ARG A C 1
ATOM 2596 O O . ARG A 1 350 ? -27.072 14.951 7.180 1.00 95.44 350 ARG A O 1
ATOM 2603 N N . VAL A 1 351 ? -25.118 14.273 8.049 1.00 96.75 351 VAL A N 1
ATOM 2604 C CA . VAL A 1 351 ? -25.294 12.868 7.672 1.00 96.75 351 VAL A CA 1
ATOM 2605 C C . VAL A 1 351 ? -26.499 12.281 8.415 1.00 96.75 351 VAL A C 1
ATOM 2607 O O . VAL A 1 351 ? -26.609 12.382 9.635 1.00 96.75 351 VAL A O 1
ATOM 2610 N N . GLY A 1 352 ? -27.408 11.675 7.656 1.00 96.25 352 GLY A N 1
ATOM 2611 C CA . GLY A 1 352 ? -28.534 10.877 8.141 1.00 96.25 352 GLY A CA 1
ATOM 2612 C C . GLY A 1 352 ? -28.481 9.416 7.687 1.00 96.25 352 GLY A C 1
ATOM 2613 O O . GLY A 1 352 ? -29.410 8.661 7.976 1.00 96.25 352 GLY A O 1
ATOM 2614 N N . GLY A 1 353 ? -27.436 9.016 6.957 1.00 97.00 353 GLY A N 1
ATOM 2615 C CA . GLY A 1 353 ? -27.203 7.637 6.546 1.00 97.00 353 GLY A CA 1
ATOM 2616 C C . GLY A 1 353 ? -26.510 7.511 5.194 1.00 97.00 353 GLY A C 1
ATOM 2617 O O . GLY A 1 353 ? -25.892 8.452 4.693 1.00 97.00 353 GLY A O 1
ATOM 2618 N N . VAL A 1 354 ? -26.661 6.338 4.586 1.00 97.81 354 VAL A N 1
ATOM 2619 C CA . VAL A 1 354 ? -26.185 6.029 3.231 1.00 97.81 354 VAL A CA 1
ATOM 2620 C C . VAL A 1 354 ? -27.294 5.381 2.411 1.00 97.81 354 VAL A C 1
ATOM 2622 O O . VAL A 1 354 ? -28.089 4.606 2.949 1.00 97.81 354 VAL A O 1
ATOM 2625 N N . GLN A 1 355 ? -27.333 5.675 1.113 1.00 97.44 355 GLN A N 1
ATOM 2626 C CA . GLN A 1 355 ? -28.150 4.937 0.153 1.00 97.44 355 GLN A CA 1
ATOM 2627 C C . GLN A 1 355 ? -27.264 3.964 -0.629 1.00 97.44 355 GLN A C 1
ATOM 2629 O O . GLN A 1 355 ? -26.183 4.331 -1.098 1.00 97.44 355 GLN A O 1
ATOM 2634 N N . LEU A 1 356 ? -27.715 2.719 -0.754 1.00 97.81 356 LEU A N 1
ATOM 2635 C CA . LEU A 1 356 ? -27.040 1.682 -1.525 1.00 97.81 356 LEU A CA 1
ATOM 2636 C C . LEU A 1 356 ? -27.491 1.702 -2.989 1.00 97.81 356 LEU A C 1
ATOM 2638 O O . LEU A 1 356 ? -28.551 2.227 -3.324 1.00 97.81 356 LEU A O 1
ATOM 2642 N N . ALA A 1 357 ? -26.701 1.083 -3.863 1.00 96.25 357 ALA A N 1
ATOM 2643 C CA . ALA A 1 357 ? -26.983 1.001 -5.296 1.00 96.25 357 ALA A CA 1
ATOM 2644 C C . ALA A 1 357 ? -28.287 0.249 -5.641 1.00 96.25 357 ALA A C 1
ATOM 2646 O O . ALA A 1 357 ? -28.820 0.428 -6.732 1.00 96.25 357 ALA A O 1
ATOM 2647 N N . ASP A 1 358 ? -28.823 -0.567 -4.727 1.00 95.75 358 ASP A N 1
ATOM 2648 C CA . ASP A 1 358 ? -30.135 -1.219 -4.871 1.00 95.75 358 ASP A CA 1
ATOM 2649 C C . ASP A 1 358 ? -31.321 -0.311 -4.472 1.00 95.75 358 ASP A C 1
ATOM 2651 O O . ASP A 1 358 ? -32.475 -0.734 -4.513 1.00 95.75 358 ASP A O 1
ATOM 2655 N N . GLY A 1 359 ? -31.043 0.939 -4.082 1.00 96.12 359 GLY A N 1
ATOM 2656 C CA . GLY A 1 359 ? -32.020 1.934 -3.641 1.00 96.12 359 GLY A CA 1
ATOM 2657 C C . GLY A 1 359 ? -32.344 1.885 -2.146 1.00 96.12 359 GLY A C 1
ATOM 2658 O O . GLY A 1 359 ? -32.951 2.827 -1.625 1.00 96.12 359 GLY A O 1
ATOM 2659 N N . SER A 1 360 ? -31.922 0.839 -1.427 1.00 97.25 360 SER A N 1
ATOM 2660 C CA . SER A 1 360 ? -32.134 0.733 0.017 1.00 97.25 360 SER A CA 1
ATOM 2661 C C . SER A 1 360 ? -31.330 1.787 0.784 1.00 97.25 360 SER A C 1
ATOM 2663 O O . SER A 1 360 ? -30.301 2.285 0.328 1.00 97.25 360 SER A O 1
ATOM 2665 N N . THR A 1 361 ? -31.818 2.174 1.963 1.00 97.75 361 THR A N 1
ATOM 2666 C CA . THR A 1 361 ? -31.183 3.193 2.810 1.00 97.75 361 THR A CA 1
ATOM 2667 C C . THR A 1 361 ? -30.874 2.625 4.184 1.00 97.75 361 THR A C 1
ATOM 2669 O O . THR A 1 361 ? -31.712 1.960 4.792 1.00 97.75 361 THR A O 1
ATOM 2672 N N . ILE A 1 362 ? -29.686 2.936 4.696 1.00 97.62 362 ILE A N 1
ATOM 2673 C CA . ILE A 1 362 ? -29.261 2.613 6.057 1.00 97.62 362 ILE A CA 1
ATOM 2674 C C . ILE A 1 362 ? -29.121 3.928 6.815 1.00 97.62 362 ILE A C 1
ATOM 2676 O O . ILE A 1 362 ? -28.262 4.743 6.482 1.00 97.62 362 ILE A O 1
ATOM 2680 N N . ALA A 1 363 ? -29.978 4.139 7.815 1.00 97.31 363 ALA A N 1
ATOM 2681 C CA . ALA A 1 363 ? -29.916 5.318 8.670 1.00 97.31 363 ALA A CA 1
ATOM 2682 C C . ALA A 1 363 ? -28.707 5.242 9.612 1.00 97.31 363 ALA A C 1
ATOM 2684 O O . ALA A 1 363 ? -28.478 4.207 10.242 1.00 97.31 363 ALA A O 1
ATOM 2685 N N . ALA A 1 364 ? -27.951 6.335 9.681 1.00 97.06 364 ALA A N 1
ATOM 2686 C CA . ALA A 1 364 ? -26.829 6.501 10.594 1.00 97.06 364 ALA A CA 1
ATOM 2687 C C . ALA A 1 364 ? -26.481 7.986 10.744 1.00 97.06 364 ALA A C 1
ATOM 2689 O O . ALA A 1 364 ? -26.363 8.700 9.749 1.00 97.06 364 ALA A O 1
ATOM 2690 N N . SER A 1 365 ? -26.223 8.436 11.967 1.00 95.62 365 SER A N 1
ATOM 2691 C CA . SER A 1 365 ? -25.711 9.780 12.254 1.00 95.62 365 SER A CA 1
ATOM 2692 C C . SER A 1 365 ? -24.199 9.894 12.065 1.00 95.62 365 SER A C 1
ATOM 2694 O O . SER A 1 365 ? -23.661 11.002 12.077 1.00 95.62 365 SER A O 1
ATOM 2696 N N . ARG A 1 366 ? -23.504 8.757 11.903 1.00 97.94 366 ARG A N 1
ATOM 2697 C CA . ARG A 1 366 ? -22.052 8.680 11.711 1.00 97.94 366 ARG A CA 1
ATOM 2698 C C . ARG A 1 366 ? -21.685 7.705 10.600 1.00 97.94 366 ARG A C 1
ATOM 2700 O O . ARG A 1 366 ? -22.028 6.523 10.660 1.00 97.94 366 ARG A O 1
ATOM 2707 N N . VAL A 1 367 ? -20.944 8.206 9.616 1.00 98.75 367 VAL A N 1
ATOM 2708 C CA . VAL A 1 367 ? -20.449 7.446 8.466 1.00 98.75 367 VAL A CA 1
ATOM 2709 C C . VAL A 1 367 ? -18.937 7.614 8.359 1.00 98.75 367 VAL A C 1
ATOM 2711 O O . VAL A 1 367 ? -18.442 8.709 8.099 1.00 98.75 367 VAL A O 1
ATOM 2714 N N . VAL A 1 368 ? -18.192 6.520 8.512 1.00 98.88 368 VAL A N 1
ATOM 2715 C CA . VAL A 1 368 ? -16.757 6.465 8.207 1.00 98.88 368 VAL A CA 1
ATOM 2716 C C . VAL A 1 368 ? -16.583 6.158 6.725 1.00 98.88 368 VAL A C 1
ATOM 2718 O O . VAL A 1 368 ? -16.996 5.100 6.252 1.00 98.88 368 VAL A O 1
ATOM 2721 N N . LEU A 1 369 ? -15.943 7.063 5.987 1.00 98.62 369 LEU A N 1
ATOM 2722 C CA . LEU A 1 369 ? -15.723 6.922 4.549 1.00 98.62 369 LEU A CA 1
ATOM 2723 C C . LEU A 1 369 ? -14.286 6.454 4.273 1.00 98.62 369 LEU A C 1
ATOM 2725 O O . LEU A 1 369 ? -13.366 7.264 4.164 1.00 98.62 369 LEU A O 1
ATOM 2729 N N . ALA A 1 370 ? -14.100 5.138 4.150 1.00 98.56 370 ALA A N 1
ATOM 2730 C CA . ALA A 1 370 ? -12.814 4.452 3.978 1.00 98.56 370 ALA A CA 1
ATOM 2731 C C . ALA A 1 370 ? -12.707 3.740 2.610 1.00 98.56 370 ALA A C 1
ATOM 2733 O O . ALA A 1 370 ? -12.212 2.618 2.489 1.00 98.56 370 ALA A O 1
ATOM 2734 N N . VAL A 1 371 ? -13.160 4.417 1.554 1.00 97.38 371 VAL A N 1
ATOM 2735 C CA . VAL A 1 371 ? -13.443 3.832 0.226 1.00 97.38 371 VAL A CA 1
ATOM 2736 C C . VAL A 1 371 ? -12.218 3.571 -0.660 1.00 97.38 371 VAL A C 1
ATOM 2738 O O . VAL A 1 371 ? -12.352 3.023 -1.754 1.00 97.38 371 VAL A O 1
ATOM 2741 N N . GLY A 1 372 ? -11.020 3.966 -0.220 1.00 96.81 372 GLY A N 1
ATOM 2742 C CA . GLY A 1 372 ? -9.803 3.913 -1.035 1.00 96.81 372 GLY A CA 1
ATOM 2743 C C . GLY A 1 372 ? -9.824 4.890 -2.220 1.00 96.81 372 GLY A C 1
ATOM 2744 O O . GLY A 1 372 ? -10.850 5.455 -2.584 1.00 96.81 372 GLY A O 1
ATOM 2745 N N . HIS A 1 373 ? -8.665 5.114 -2.835 1.00 96.00 373 HIS A N 1
ATOM 2746 C CA . HIS A 1 373 ? -8.508 6.188 -3.826 1.00 96.00 373 HIS A CA 1
ATOM 2747 C C . HIS A 1 373 ? -8.942 5.832 -5.255 1.00 96.00 373 HIS A C 1
ATOM 2749 O O . HIS A 1 373 ? -8.845 6.655 -6.161 1.00 96.00 373 HIS A O 1
ATOM 2755 N N . SER A 1 374 ? -9.390 4.594 -5.475 1.00 95.81 374 SER A N 1
ATOM 2756 C CA . SER A 1 374 ? -9.940 4.170 -6.766 1.00 95.81 374 SER A CA 1
ATOM 2757 C C . SER A 1 374 ? -11.446 4.424 -6.877 1.00 95.81 374 SER A C 1
ATOM 2759 O O . SER A 1 374 ? -11.985 4.275 -7.965 1.00 95.81 374 SER A O 1
ATOM 2761 N N . SER A 1 375 ? -12.143 4.791 -5.798 1.00 93.50 375 SER A N 1
ATOM 2762 C CA . SER A 1 375 ? -13.604 4.988 -5.777 1.00 93.50 375 SER A CA 1
ATOM 2763 C C . SER A 1 375 ? -14.000 6.363 -6.335 1.00 93.50 375 SER A C 1
ATOM 2765 O O . SER A 1 375 ? -14.435 7.258 -5.614 1.00 93.50 375 SER A O 1
ATOM 2767 N N . ARG A 1 376 ? -13.770 6.549 -7.641 1.00 94.62 376 ARG A N 1
ATOM 2768 C CA . ARG A 1 376 ? -13.974 7.816 -8.367 1.00 94.62 376 ARG A CA 1
ATOM 2769 C C . ARG A 1 376 ? -15.436 8.263 -8.412 1.00 94.62 376 ARG A C 1
ATOM 2771 O O . ARG A 1 376 ? -15.719 9.455 -8.404 1.00 94.62 376 ARG A O 1
ATOM 2778 N N . ASP A 1 377 ? -16.352 7.305 -8.470 1.00 94.19 377 ASP A N 1
ATOM 2779 C CA . ASP A 1 377 ? -17.796 7.501 -8.323 1.00 94.19 377 ASP A CA 1
ATOM 2780 C C . ASP A 1 377 ? -18.142 8.210 -7.008 1.00 94.19 377 ASP A C 1
ATOM 2782 O O . ASP A 1 377 ? -18.831 9.229 -7.027 1.00 94.19 377 ASP A O 1
ATOM 2786 N N . VAL A 1 378 ? -17.562 7.761 -5.893 1.00 93.50 378 VAL A N 1
ATOM 2787 C CA . VAL A 1 378 ? -17.752 8.398 -4.582 1.00 93.50 378 VAL A CA 1
ATOM 2788 C C . VAL A 1 378 ? -17.258 9.844 -4.596 1.00 93.50 378 VAL A C 1
ATOM 2790 O O . VAL A 1 378 ? -17.956 10.726 -4.111 1.00 93.50 378 VAL A O 1
ATOM 2793 N N . TYR A 1 379 ? -16.100 10.132 -5.200 1.00 94.44 379 TYR A N 1
ATOM 2794 C CA . TYR A 1 379 ? -15.604 11.513 -5.300 1.00 94.44 379 TYR A CA 1
ATOM 2795 C C . TYR A 1 379 ? -16.552 12.437 -6.068 1.00 94.44 379 TYR A C 1
ATOM 2797 O O . TYR A 1 379 ? -16.723 13.590 -5.678 1.00 94.44 379 TYR A O 1
ATOM 2805 N N . ARG A 1 380 ? -17.193 11.934 -7.129 1.00 92.94 380 ARG A N 1
ATOM 2806 C CA . ARG A 1 380 ? -18.215 12.688 -7.866 1.00 92.94 380 ARG A CA 1
ATOM 2807 C C . ARG A 1 380 ? -19.465 12.917 -7.016 1.00 92.94 380 ARG A C 1
ATOM 2809 O O . ARG A 1 380 ? -19.972 14.032 -7.006 1.00 92.94 380 ARG A O 1
ATOM 2816 N N . SER A 1 381 ? -19.924 11.898 -6.288 1.00 91.56 381 SER A N 1
ATOM 2817 C CA . SER A 1 381 ? -21.086 12.009 -5.393 1.00 91.56 381 SER A CA 1
ATOM 2818 C C . SER A 1 381 ? -20.849 13.008 -4.254 1.00 91.56 381 SER A C 1
ATOM 2820 O O . SER A 1 381 ? -21.723 13.812 -3.952 1.00 91.56 381 SER A O 1
ATOM 2822 N N . LEU A 1 382 ? -19.646 13.051 -3.671 1.00 92.62 382 LEU A N 1
ATOM 2823 C CA . LEU A 1 382 ? -19.326 13.993 -2.589 1.00 92.62 382 LEU A CA 1
ATOM 2824 C C . LEU A 1 382 ? -19.488 15.466 -2.998 1.00 92.62 382 LEU A C 1
ATOM 2826 O O . LEU A 1 382 ? -19.940 16.272 -2.187 1.00 92.62 382 LEU A O 1
ATOM 2830 N N . LEU A 1 383 ? -19.171 15.814 -4.251 1.00 89.81 383 LEU A N 1
ATOM 2831 C CA . LEU A 1 383 ? -19.364 17.176 -4.760 1.00 89.81 383 LEU A CA 1
ATOM 2832 C C . LEU A 1 383 ? -20.840 17.568 -4.881 1.00 89.81 383 LEU A C 1
ATOM 2834 O O . LEU A 1 383 ? -21.151 18.749 -4.811 1.00 89.81 383 LEU A O 1
ATOM 2838 N N . GLN A 1 384 ? -21.753 16.605 -5.033 1.00 85.88 384 GLN A N 1
ATOM 2839 C CA . GLN A 1 384 ? -23.196 16.875 -5.079 1.00 85.88 384 GLN A CA 1
ATOM 2840 C C . GLN A 1 384 ? -23.762 17.281 -3.710 1.00 85.88 384 GLN A C 1
ATOM 2842 O O . GLN A 1 384 ? -24.880 17.781 -3.631 1.00 85.88 384 GLN A O 1
ATOM 2847 N N . HIS A 1 385 ? -23.003 17.051 -2.637 1.00 86.88 385 HIS A N 1
ATOM 2848 C CA . HIS A 1 385 ? -23.373 17.378 -1.261 1.00 86.88 385 HIS A CA 1
ATOM 2849 C C . HIS A 1 385 ? -22.490 18.481 -0.664 1.00 86.88 385 HIS A C 1
ATOM 2851 O O . HIS A 1 385 ? -22.383 18.568 0.559 1.00 86.88 385 HIS A O 1
ATOM 2857 N N . ASP A 1 386 ? -21.817 19.270 -1.510 1.00 88.88 386 ASP A N 1
ATOM 2858 C CA . ASP A 1 386 ? -20.928 20.368 -1.108 1.00 88.88 386 ASP A CA 1
ATOM 2859 C C . ASP A 1 386 ? -19.868 19.951 -0.066 1.00 88.88 386 ASP A C 1
ATOM 2861 O O . ASP A 1 386 ? -19.454 20.728 0.798 1.00 88.88 386 ASP A O 1
ATOM 2865 N N . VAL A 1 387 ? -19.408 18.693 -0.127 1.00 95.25 387 VAL A N 1
ATOM 2866 C CA . VAL A 1 387 ? -18.341 18.219 0.757 1.00 95.25 387 VAL A CA 1
ATOM 2867 C C . VAL A 1 387 ? -17.019 18.864 0.340 1.00 95.25 387 VAL A C 1
ATOM 2869 O O . VAL A 1 387 ? -16.602 18.752 -0.813 1.00 95.25 387 VAL A O 1
ATOM 2872 N N . SER A 1 388 ? -16.333 19.504 1.291 1.00 96.44 388 SER A N 1
ATOM 2873 C CA . SER A 1 388 ? -15.049 20.169 1.071 1.00 96.44 388 SER A CA 1
ATOM 2874 C C . SER A 1 388 ? -13.993 19.162 0.639 1.00 96.44 388 SER A C 1
ATOM 2876 O O . SER A 1 388 ? -13.649 18.222 1.367 1.00 96.44 388 SER A O 1
ATOM 2878 N N . ILE A 1 389 ? -13.470 19.373 -0.565 1.00 96.06 389 ILE A N 1
ATOM 2879 C CA . ILE A 1 389 ? -12.425 18.560 -1.167 1.00 96.06 389 ILE A CA 1
ATOM 2880 C C . ILE A 1 389 ? -11.327 19.487 -1.681 1.00 96.06 389 ILE A C 1
ATOM 2882 O O . ILE A 1 389 ? -11.577 20.414 -2.447 1.00 96.06 389 ILE A O 1
ATOM 2886 N N . THR A 1 390 ? -10.086 19.177 -1.322 1.00 96.38 390 THR A N 1
ATOM 2887 C CA . THR A 1 390 ? -8.895 19.884 -1.788 1.00 96.38 390 THR A CA 1
ATOM 2888 C C . THR A 1 390 ? -8.146 19.029 -2.822 1.00 96.38 390 THR A C 1
ATOM 2890 O O . THR A 1 390 ? -7.760 17.899 -2.502 1.00 96.38 390 THR A O 1
ATOM 2893 N N . PRO A 1 391 ? -7.881 19.519 -4.051 1.00 96.12 391 PRO A N 1
ATOM 2894 C CA . PRO A 1 391 ? -7.019 18.830 -5.012 1.00 96.12 391 PRO A CA 1
ATOM 2895 C C . PRO A 1 391 ? -5.619 18.599 -4.438 1.00 96.12 391 PRO A C 1
ATOM 2897 O O . PRO A 1 391 ? -5.047 19.476 -3.792 1.00 96.12 391 PRO A O 1
ATOM 2900 N N . LYS A 1 392 ? -5.042 17.421 -4.678 1.00 95.00 392 LYS A N 1
ATOM 2901 C CA . LYS A 1 392 ? -3.787 17.006 -4.048 1.00 95.00 392 LYS A CA 1
ATOM 2902 C C . LYS A 1 392 ? -2.787 16.482 -5.087 1.00 95.00 392 LYS A C 1
ATOM 2904 O O . LYS A 1 392 ? -3.149 15.624 -5.888 1.00 95.00 392 LYS A O 1
ATOM 2909 N N . PRO A 1 393 ? -1.507 16.901 -5.031 1.00 94.50 393 PRO A N 1
ATOM 2910 C CA . PRO A 1 393 ? -0.430 16.268 -5.787 1.00 94.50 393 PRO A CA 1
ATOM 2911 C C . PRO A 1 393 ? -0.358 14.752 -5.579 1.00 94.50 393 PRO A C 1
ATOM 2913 O O . PRO A 1 393 ? -0.501 14.229 -4.463 1.00 94.50 393 PRO A O 1
ATOM 2916 N N . PHE A 1 394 ? -0.086 14.056 -6.675 1.00 95.88 394 PHE A N 1
ATOM 2917 C CA . PHE A 1 394 ? 0.074 12.606 -6.744 1.00 95.88 394 PHE A CA 1
ATOM 2918 C C . PHE A 1 394 ? 1.252 12.264 -7.662 1.00 95.88 394 PHE A C 1
ATOM 2920 O O . PHE A 1 394 ? 2.009 13.149 -8.062 1.00 95.88 394 PHE A O 1
ATOM 2927 N N . ALA A 1 395 ? 1.459 10.984 -7.962 1.00 97.31 395 ALA A N 1
ATOM 2928 C CA . ALA A 1 395 ? 2.487 10.555 -8.895 1.00 97.31 395 ALA A CA 1
ATOM 2929 C C . ALA A 1 395 ? 1.917 9.582 -9.929 1.00 97.31 395 ALA A C 1
ATOM 2931 O O . ALA A 1 395 ? 0.976 8.837 -9.656 1.00 97.31 395 ALA A O 1
ATOM 2932 N N . VAL A 1 396 ? 2.496 9.606 -11.124 1.00 98.50 396 VAL A N 1
ATOM 2933 C CA . VAL A 1 396 ? 2.168 8.688 -12.224 1.00 98.50 396 VAL A CA 1
ATOM 2934 C C . VAL A 1 396 ? 3.451 8.180 -12.851 1.00 98.50 396 VAL A C 1
ATOM 2936 O O . VAL A 1 396 ? 4.503 8.794 -12.687 1.00 98.50 396 VAL A O 1
ATOM 2939 N N . GLY A 1 397 ? 3.399 7.071 -13.574 1.00 98.19 397 GLY A N 1
ATOM 2940 C CA . GLY A 1 397 ? 4.557 6.611 -14.319 1.00 98.19 397 GLY A CA 1
ATOM 2941 C C . GLY A 1 397 ? 4.409 5.235 -14.936 1.00 98.19 397 GLY A C 1
ATOM 2942 O O . GLY A 1 397 ? 3.336 4.840 -15.398 1.00 98.19 397 GLY A O 1
ATOM 2943 N N . PHE A 1 398 ? 5.529 4.527 -14.971 1.00 98.56 398 PHE A N 1
ATOM 2944 C CA . PHE A 1 398 ? 5.654 3.207 -15.574 1.00 98.56 398 PHE A CA 1
ATOM 2945 C C . PHE A 1 398 ? 6.019 2.179 -14.508 1.00 98.56 398 PHE A C 1
ATOM 2947 O O . PHE A 1 398 ? 6.709 2.509 -13.549 1.00 98.56 398 PHE A O 1
ATOM 2954 N N . ARG A 1 399 ? 5.662 0.910 -14.687 1.00 98.56 399 ARG A N 1
ATOM 2955 C CA .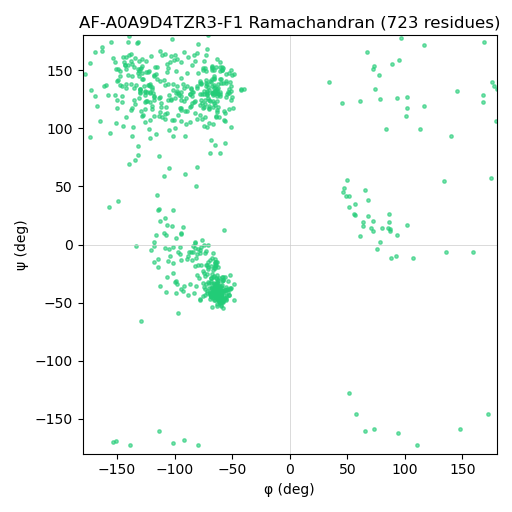 ARG A 1 399 ? 6.317 -0.189 -13.959 1.00 98.56 399 ARG A CA 1
ATOM 2956 C C . ARG A 1 399 ? 7.568 -0.609 -14.703 1.00 98.56 399 ARG A C 1
ATOM 2958 O O . ARG A 1 399 ? 7.477 -1.017 -15.856 1.00 98.56 399 ARG A O 1
ATOM 2965 N N . ILE A 1 400 ? 8.716 -0.544 -14.041 1.00 98.62 400 ILE A N 1
ATOM 2966 C CA . ILE A 1 400 ? 9.945 -1.168 -14.530 1.00 98.62 400 ILE A CA 1
ATOM 2967 C C . ILE A 1 400 ? 10.050 -2.584 -13.961 1.00 98.62 400 ILE A C 1
ATOM 2969 O O . ILE A 1 400 ? 9.790 -2.787 -12.774 1.00 98.62 400 ILE A O 1
ATOM 2973 N N . GLU A 1 401 ? 10.398 -3.549 -14.806 1.00 98.62 401 GLU A N 1
ATOM 2974 C CA . GLU A 1 401 ? 10.581 -4.957 -14.454 1.00 98.62 401 GLU A CA 1
ATOM 2975 C C . GLU A 1 401 ? 11.943 -5.475 -14.914 1.00 98.62 401 GLU A C 1
ATOM 2977 O O . GLU A 1 401 ? 12.411 -5.135 -16.000 1.00 98.62 401 GLU A O 1
ATOM 2982 N N . HIS A 1 402 ? 12.542 -6.331 -14.090 1.00 97.94 402 HIS A N 1
ATOM 2983 C CA . HIS A 1 402 ? 13.840 -6.962 -14.305 1.00 97.94 402 HIS A CA 1
ATOM 2984 C C . HIS A 1 402 ? 13.777 -8.438 -13.908 1.00 97.94 402 HIS A C 1
ATOM 2986 O O . HIS A 1 402 ? 12.978 -8.808 -13.041 1.00 97.94 402 HIS A O 1
ATOM 2992 N N . PRO A 1 403 ? 14.676 -9.291 -14.423 1.00 95.94 403 PRO A N 1
ATOM 2993 C CA . PRO A 1 403 ? 14.985 -10.547 -13.754 1.00 95.94 403 PRO A CA 1
ATOM 2994 C C . PRO A 1 403 ? 15.406 -10.282 -12.298 1.00 95.94 403 PRO A C 1
ATOM 2996 O O . PRO A 1 403 ? 16.298 -9.476 -12.044 1.00 95.94 403 PRO A O 1
ATOM 2999 N N . GLN A 1 404 ? 14.805 -10.974 -11.331 1.00 95.25 404 GLN A N 1
ATOM 3000 C CA . GLN A 1 404 ? 15.129 -10.809 -9.909 1.00 95.25 404 GLN A CA 1
ATOM 3001 C C . GLN A 1 404 ? 16.607 -11.110 -9.638 1.00 95.25 404 GLN A C 1
ATOM 3003 O O . GLN A 1 404 ? 17.237 -10.366 -8.901 1.00 95.25 404 GLN A O 1
ATOM 3008 N N . GLY A 1 405 ? 17.186 -12.109 -10.315 1.00 91.88 405 GLY A N 1
ATOM 3009 C CA . GLY A 1 405 ? 18.609 -12.435 -10.181 1.00 91.88 405 GLY A CA 1
ATOM 3010 C C . GLY A 1 405 ? 19.551 -11.296 -10.593 1.00 91.88 405 GLY A C 1
ATOM 3011 O O . GLY A 1 405 ? 20.629 -11.179 -10.024 1.00 91.88 405 GLY A O 1
ATOM 3012 N N . LEU A 1 406 ? 19.132 -10.421 -11.521 1.00 92.19 406 LEU A N 1
ATOM 3013 C CA . LEU A 1 406 ? 19.878 -9.199 -11.839 1.00 92.19 406 LEU A CA 1
ATOM 3014 C C . LEU A 1 406 ? 19.819 -8.214 -10.667 1.00 92.19 406 LEU A C 1
ATOM 3016 O O . LEU A 1 406 ? 20.826 -7.634 -10.296 1.00 92.19 406 LEU A O 1
ATOM 3020 N N . ILE A 1 407 ? 18.656 -8.022 -10.044 1.00 93.88 407 ILE A N 1
ATOM 3021 C CA . ILE A 1 407 ? 18.559 -7.146 -8.866 1.00 93.88 407 ILE A CA 1
ATOM 3022 C C . ILE A 1 407 ? 19.336 -7.726 -7.680 1.00 93.88 407 ILE A C 1
ATOM 3024 O O . ILE A 1 407 ? 20.004 -6.971 -6.974 1.00 93.88 407 ILE A O 1
ATOM 3028 N N . ASP A 1 408 ? 19.295 -9.046 -7.492 1.00 91.69 408 ASP A N 1
ATOM 3029 C CA . ASP A 1 408 ? 20.080 -9.740 -6.474 1.00 91.69 408 ASP A CA 1
ATOM 3030 C C . ASP A 1 408 ? 21.585 -9.526 -6.706 1.00 91.69 408 ASP A C 1
ATOM 3032 O O . ASP A 1 408 ? 22.285 -9.144 -5.770 1.00 91.69 408 ASP A O 1
ATOM 3036 N N . SER A 1 409 ? 22.087 -9.663 -7.942 1.00 88.62 409 SER A N 1
ATOM 3037 C CA . SER A 1 409 ? 23.507 -9.420 -8.245 1.00 88.62 409 SER A CA 1
ATOM 3038 C C . SER A 1 409 ? 23.906 -7.950 -8.101 1.00 88.62 409 SER A C 1
ATOM 3040 O O . SER A 1 409 ? 24.985 -7.659 -7.593 1.00 88.62 409 SER A O 1
ATOM 3042 N N . LEU A 1 410 ? 23.033 -7.006 -8.461 1.00 88.12 410 LEU A N 1
ATOM 3043 C CA . LEU A 1 410 ? 23.305 -5.575 -8.290 1.00 88.12 410 LEU A CA 1
ATOM 3044 C C . LEU A 1 410 ? 23.340 -5.140 -6.819 1.00 88.12 410 LEU A C 1
ATOM 3046 O O . LEU A 1 410 ? 24.021 -4.172 -6.491 1.00 88.12 410 LEU A O 1
ATOM 3050 N N . GLN A 1 411 ? 22.595 -5.816 -5.939 1.00 87.44 411 GLN A N 1
ATOM 3051 C CA . GLN A 1 411 ? 22.544 -5.495 -4.508 1.00 87.44 411 GLN A CA 1
ATOM 3052 C C . GLN A 1 411 ? 23.569 -6.280 -3.687 1.00 87.44 411 GLN A C 1
ATOM 3054 O O . GLN A 1 411 ? 24.097 -5.750 -2.710 1.00 87.44 411 GLN A O 1
ATOM 3059 N N . TYR A 1 412 ? 23.834 -7.537 -4.053 1.00 85.12 412 TYR A N 1
ATOM 3060 C CA . TYR A 1 412 ? 24.662 -8.453 -3.268 1.00 85.12 412 TYR A CA 1
ATOM 3061 C C . TYR A 1 412 ? 25.971 -8.856 -3.948 1.00 85.12 412 TYR A C 1
ATOM 3063 O O . TYR A 1 412 ? 26.840 -9.354 -3.247 1.00 85.12 412 TYR A O 1
ATOM 3071 N N . GLY A 1 413 ? 26.179 -8.589 -5.236 1.00 81.38 413 GLY A N 1
ATOM 3072 C CA . GLY A 1 413 ? 27.332 -9.076 -6.004 1.00 81.38 413 GLY A CA 1
ATOM 3073 C C . GLY A 1 413 ? 27.078 -10.446 -6.649 1.00 81.38 413 GLY A C 1
ATOM 3074 O O . GLY A 1 413 ? 26.225 -11.210 -6.196 1.00 81.38 413 GLY A O 1
ATOM 3075 N N . GLU A 1 414 ? 27.799 -10.755 -7.734 1.00 69.88 414 GLU A N 1
ATOM 3076 C CA . GLU A 1 414 ? 27.564 -11.951 -8.570 1.00 69.88 414 GLU A CA 1
ATOM 3077 C C . GLU A 1 414 ? 27.832 -13.279 -7.833 1.00 69.88 414 GLU A C 1
ATOM 3079 O O . GLU A 1 414 ? 27.023 -14.209 -7.925 1.00 69.88 414 GLU A O 1
ATOM 3084 N N . ASP A 1 415 ? 28.909 -13.343 -7.045 1.00 64.75 415 ASP A N 1
ATOM 3085 C CA . ASP A 1 415 ? 29.309 -14.550 -6.303 1.00 64.75 415 ASP A CA 1
ATOM 3086 C C . ASP A 1 415 ? 28.346 -14.879 -5.142 1.00 64.75 415 ASP A C 1
ATOM 3088 O O . ASP A 1 415 ? 28.059 -16.048 -4.854 1.00 64.75 415 ASP A O 1
ATOM 3092 N N . ASP A 1 416 ? 27.776 -13.846 -4.514 1.00 63.69 416 ASP A N 1
ATOM 3093 C CA . ASP A 1 416 ? 26.891 -13.971 -3.349 1.00 63.69 416 ASP A CA 1
ATOM 3094 C C . ASP A 1 416 ? 25.423 -14.204 -3.736 1.00 63.69 416 ASP A C 1
ATOM 3096 O O . ASP A 1 416 ? 24.712 -14.950 -3.053 1.00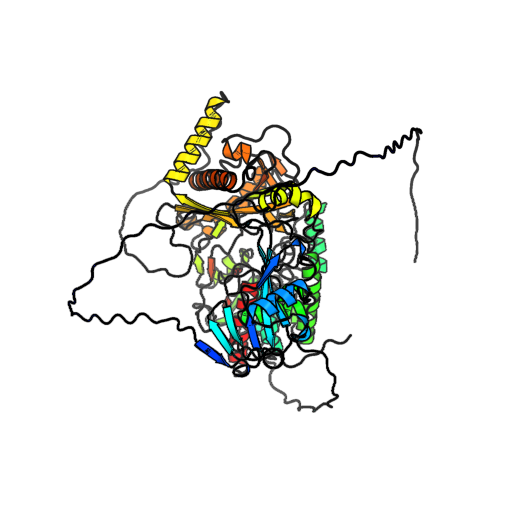 63.69 416 ASP A O 1
ATOM 3100 N N . ALA A 1 417 ? 24.955 -13.618 -4.847 1.00 59.03 417 ALA A N 1
ATOM 3101 C CA . ALA A 1 417 ? 23.568 -13.749 -5.298 1.00 59.03 417 ALA A CA 1
ATOM 3102 C C . ALA A 1 417 ? 23.188 -15.214 -5.570 1.00 59.03 417 ALA A C 1
ATOM 3104 O O . ALA A 1 417 ? 22.136 -15.681 -5.140 1.00 59.03 417 ALA A O 1
ATOM 3105 N N . THR A 1 418 ? 24.067 -15.972 -6.227 1.00 55.53 418 THR A N 1
ATOM 3106 C CA . THR A 1 418 ? 23.731 -17.309 -6.742 1.00 55.53 418 THR A CA 1
ATOM 3107 C C . THR A 1 418 ? 23.650 -18.384 -5.646 1.00 55.53 418 THR A C 1
ATOM 3109 O O . THR A 1 418 ? 22.943 -19.380 -5.815 1.00 55.53 418 THR A O 1
ATOM 3112 N N . SER A 1 419 ? 24.330 -18.189 -4.509 1.00 63.53 419 SER A N 1
ATOM 3113 C CA . SER A 1 419 ? 24.382 -19.168 -3.409 1.00 63.53 419 SER A CA 1
ATOM 3114 C C . SER A 1 419 ? 23.550 -18.777 -2.179 1.00 63.53 419 SER A C 1
ATOM 3116 O O . SER A 1 419 ? 23.071 -19.667 -1.471 1.00 63.53 419 SER A O 1
ATOM 3118 N N . LYS A 1 420 ? 23.334 -17.475 -1.923 1.00 71.62 420 LYS A N 1
ATOM 3119 C CA . LYS A 1 420 ? 22.682 -16.982 -0.693 1.00 71.62 420 LYS A CA 1
ATOM 3120 C C . LYS A 1 420 ? 21.237 -16.499 -0.892 1.00 71.62 420 LYS A C 1
ATOM 3122 O O . LYS A 1 420 ? 20.528 -16.380 0.109 1.00 71.62 420 LYS A O 1
ATOM 3127 N N . VAL A 1 421 ? 20.784 -16.274 -2.136 1.00 78.69 421 VAL A N 1
ATOM 3128 C CA . VAL A 1 421 ? 19.376 -15.986 -2.488 1.00 78.69 421 VAL A CA 1
ATOM 3129 C C . VAL A 1 421 ? 19.010 -16.605 -3.838 1.00 78.69 421 VAL A C 1
ATOM 3131 O O . VAL A 1 421 ? 19.291 -16.045 -4.889 1.00 78.69 421 VAL A O 1
ATOM 3134 N N . LEU A 1 422 ? 18.297 -17.732 -3.841 1.00 79.31 422 LEU A N 1
ATOM 3135 C CA . LEU A 1 422 ? 17.809 -18.337 -5.084 1.00 79.31 422 LEU A CA 1
ATOM 3136 C C . LEU A 1 422 ? 16.310 -18.612 -5.012 1.00 79.31 422 LEU A C 1
ATOM 3138 O O . LEU A 1 422 ? 15.861 -19.510 -4.298 1.00 79.31 422 LEU A O 1
ATOM 3142 N N . ARG A 1 423 ? 15.528 -17.848 -5.789 1.00 81.25 423 ARG A N 1
ATOM 3143 C CA . ARG A 1 423 ? 14.054 -17.937 -5.830 1.00 81.25 423 ARG A CA 1
ATOM 3144 C C . ARG A 1 423 ? 13.444 -17.908 -4.421 1.00 81.25 423 ARG A C 1
ATOM 3146 O O . ARG A 1 423 ? 12.763 -18.847 -4.006 1.00 81.25 423 ARG A O 1
ATOM 3153 N N . GLY A 1 424 ? 13.761 -16.867 -3.654 1.00 82.69 424 GLY A N 1
ATOM 3154 C CA . GLY A 1 424 ? 13.232 -16.679 -2.297 1.00 82.69 424 GLY A CA 1
ATOM 3155 C C . GLY A 1 424 ? 13.851 -17.558 -1.204 1.00 82.69 424 GLY A C 1
ATOM 3156 O O . GLY A 1 424 ? 13.507 -17.401 -0.030 1.00 82.69 424 GLY A O 1
ATOM 3157 N N . LYS A 1 425 ? 14.755 -18.484 -1.551 1.00 84.62 425 LYS A N 1
ATOM 3158 C CA . LYS A 1 425 ? 15.439 -19.368 -0.595 1.00 84.62 425 LYS A CA 1
ATOM 3159 C C . LYS A 1 425 ? 16.834 -18.856 -0.262 1.00 84.62 425 LYS A C 1
ATOM 3161 O O . LYS A 1 425 ? 17.498 -18.312 -1.136 1.00 84.62 425 LYS A O 1
ATOM 3166 N N . GLY A 1 426 ? 17.286 -19.141 0.955 1.00 87.69 426 GLY A N 1
ATOM 3167 C CA . GLY A 1 426 ? 18.622 -18.802 1.439 1.00 87.69 426 GLY A CA 1
ATOM 3168 C C . GLY A 1 426 ? 18.587 -17.821 2.613 1.00 87.69 426 GLY A C 1
ATOM 3169 O O . GLY A 1 426 ? 17.511 -17.329 2.967 1.00 87.69 426 GLY A O 1
ATOM 3170 N N . PRO A 1 427 ? 19.744 -17.567 3.246 1.00 88.31 427 PRO A N 1
ATOM 3171 C CA . PRO A 1 427 ? 19.819 -16.770 4.466 1.00 88.31 427 PRO A CA 1
ATOM 3172 C C . PRO A 1 427 ? 19.565 -15.280 4.225 1.00 88.31 427 PRO A C 1
ATOM 3174 O O . PRO A 1 427 ? 19.136 -14.585 5.144 1.00 88.31 427 PRO A O 1
ATOM 3177 N N . PHE A 1 428 ? 19.808 -14.767 3.017 1.00 89.69 428 PHE A N 1
ATOM 3178 C CA . PHE A 1 428 ? 19.636 -13.346 2.718 1.00 89.69 428 PHE A CA 1
ATOM 3179 C C . PHE A 1 428 ? 18.203 -13.049 2.243 1.00 89.69 428 PHE A C 1
ATOM 3181 O O . PHE A 1 428 ? 17.568 -13.894 1.603 1.00 89.69 428 PHE A O 1
ATOM 3188 N N . PRO A 1 429 ? 17.661 -11.854 2.547 1.00 91.88 429 PRO A N 1
ATOM 3189 C CA . PRO A 1 429 ? 16.404 -11.388 1.963 1.00 91.88 429 PRO A CA 1
ATOM 3190 C C . PRO A 1 429 ? 16.489 -11.326 0.438 1.00 91.88 429 PRO A C 1
ATOM 3192 O O . PRO A 1 429 ? 17.547 -11.067 -0.118 1.00 91.88 429 PRO A O 1
ATOM 3195 N N . VAL A 1 430 ? 15.356 -11.528 -0.239 1.00 93.31 430 VAL A N 1
ATOM 3196 C CA . VAL A 1 430 ? 15.262 -11.255 -1.682 1.00 93.31 430 VAL A CA 1
ATOM 3197 C C . VAL A 1 430 ? 15.516 -9.775 -1.909 1.00 93.31 430 VAL A C 1
ATOM 3199 O O . VAL A 1 430 ? 14.903 -8.945 -1.224 1.00 93.31 430 VAL A O 1
ATOM 3202 N N . ALA A 1 431 ? 16.422 -9.454 -2.832 1.00 92.50 431 ALA A N 1
ATOM 3203 C CA . ALA A 1 431 ? 16.943 -8.109 -2.937 1.00 92.50 431 ALA A CA 1
ATOM 3204 C C . ALA A 1 431 ? 15.860 -7.114 -3.334 1.00 92.50 431 ALA A C 1
ATOM 3206 O O . ALA A 1 431 ? 15.067 -7.336 -4.252 1.00 92.50 431 ALA A O 1
ATOM 3207 N N . GLU A 1 432 ? 15.873 -5.981 -2.643 1.00 93.38 432 GLU A N 1
ATOM 3208 C CA . GLU A 1 432 ? 15.023 -4.840 -2.926 1.00 93.38 432 GLU A CA 1
ATOM 3209 C C . GLU A 1 432 ? 15.852 -3.575 -3.119 1.00 93.38 432 GLU A C 1
ATOM 3211 O O . GLU A 1 432 ? 16.973 -3.467 -2.624 1.00 93.38 432 GLU A O 1
ATOM 3216 N N . TYR A 1 433 ? 15.283 -2.594 -3.815 1.00 94.31 433 TYR A N 1
ATOM 3217 C CA . TYR A 1 433 ? 15.907 -1.293 -4.016 1.00 94.31 433 TYR A CA 1
ATOM 3218 C C . TYR A 1 433 ? 14.935 -0.162 -3.696 1.00 94.31 433 TYR A C 1
ATOM 3220 O O . TYR A 1 433 ? 13.710 -0.308 -3.727 1.00 94.31 433 TYR A O 1
ATOM 3228 N N . ARG A 1 434 ? 15.512 1.003 -3.404 1.00 95.06 434 ARG A N 1
ATOM 3229 C CA . ARG A 1 434 ? 14.802 2.275 -3.338 1.00 95.06 434 ARG A CA 1
ATOM 3230 C C . ARG A 1 434 ? 15.657 3.325 -4.025 1.00 95.06 434 ARG A C 1
ATOM 3232 O O . ARG A 1 434 ? 16.759 3.615 -3.574 1.00 95.06 434 ARG A O 1
ATOM 3239 N N . LEU A 1 435 ? 15.120 3.890 -5.091 1.00 96.12 435 LEU A N 1
ATOM 3240 C CA . LEU A 1 435 ? 15.773 4.889 -5.919 1.00 96.12 435 LEU A CA 1
ATOM 3241 C C . LEU A 1 435 ? 14.917 6.151 -5.921 1.00 96.12 435 LEU A C 1
ATOM 3243 O O . LEU A 1 435 ? 13.693 6.078 -6.003 1.00 96.12 435 LEU A O 1
ATOM 3247 N N . ALA A 1 436 ? 15.556 7.305 -5.791 1.00 96.62 436 ALA A N 1
ATOM 3248 C CA . ALA A 1 436 ? 14.902 8.601 -5.862 1.00 96.62 436 ALA A CA 1
ATOM 3249 C C . ALA A 1 436 ? 15.880 9.624 -6.437 1.00 96.62 436 ALA A C 1
ATOM 3251 O O . ALA A 1 436 ? 17.080 9.590 -6.151 1.00 96.62 436 ALA A O 1
ATOM 3252 N N . ALA A 1 437 ? 15.361 10.515 -7.265 1.00 94.75 437 ALA A N 1
ATOM 3253 C CA . ALA A 1 437 ? 16.092 11.612 -7.856 1.00 94.75 437 ALA A CA 1
ATOM 3254 C C . ALA A 1 437 ? 15.186 12.836 -7.907 1.00 94.75 437 ALA A C 1
ATOM 3256 O O . ALA A 1 437 ? 14.031 12.749 -8.314 1.00 94.75 437 ALA A O 1
ATOM 3257 N N . GLU A 1 438 ? 15.730 13.974 -7.514 1.00 94.88 438 GLU A N 1
ATOM 3258 C CA . GLU A 1 438 ? 15.149 15.265 -7.835 1.00 94.88 438 GLU A CA 1
ATOM 3259 C C . GLU A 1 438 ? 15.781 15.742 -9.144 1.00 94.88 438 GLU A C 1
ATOM 3261 O O . GLU A 1 438 ? 17.008 15.774 -9.272 1.00 94.88 438 GLU A O 1
ATOM 3266 N N . ILE A 1 439 ? 14.946 16.018 -10.143 1.00 92.75 439 ILE A N 1
ATOM 3267 C CA . ILE A 1 439 ? 15.367 16.387 -11.493 1.00 92.75 439 ILE A CA 1
ATOM 3268 C C . ILE A 1 439 ? 14.998 17.846 -11.734 1.00 92.75 439 ILE A C 1
ATOM 3270 O O . ILE A 1 439 ? 13.820 18.185 -11.710 1.00 92.75 439 ILE A O 1
ATOM 3274 N N . THR A 1 440 ? 15.989 18.701 -11.976 1.00 91.12 440 THR A N 1
ATOM 3275 C CA . THR A 1 440 ? 15.764 20.096 -12.381 1.00 91.12 440 THR A CA 1
ATOM 3276 C C . THR A 1 440 ? 15.317 20.179 -13.841 1.00 91.12 440 THR A C 1
ATOM 3278 O O . THR A 1 440 ? 15.608 19.279 -14.634 1.00 91.12 440 THR A O 1
ATOM 3281 N N . ALA A 1 441 ? 14.653 21.273 -14.219 1.00 83.44 441 ALA A N 1
ATOM 3282 C CA . ALA A 1 441 ? 14.271 21.546 -15.604 1.00 83.44 441 ALA A CA 1
ATOM 3283 C C . ALA A 1 441 ? 15.469 21.453 -16.568 1.00 83.44 441 ALA A C 1
ATOM 3285 O O . ALA A 1 441 ? 15.372 20.786 -17.597 1.00 83.44 441 ALA A O 1
ATOM 3286 N N . ASP A 1 442 ? 16.623 22.013 -16.191 1.00 84.50 442 ASP A N 1
ATOM 3287 C CA . ASP A 1 442 ? 17.850 21.944 -16.995 1.00 84.50 442 ASP A CA 1
ATOM 3288 C C . ASP A 1 442 ? 18.354 20.509 -17.170 1.00 84.50 442 ASP A C 1
ATOM 3290 O O . ASP A 1 442 ? 18.697 20.095 -18.277 1.00 84.50 442 ASP A O 1
ATOM 3294 N N . ALA A 1 443 ? 18.367 19.716 -16.092 1.00 84.88 443 ALA A N 1
ATOM 3295 C CA . ALA A 1 443 ? 18.787 18.319 -16.157 1.00 84.88 443 ALA A CA 1
ATOM 3296 C C . ALA A 1 443 ? 17.836 17.486 -17.031 1.00 84.88 443 ALA A C 1
ATOM 3298 O O . ALA A 1 443 ? 18.286 16.615 -17.779 1.00 84.88 443 ALA A O 1
ATOM 3299 N N . ALA A 1 444 ? 16.532 17.768 -16.970 1.00 83.38 444 ALA A N 1
ATOM 3300 C CA . ALA A 1 444 ? 15.536 17.149 -17.835 1.00 83.38 444 ALA A CA 1
ATOM 3301 C C . ALA A 1 444 ? 15.762 17.535 -19.310 1.00 83.38 444 ALA A C 1
ATOM 3303 O O . ALA A 1 444 ? 15.817 16.656 -20.172 1.00 83.38 444 ALA A O 1
ATOM 3304 N N . ALA A 1 445 ? 15.965 18.822 -19.604 1.00 81.31 445 ALA A N 1
ATOM 3305 C CA . ALA A 1 445 ? 16.208 19.320 -20.958 1.00 81.31 445 ALA A CA 1
ATOM 3306 C C . ALA A 1 445 ? 17.494 18.736 -21.571 1.00 81.31 445 ALA A C 1
ATOM 3308 O O . ALA A 1 445 ? 17.480 18.256 -22.706 1.00 81.31 445 ALA A O 1
ATOM 3309 N N . GLN A 1 446 ? 18.588 18.690 -20.804 1.00 83.94 446 GLN A N 1
ATOM 3310 C CA . GLN A 1 446 ? 19.847 18.066 -21.227 1.00 83.94 446 GLN A CA 1
ATOM 3311 C C . GLN A 1 446 ? 19.673 16.572 -21.526 1.00 83.94 446 GLN A C 1
ATOM 3313 O O . GLN A 1 446 ? 20.192 16.067 -22.525 1.00 83.94 446 GLN A O 1
ATOM 3318 N N . ALA A 1 447 ? 18.919 15.856 -20.687 1.00 79.56 447 ALA A N 1
ATOM 3319 C CA . ALA A 1 447 ? 18.642 14.440 -20.892 1.00 79.56 447 ALA A CA 1
ATOM 3320 C C . ALA A 1 447 ? 17.805 14.193 -22.160 1.00 79.56 447 ALA A C 1
ATOM 3322 O O . ALA A 1 447 ? 18.127 13.287 -22.932 1.00 79.56 447 ALA A O 1
ATOM 3323 N N . ALA A 1 448 ? 16.787 15.024 -22.410 1.00 77.12 448 ALA A N 1
ATOM 3324 C CA . ALA A 1 448 ? 15.966 14.961 -23.619 1.00 77.12 448 ALA A CA 1
ATOM 3325 C C . ALA A 1 448 ? 16.786 15.246 -24.890 1.00 77.12 448 ALA A C 1
ATOM 3327 O O . ALA A 1 448 ? 16.710 14.482 -25.854 1.00 77.12 448 ALA A O 1
ATOM 3328 N N . ALA A 1 449 ? 17.631 16.283 -24.874 1.00 78.94 449 ALA A N 1
ATOM 3329 C CA . ALA A 1 449 ? 18.515 16.615 -25.991 1.00 78.94 449 ALA A CA 1
ATOM 3330 C C . ALA A 1 449 ? 19.512 15.482 -26.295 1.00 78.94 449 ALA A C 1
ATOM 3332 O O . ALA A 1 449 ? 19.730 15.136 -27.456 1.00 78.94 449 ALA A O 1
ATOM 3333 N N . SER A 1 450 ? 20.073 14.855 -25.257 1.00 76.12 450 SER A N 1
ATOM 3334 C CA . SER A 1 450 ? 20.974 13.704 -25.395 1.00 76.12 450 SER A CA 1
ATOM 3335 C C . SER A 1 450 ? 20.279 12.496 -26.040 1.00 76.12 450 SER A C 1
ATOM 3337 O O . SER A 1 450 ? 20.829 11.881 -26.959 1.00 76.12 450 SER A O 1
ATOM 3339 N N . ALA A 1 451 ? 19.041 12.194 -25.631 1.00 71.88 451 ALA A N 1
ATOM 3340 C CA . ALA A 1 451 ? 18.245 11.117 -26.221 1.00 71.88 451 ALA A CA 1
ATOM 3341 C C . ALA A 1 451 ? 17.893 11.397 -27.696 1.00 71.88 451 ALA A C 1
ATOM 3343 O O . ALA A 1 451 ? 18.064 10.521 -28.546 1.00 71.88 451 ALA A O 1
ATOM 3344 N N . ALA A 1 452 ? 17.483 12.627 -28.022 1.00 71.88 452 ALA A N 1
ATOM 3345 C CA . ALA A 1 452 ? 17.187 13.039 -29.396 1.00 71.88 452 ALA A CA 1
ATOM 3346 C C . ALA A 1 452 ? 18.432 12.978 -30.303 1.00 71.88 452 ALA A C 1
ATOM 3348 O O . ALA A 1 452 ? 18.377 12.450 -31.418 1.00 71.88 452 ALA A O 1
ATOM 3349 N N . ALA A 1 453 ? 19.588 13.435 -29.810 1.00 71.12 453 ALA A N 1
ATOM 3350 C CA . ALA A 1 453 ? 20.854 13.345 -30.531 1.00 71.12 453 ALA A CA 1
ATOM 3351 C C . ALA A 1 453 ? 21.260 11.882 -30.795 1.00 71.12 453 ALA A C 1
ATOM 3353 O O . ALA A 1 453 ? 21.710 11.557 -31.897 1.00 71.12 453 ALA A O 1
ATOM 3354 N N . ALA A 1 454 ? 21.061 10.984 -29.824 1.00 64.56 454 ALA A N 1
ATOM 3355 C CA . ALA A 1 454 ? 21.327 9.554 -29.983 1.00 64.56 454 ALA A CA 1
ATOM 3356 C C . ALA A 1 454 ? 20.410 8.887 -31.028 1.00 64.56 454 ALA A C 1
ATOM 3358 O O . ALA A 1 454 ? 20.880 8.034 -31.786 1.00 64.56 454 ALA A O 1
ATOM 3359 N N . ALA A 1 455 ? 19.142 9.302 -31.111 1.00 61.94 455 ALA A N 1
ATOM 3360 C CA . ALA A 1 455 ? 18.193 8.828 -32.119 1.00 61.94 455 ALA A CA 1
ATOM 3361 C C . ALA A 1 455 ? 18.542 9.323 -33.541 1.00 61.94 455 ALA A C 1
ATOM 3363 O O . ALA A 1 455 ? 18.507 8.544 -34.499 1.00 61.94 455 ALA A O 1
ATOM 3364 N N . SER A 1 456 ? 18.959 10.591 -33.676 1.00 56.72 456 SER A N 1
ATOM 3365 C CA . SER A 1 456 ? 19.301 11.211 -34.971 1.00 56.72 456 SER A CA 1
ATOM 3366 C C . SER A 1 456 ? 20.536 10.600 -35.653 1.00 56.72 456 SER A C 1
ATOM 3368 O O . SER A 1 456 ? 20.571 10.468 -36.872 1.00 56.72 456 SER A O 1
ATOM 3370 N N . LYS A 1 457 ? 21.534 10.141 -34.882 1.00 54.12 457 LYS A N 1
ATOM 3371 C CA . LYS A 1 457 ? 22.783 9.563 -35.418 1.00 54.12 457 LYS A CA 1
ATOM 3372 C C . LYS A 1 457 ? 22.632 8.159 -36.023 1.00 54.12 457 LYS A C 1
ATOM 3374 O O . LYS A 1 457 ? 23.605 7.634 -36.558 1.00 54.12 457 LYS A O 1
ATOM 3379 N N . ARG A 1 458 ? 21.465 7.511 -35.904 1.00 50.56 458 ARG A N 1
ATOM 3380 C CA . ARG A 1 458 ? 21.265 6.104 -36.312 1.00 50.56 458 ARG A CA 1
ATOM 3381 C C . ARG A 1 458 ? 20.003 5.833 -37.137 1.00 50.56 458 ARG A C 1
ATOM 3383 O O . ARG A 1 458 ? 19.811 4.692 -37.546 1.00 50.56 458 ARG A O 1
ATOM 3390 N N . SER A 1 459 ? 19.166 6.832 -37.424 1.00 40.22 459 SER A N 1
ATOM 3391 C CA . SER A 1 459 ? 17.980 6.637 -38.271 1.00 40.22 459 SER A CA 1
ATOM 3392 C C . SER A 1 459 ? 17.662 7.868 -39.122 1.00 40.22 459 SER A C 1
ATOM 3394 O O . SER A 1 459 ? 17.442 8.957 -38.603 1.00 40.22 459 SER A O 1
ATOM 3396 N N . GLY A 1 460 ? 17.619 7.684 -40.445 1.00 38.09 460 GLY A N 1
ATOM 3397 C CA . GLY A 1 460 ? 17.117 8.662 -41.414 1.00 38.09 460 GLY A CA 1
ATOM 3398 C C . GLY A 1 460 ? 15.590 8.646 -41.520 1.00 38.09 460 GLY A C 1
ATOM 3399 O O . GLY A 1 460 ? 15.060 8.503 -42.614 1.00 38.09 460 GLY A O 1
ATOM 3400 N N . SER A 1 461 ? 14.872 8.725 -40.396 1.00 35.00 461 SER A N 1
ATOM 3401 C CA . SER A 1 461 ? 13.404 8.770 -40.403 1.00 35.00 461 SER A CA 1
ATOM 3402 C C . SER A 1 461 ? 12.877 9.547 -39.198 1.00 35.00 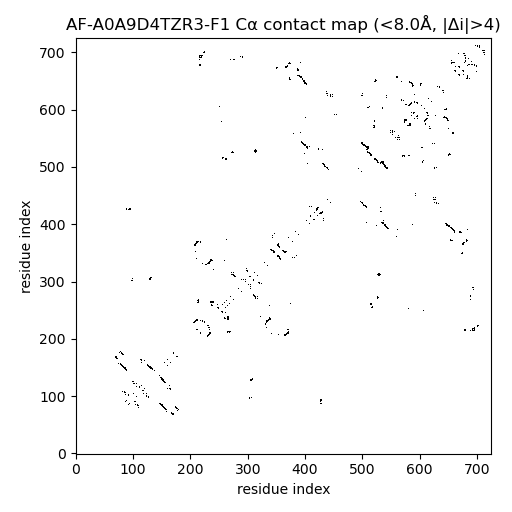461 SER A C 1
ATOM 3404 O O . SER A 1 461 ? 12.862 9.041 -38.077 1.00 35.00 461 SER A O 1
ATOM 3406 N N . SER A 1 462 ? 12.424 10.778 -39.434 1.00 29.62 462 SER A N 1
ATOM 3407 C CA . SER A 1 462 ? 11.790 11.640 -38.437 1.00 29.62 462 SER A CA 1
ATOM 3408 C C . SER A 1 462 ? 10.362 11.166 -38.135 1.00 29.62 462 SER A C 1
ATOM 3410 O O . SER A 1 462 ? 9.421 11.434 -38.874 1.00 29.62 462 SER A O 1
ATOM 3412 N N . TYR A 1 463 ? 10.181 10.476 -37.010 1.00 34.28 463 TYR A N 1
ATOM 3413 C CA . TYR A 1 463 ? 8.863 10.239 -36.414 1.00 34.28 463 TYR A CA 1
ATOM 3414 C C . TYR A 1 463 ? 8.682 11.138 -35.186 1.00 34.28 463 TYR A C 1
ATOM 3416 O O . TYR A 1 463 ? 8.592 10.669 -34.059 1.00 34.28 463 TYR A O 1
ATOM 3424 N N . PHE A 1 464 ? 8.631 12.448 -35.418 1.00 29.83 464 PHE A N 1
ATOM 3425 C CA . PHE A 1 464 ? 7.991 13.392 -34.504 1.00 29.83 464 PHE A CA 1
ATOM 3426 C C . PHE A 1 464 ? 6.814 13.997 -35.267 1.00 29.83 464 PHE A C 1
ATOM 3428 O O . PHE A 1 464 ? 6.989 14.911 -36.065 1.00 29.83 464 PHE A O 1
ATOM 3435 N N . LYS A 1 465 ? 5.617 13.430 -35.089 1.00 30.31 465 LYS A N 1
ATOM 3436 C CA . LYS A 1 465 ? 4.384 14.113 -35.485 1.00 30.31 465 LYS A CA 1
ATOM 3437 C C . LYS A 1 465 ? 3.955 14.991 -34.319 1.00 30.31 465 LYS A C 1
ATOM 3439 O O . LYS A 1 465 ? 3.458 14.489 -33.314 1.00 30.31 465 LYS A O 1
ATOM 3444 N N . GLU A 1 466 ? 4.159 16.293 -34.472 1.00 30.88 466 GLU A N 1
ATOM 3445 C CA . GLU A 1 466 ? 3.371 17.306 -33.775 1.00 30.88 466 GLU A CA 1
ATOM 3446 C C . GLU A 1 466 ? 1.885 17.033 -34.059 1.00 30.88 466 GLU A C 1
ATOM 3448 O O . GLU A 1 466 ? 1.512 16.782 -35.207 1.00 30.88 466 GLU A O 1
ATOM 3453 N N . GLY A 1 467 ? 1.035 17.007 -33.028 1.00 29.62 467 GLY A N 1
ATOM 3454 C CA . GLY A 1 467 ? -0.407 16.865 -33.263 1.00 29.62 467 GLY A CA 1
ATOM 3455 C C . GLY A 1 467 ? -1.293 16.368 -32.122 1.00 29.62 467 GLY A C 1
ATOM 3456 O O . GLY A 1 467 ? -2.505 16.396 -32.293 1.00 29.62 467 GLY A O 1
ATOM 3457 N N . TRP A 1 468 ? -0.762 15.945 -30.970 1.00 32.31 468 TRP A N 1
ATOM 3458 C CA . TRP A 1 468 ? -1.606 15.395 -29.885 1.00 32.31 468 TRP A CA 1
ATOM 3459 C C . TRP A 1 468 ? -1.736 16.287 -28.645 1.00 32.31 468 TRP A C 1
ATOM 3461 O O . TRP A 1 468 ? -2.336 15.883 -27.654 1.00 32.31 468 TRP A O 1
ATOM 3471 N N . TYR A 1 469 ? -1.258 17.529 -28.726 1.00 29.55 469 TYR A N 1
ATOM 3472 C CA . TYR A 1 469 ? -1.624 18.592 -27.795 1.00 29.55 469 TYR A CA 1
ATOM 3473 C C . TYR A 1 469 ? -2.232 19.740 -28.604 1.00 29.55 469 TYR A C 1
ATOM 3475 O O . TYR A 1 469 ? -1.523 20.415 -29.346 1.00 29.55 469 TYR A O 1
ATOM 3483 N N . GLN A 1 470 ? -3.549 19.920 -28.510 1.00 26.34 470 GLN A N 1
ATOM 3484 C CA . GLN A 1 470 ? -4.239 21.120 -28.986 1.00 26.34 470 GLN A CA 1
ATOM 3485 C C . GLN A 1 470 ? -4.370 22.057 -27.776 1.00 26.34 470 GLN A C 1
ATOM 3487 O O . GLN A 1 470 ? -5.171 21.765 -26.884 1.00 26.34 470 GLN A O 1
ATOM 3492 N N . PRO A 1 471 ? -3.590 23.149 -27.681 1.00 28.14 471 PRO A N 1
ATOM 3493 C CA . PRO A 1 471 ? -3.874 24.185 -26.707 1.00 28.14 471 PRO A CA 1
ATOM 3494 C C . PRO A 1 471 ? -5.153 24.902 -27.152 1.00 28.14 471 PRO A C 1
ATOM 3496 O O . PRO A 1 471 ? -5.182 25.505 -28.222 1.00 28.14 471 PRO A O 1
ATOM 3499 N N . LEU A 1 472 ? -6.213 24.847 -26.344 1.00 31.31 472 LEU A N 1
ATOM 3500 C CA . LEU A 1 472 ? -7.305 25.810 -26.481 1.00 31.31 472 LEU A CA 1
ATOM 3501 C C . LEU A 1 472 ? -6.729 27.205 -26.192 1.00 31.31 472 LEU A C 1
ATOM 3503 O O . LEU A 1 472 ? -6.014 27.402 -25.209 1.00 31.31 472 LEU A O 1
ATOM 3507 N N . SER A 1 473 ? -6.972 28.126 -27.122 1.00 25.72 473 SER A N 1
ATOM 3508 C CA . SER A 1 473 ? -6.311 29.424 -27.258 1.00 25.72 473 SER A CA 1
ATOM 3509 C C . SER A 1 473 ? -6.322 30.266 -25.979 1.00 25.72 473 SER A C 1
ATOM 3511 O O . SER A 1 473 ? -7.374 30.510 -25.391 1.00 25.72 473 SER A O 1
ATOM 3513 N N . LEU A 1 474 ? -5.140 30.767 -25.618 1.00 28.00 474 LEU A N 1
ATOM 3514 C CA . LEU A 1 474 ? -4.902 31.765 -24.579 1.00 28.00 474 LEU A CA 1
ATOM 3515 C C . LEU A 1 474 ? -5.429 33.135 -25.032 1.00 28.00 474 LEU A C 1
ATOM 3517 O O . LEU A 1 474 ? -4.900 33.711 -25.980 1.00 28.00 474 LEU A O 1
ATOM 3521 N N . ALA A 1 475 ? -6.416 33.673 -24.319 1.00 25.53 475 ALA A N 1
ATOM 3522 C CA . ALA A 1 475 ? -6.568 35.116 -24.181 1.00 25.53 475 ALA A CA 1
ATOM 3523 C C . ALA A 1 475 ? -5.861 35.510 -22.878 1.00 25.53 475 ALA A C 1
ATOM 3525 O O . ALA A 1 475 ? -6.203 35.029 -21.799 1.00 25.53 475 ALA A O 1
ATOM 3526 N N . SER A 1 476 ? -4.803 36.299 -23.018 1.00 26.11 476 SER A N 1
ATOM 3527 C CA . SER A 1 476 ? -4.033 36.888 -21.931 1.00 26.11 476 SER A CA 1
ATOM 3528 C C . SER A 1 476 ? -4.873 37.912 -21.178 1.00 26.11 476 SER A C 1
ATOM 3530 O O . SER A 1 476 ? -5.396 38.814 -21.819 1.00 26.11 476 SER A O 1
ATOM 3532 N N . ASP A 1 477 ? -4.919 37.819 -19.851 1.00 25.25 477 ASP A N 1
ATOM 3533 C CA . ASP A 1 477 ? -4.703 38.986 -18.996 1.00 25.25 477 ASP A CA 1
ATOM 3534 C C . ASP A 1 477 ? -4.278 38.547 -17.591 1.00 25.25 477 ASP A C 1
ATOM 3536 O O . ASP A 1 477 ? -4.850 37.647 -16.976 1.00 25.25 477 ASP A O 1
ATOM 3540 N N . ALA A 1 478 ? -3.180 39.148 -17.138 1.00 28.25 478 ALA A N 1
ATOM 3541 C CA . ALA A 1 478 ? -2.507 38.860 -15.885 1.00 28.25 478 ALA A CA 1
ATOM 3542 C C . ALA A 1 478 ? -3.139 39.657 -14.737 1.00 28.25 478 ALA A C 1
ATOM 3544 O O . ALA A 1 478 ? -3.335 40.865 -14.848 1.00 28.25 478 ALA A O 1
ATOM 3545 N N . GLY A 1 479 ? -3.380 38.991 -13.607 1.00 22.56 479 GLY A N 1
ATOM 3546 C CA . GLY A 1 479 ? -3.753 39.616 -12.340 1.00 22.56 479 GLY A CA 1
ATOM 3547 C C . GLY A 1 479 ? -3.003 38.947 -11.192 1.00 22.56 479 GLY A C 1
ATOM 3548 O O . GLY A 1 479 ? -3.162 37.755 -10.949 1.00 22.56 479 GLY A O 1
ATOM 3549 N N . SER A 1 480 ? -2.141 39.718 -10.535 1.00 28.72 480 SER A N 1
ATOM 3550 C CA . SER A 1 480 ? -1.328 39.366 -9.367 1.00 28.72 480 SER A CA 1
ATOM 3551 C C . SER A 1 480 ? -2.169 39.169 -8.099 1.00 28.72 480 SER A C 1
ATOM 3553 O O . SER A 1 480 ? -3.050 39.986 -7.839 1.00 28.72 480 SER A O 1
ATOM 3555 N N . GLY A 1 481 ? -1.842 38.172 -7.268 1.00 23.09 481 GLY A N 1
ATOM 3556 C CA . GLY A 1 481 ? -2.470 37.993 -5.952 1.00 23.09 481 GLY A CA 1
ATOM 3557 C C . GLY A 1 481 ? -1.854 36.880 -5.094 1.00 23.09 481 GLY A C 1
ATOM 3558 O O . GLY A 1 481 ? -2.228 35.725 -5.239 1.00 23.09 481 GLY A O 1
ATOM 3559 N N . GLU A 1 482 ? -0.895 37.299 -4.266 1.00 24.08 482 GLU A N 1
ATOM 3560 C CA . GLU A 1 482 ? -0.454 36.889 -2.913 1.00 24.08 482 GLU A CA 1
ATOM 3561 C C . GLU A 1 482 ? -0.493 35.434 -2.384 1.00 24.08 482 GLU A C 1
ATOM 3563 O O . GLU A 1 482 ? -1.441 34.665 -2.529 1.00 24.08 482 GLU A O 1
ATOM 3568 N N . ASP A 1 483 ? 0.599 35.132 -1.669 1.00 25.95 483 ASP A N 1
ATOM 3569 C CA . ASP A 1 483 ? 1.036 33.860 -1.097 1.00 25.95 483 ASP A CA 1
ATOM 3570 C C . ASP A 1 483 ? 0.229 33.388 0.128 1.00 25.95 483 ASP A C 1
ATOM 3572 O O . ASP A 1 483 ? -0.001 34.128 1.085 1.00 25.95 483 ASP A O 1
ATOM 3576 N N . GLY A 1 484 ? -0.102 32.091 0.145 1.00 24.06 484 GLY A N 1
ATOM 3577 C CA . GLY A 1 484 ? -0.685 31.374 1.281 1.00 24.06 484 GLY A CA 1
ATOM 3578 C C . GLY A 1 484 ? 0.163 30.162 1.677 1.00 24.06 484 GLY A C 1
ATOM 3579 O O . GLY A 1 484 ? 0.448 29.286 0.864 1.00 24.06 484 GLY A O 1
ATOM 3580 N N . VAL A 1 485 ? 0.569 30.137 2.945 1.00 23.67 485 VAL A N 1
ATOM 3581 C CA . VAL A 1 485 ? 1.502 29.203 3.598 1.00 23.67 485 VAL A CA 1
ATOM 3582 C C . VAL A 1 485 ? 1.026 27.737 3.549 1.00 23.67 485 VAL A C 1
ATOM 3584 O O . VAL A 1 485 ? -0.090 27.427 3.959 1.00 23.67 485 VAL A O 1
ATOM 3587 N N . ILE A 1 486 ? 1.905 26.821 3.114 1.00 28.11 486 ILE A N 1
ATOM 3588 C CA . ILE A 1 486 ? 1.705 25.359 3.106 1.00 28.11 486 ILE A CA 1
ATOM 3589 C C . ILE A 1 486 ? 2.865 24.709 3.873 1.00 28.11 486 ILE A C 1
ATOM 3591 O O . ILE A 1 486 ? 4.018 24.876 3.481 1.00 28.11 486 ILE A O 1
ATOM 3595 N N . ASP A 1 487 ? 2.575 23.926 4.915 1.00 25.44 487 ASP A N 1
ATOM 3596 C CA . ASP A 1 487 ? 3.549 23.022 5.541 1.00 25.44 487 ASP A CA 1
ATOM 3597 C C . ASP A 1 487 ? 2.981 21.595 5.641 1.00 25.44 487 ASP A C 1
ATOM 3599 O O . ASP A 1 487 ? 1.786 21.402 5.884 1.00 25.44 487 ASP A O 1
ATOM 3603 N N . GLY A 1 488 ? 3.847 20.594 5.427 1.00 25.20 488 GLY A N 1
ATOM 3604 C CA . GLY A 1 488 ? 3.534 19.178 5.653 1.00 25.20 488 GLY A CA 1
ATOM 3605 C C . GLY A 1 488 ? 3.925 18.166 4.565 1.00 25.20 488 GLY A C 1
ATOM 3606 O O . GLY A 1 488 ? 3.093 17.365 4.147 1.00 25.20 488 GLY A O 1
ATOM 3607 N N . ALA A 1 489 ? 5.203 18.133 4.167 1.00 27.44 489 ALA A N 1
ATOM 3608 C CA . ALA A 1 489 ? 5.912 16.982 3.572 1.00 27.44 489 ALA A CA 1
ATOM 3609 C C . ALA A 1 489 ? 5.466 16.441 2.188 1.00 27.44 489 ALA A C 1
ATOM 3611 O O . ALA A 1 489 ? 5.458 15.230 1.941 1.00 27.44 489 ALA A O 1
ATOM 3612 N N . ALA A 1 490 ? 5.270 17.338 1.223 1.00 30.89 490 ALA A N 1
ATOM 3613 C CA . ALA A 1 490 ? 6.068 17.225 0.001 1.00 30.89 490 ALA A CA 1
ATOM 3614 C C . ALA A 1 490 ? 7.430 17.855 0.329 1.00 30.89 490 ALA A C 1
ATOM 3616 O O . ALA A 1 490 ? 7.460 18.904 0.967 1.00 30.89 490 ALA A O 1
ATOM 3617 N N . ALA A 1 491 ? 8.556 17.231 -0.029 1.00 28.78 491 ALA A N 1
ATOM 3618 C CA . ALA A 1 491 ? 9.818 17.973 -0.036 1.00 28.78 491 ALA A CA 1
ATOM 3619 C C . ALA A 1 491 ? 9.563 19.258 -0.832 1.00 28.78 491 ALA A C 1
ATOM 3621 O O . ALA A 1 491 ? 8.982 19.150 -1.910 1.00 28.78 491 ALA A O 1
ATOM 3622 N N . ALA A 1 492 ? 9.879 20.425 -0.265 1.00 27.48 492 ALA A N 1
ATOM 3623 C CA . ALA A 1 492 ? 9.688 21.713 -0.916 1.00 27.48 492 ALA A CA 1
ATOM 3624 C C . ALA A 1 492 ? 10.334 21.643 -2.303 1.00 27.48 492 ALA A C 1
ATOM 3626 O O . ALA A 1 492 ? 11.555 21.635 -2.438 1.00 27.48 492 ALA A O 1
ATOM 3627 N N . VAL A 1 493 ? 9.492 21.460 -3.317 1.00 38.91 493 VAL A N 1
ATOM 3628 C CA . VAL A 1 493 ? 9.910 21.344 -4.702 1.00 38.91 493 VAL A CA 1
ATOM 3629 C C . VAL A 1 493 ? 10.221 22.768 -5.118 1.00 38.91 493 VAL A C 1
ATOM 3631 O O . VAL A 1 493 ? 9.305 23.584 -5.217 1.00 38.91 493 VAL A O 1
ATOM 3634 N N . GLY A 1 494 ? 11.504 23.085 -5.294 1.00 33.88 494 GLY A N 1
ATOM 3635 C CA . GLY A 1 494 ? 11.894 24.347 -5.913 1.00 33.88 494 GLY A CA 1
ATOM 3636 C C . GLY A 1 494 ? 11.134 24.494 -7.229 1.00 33.88 494 GLY A C 1
ATOM 3637 O O . GLY A 1 494 ? 10.975 23.512 -7.956 1.00 33.88 494 GLY A O 1
ATOM 3638 N N . SER A 1 495 ? 10.612 25.687 -7.508 1.00 46.50 495 SER A N 1
ATOM 3639 C CA . SER A 1 495 ? 9.858 26.010 -8.721 1.00 46.50 495 SER A CA 1
ATOM 3640 C C . SER A 1 495 ? 10.693 25.690 -9.974 1.00 46.50 495 SER A C 1
ATOM 3642 O O . SER A 1 495 ? 11.447 26.514 -10.475 1.00 46.50 495 SER A O 1
ATOM 3644 N N . GLY A 1 496 ? 10.620 24.443 -10.451 1.00 67.25 496 GLY A N 1
ATOM 3645 C CA . GLY A 1 496 ? 11.420 23.937 -11.570 1.00 67.25 496 GLY A CA 1
ATOM 3646 C C . GLY A 1 496 ? 12.035 22.545 -11.388 1.00 67.25 496 GLY A C 1
ATOM 3647 O O . GLY A 1 496 ? 12.606 22.031 -12.351 1.00 67.25 496 GLY A O 1
ATOM 3648 N N . SER A 1 497 ? 11.938 21.905 -10.216 1.00 82.00 497 SER A N 1
ATOM 3649 C CA . SER A 1 497 ? 12.374 20.515 -10.019 1.00 82.00 497 SER A CA 1
ATOM 3650 C C . SER A 1 497 ? 11.199 19.531 -9.947 1.00 82.00 497 SER A C 1
ATOM 3652 O O . SER A 1 497 ? 10.059 19.902 -9.683 1.00 82.00 497 SER A O 1
ATOM 3654 N N . ARG A 1 498 ? 11.439 18.248 -10.241 1.00 89.75 498 ARG A N 1
ATOM 3655 C CA . ARG A 1 498 ? 10.455 17.163 -10.097 1.00 89.75 498 ARG A CA 1
ATOM 3656 C C . ARG A 1 498 ? 11.090 15.945 -9.453 1.00 89.75 498 ARG A C 1
ATOM 3658 O O . ARG A 1 498 ? 12.167 15.503 -9.849 1.00 89.75 498 ARG A O 1
ATOM 3665 N N . GLY A 1 499 ? 10.391 15.370 -8.480 1.00 95.25 499 GLY A N 1
ATOM 3666 C CA . GLY A 1 499 ? 10.776 14.097 -7.884 1.00 95.25 499 GLY A CA 1
ATOM 3667 C C . GLY A 1 499 ? 10.418 12.933 -8.804 1.00 95.25 499 GLY A C 1
ATOM 3668 O O . GLY A 1 499 ? 9.252 12.772 -9.160 1.00 95.25 499 GLY A O 1
ATOM 3669 N N . VAL A 1 500 ? 11.406 12.104 -9.140 1.00 97.75 500 VAL A N 1
ATOM 3670 C CA . VAL A 1 500 ? 11.219 10.798 -9.782 1.00 97.75 500 VAL A CA 1
ATOM 3671 C C . VAL A 1 500 ? 11.752 9.716 -8.856 1.00 97.75 500 VAL A C 1
ATOM 3673 O O . VAL A 1 500 ? 12.887 9.798 -8.383 1.00 97.75 500 VAL A O 1
ATOM 3676 N N . TYR A 1 501 ? 10.953 8.696 -8.565 1.00 98.19 501 TYR A N 1
ATOM 3677 C CA . TYR A 1 501 ? 11.324 7.689 -7.574 1.00 98.19 501 TYR A CA 1
ATOM 3678 C C . TYR A 1 501 ? 10.694 6.324 -7.838 1.00 98.19 501 TYR A C 1
ATOM 3680 O O . TYR A 1 501 ? 9.662 6.196 -8.493 1.00 98.19 501 TYR A O 1
ATOM 3688 N N . SER A 1 502 ? 11.334 5.287 -7.299 1.00 97.81 502 SER A N 1
ATOM 3689 C CA . SER A 1 502 ? 10.775 3.943 -7.242 1.00 97.81 502 SER A CA 1
ATOM 3690 C C . SER A 1 502 ? 9.713 3.865 -6.142 1.00 97.81 502 SER A C 1
ATOM 3692 O O . SER A 1 502 ? 9.989 4.200 -4.985 1.00 97.81 502 SER A O 1
ATOM 3694 N N . PHE A 1 503 ? 8.539 3.348 -6.467 1.00 96.12 503 PHE A N 1
ATOM 3695 C CA . PHE A 1 503 ? 7.409 3.157 -5.571 1.00 96.12 503 PHE A CA 1
ATOM 3696 C C . PHE A 1 503 ? 6.907 1.710 -5.646 1.00 96.12 503 PHE A C 1
ATOM 3698 O O . PHE A 1 503 ? 7.014 1.052 -6.681 1.00 96.12 503 PHE A O 1
ATOM 3705 N N . CYS A 1 504 ? 6.396 1.195 -4.521 1.00 95.44 504 CYS A N 1
ATOM 3706 C CA . CYS A 1 504 ? 5.823 -0.153 -4.417 1.00 95.44 504 CYS A CA 1
ATOM 3707 C C . CYS A 1 504 ? 6.703 -1.254 -5.071 1.00 95.44 504 CYS A C 1
ATOM 3709 O O . CYS A 1 504 ? 6.224 -2.120 -5.803 1.00 95.44 504 CYS A O 1
ATOM 3711 N N . MET A 1 505 ? 8.019 -1.217 -4.817 1.00 97.50 505 MET A N 1
ATOM 3712 C CA . MET A 1 505 ? 8.987 -2.185 -5.357 1.00 97.50 505 MET A CA 1
ATOM 3713 C C . MET A 1 505 ? 8.691 -3.592 -4.836 1.00 97.50 505 MET A C 1
ATOM 3715 O O . MET A 1 505 ? 8.780 -3.811 -3.639 1.00 97.50 505 MET A O 1
ATOM 3719 N N . CYS A 1 506 ? 8.293 -4.528 -5.689 1.00 98.12 506 CYS A N 1
ATOM 3720 C CA . CYS A 1 506 ? 7.902 -5.898 -5.368 1.00 98.12 506 CYS A CA 1
ATOM 3721 C C . CYS A 1 506 ? 9.015 -6.877 -5.777 1.00 98.12 506 CYS A C 1
ATOM 3723 O O . CYS A 1 506 ? 9.108 -7.234 -6.956 1.00 98.12 506 CYS A O 1
ATOM 3725 N N . PRO A 1 507 ? 9.865 -7.305 -4.828 1.00 96.75 507 PRO A N 1
ATOM 3726 C CA . PRO A 1 507 ? 10.893 -8.301 -5.096 1.00 96.75 507 PRO A CA 1
ATOM 3727 C C . PRO A 1 507 ? 10.251 -9.679 -5.260 1.00 96.75 507 PRO A C 1
ATOM 3729 O O . PRO A 1 507 ? 9.280 -10.006 -4.567 1.00 96.75 507 PRO A O 1
ATOM 3732 N N . GLY A 1 508 ? 10.770 -10.471 -6.195 1.00 96.62 508 GLY A N 1
ATOM 3733 C CA . GLY A 1 508 ? 10.259 -11.797 -6.526 1.00 96.62 508 GLY A CA 1
ATOM 3734 C C . GLY A 1 508 ? 8.746 -11.794 -6.740 1.00 96.62 508 GLY A C 1
ATOM 3735 O O . GLY A 1 508 ? 8.044 -12.686 -6.254 1.00 96.62 508 GLY A O 1
ATOM 3736 N N . GLY A 1 509 ? 8.250 -10.771 -7.434 1.00 97.12 509 GLY A N 1
ATOM 3737 C CA . GLY A 1 509 ? 6.840 -10.467 -7.612 1.00 97.12 509 GLY A CA 1
ATOM 3738 C C . GLY A 1 509 ? 6.336 -10.618 -9.043 1.00 97.12 509 GLY A C 1
ATOM 3739 O O . GLY A 1 509 ? 6.917 -11.314 -9.878 1.00 97.12 509 GLY A O 1
ATOM 3740 N N . GLN A 1 510 ? 5.209 -9.967 -9.306 1.00 97.88 510 GLN A N 1
ATOM 3741 C CA . GLN A 1 510 ? 4.584 -9.849 -10.618 1.00 97.88 510 GLN A CA 1
ATOM 3742 C C . GLN A 1 510 ? 3.859 -8.505 -10.757 1.00 97.88 510 GLN A C 1
ATOM 3744 O O . GLN A 1 510 ? 3.373 -7.955 -9.764 1.00 97.88 510 GLN A O 1
ATOM 3749 N N . ILE A 1 511 ? 3.791 -7.987 -11.980 1.00 98.62 511 ILE A N 1
ATOM 3750 C CA . ILE A 1 511 ? 2.944 -6.855 -12.356 1.00 98.62 511 ILE A CA 1
ATOM 3751 C C . ILE A 1 511 ? 1.513 -7.372 -12.516 1.00 98.62 511 ILE A C 1
ATOM 3753 O O . ILE A 1 511 ? 1.284 -8.453 -13.065 1.00 98.62 511 ILE A O 1
ATOM 3757 N N . VAL A 1 512 ? 0.541 -6.604 -12.034 1.00 98.25 512 VAL A N 1
ATOM 3758 C CA . VAL A 1 512 ? -0.879 -6.970 -12.038 1.00 98.25 512 VAL A CA 1
ATOM 3759 C C . VAL A 1 512 ? -1.757 -5.840 -12.563 1.00 98.25 512 VAL A C 1
ATOM 3761 O O . VAL A 1 512 ? -1.426 -4.675 -12.348 1.00 98.25 512 VAL A O 1
ATOM 3764 N N . PRO A 1 513 ? -2.876 -6.153 -13.239 1.00 97.50 513 PRO A N 1
ATOM 3765 C CA . PRO A 1 513 ? -3.853 -5.151 -13.645 1.00 97.50 513 PRO A CA 1
ATOM 3766 C C . PRO A 1 513 ? -4.618 -4.645 -12.420 1.00 97.50 513 PRO A C 1
ATOM 3768 O O . PRO A 1 513 ? -5.169 -5.427 -11.659 1.00 97.50 513 PRO A O 1
ATOM 3771 N N . THR A 1 514 ? -4.713 -3.337 -12.249 1.00 97.31 514 THR A N 1
ATOM 3772 C CA . THR A 1 514 ? -5.564 -2.675 -11.242 1.00 97.31 514 THR A CA 1
ATOM 3773 C C . THR A 1 514 ? -6.675 -1.868 -11.906 1.00 97.31 514 THR A C 1
ATOM 3775 O O . THR A 1 514 ? -7.136 -0.851 -11.395 1.00 97.31 514 THR A O 1
ATOM 3778 N N . SER A 1 515 ? -7.089 -2.329 -13.083 1.00 96.25 515 SER A N 1
ATOM 3779 C CA . SER A 1 515 ? -8.170 -1.733 -13.862 1.00 96.25 515 SER A CA 1
ATOM 3780 C C . SER A 1 515 ? -9.511 -2.027 -13.192 1.00 96.25 515 SER A C 1
ATOM 3782 O O . SER A 1 515 ? -9.735 -3.134 -12.700 1.00 96.25 515 SER A O 1
ATOM 3784 N N . THR A 1 516 ? -10.387 -1.026 -13.152 1.00 95.44 516 THR A N 1
ATOM 3785 C CA . THR A 1 516 ? -11.713 -1.100 -12.511 1.00 95.44 516 THR A CA 1
ATOM 3786 C C . THR A 1 516 ? -12.859 -1.124 -13.523 1.00 95.44 516 THR A C 1
ATOM 3788 O O . THR A 1 516 ? -14.011 -1.227 -13.131 1.00 95.44 516 THR A O 1
ATOM 3791 N N . ASN A 1 517 ? -12.563 -1.025 -14.818 1.00 94.69 517 ASN A N 1
ATOM 3792 C CA . ASN A 1 517 ? -13.497 -1.200 -15.931 1.00 94.69 517 ASN A CA 1
ATOM 3793 C C . ASN A 1 517 ? -12.709 -1.620 -17.184 1.00 94.69 517 ASN A C 1
ATOM 3795 O O . ASN A 1 517 ? -11.482 -1.683 -17.152 1.00 94.69 517 ASN A O 1
ATOM 3799 N N . GLU A 1 518 ? -13.415 -1.938 -18.264 1.00 93.69 518 GLU A N 1
ATOM 3800 C CA . GLU A 1 518 ? -12.842 -2.461 -19.512 1.00 93.69 518 GLU A CA 1
ATOM 3801 C C . GLU A 1 518 ? -12.170 -1.414 -20.414 1.00 93.69 518 GLU A C 1
ATOM 3803 O O . GLU A 1 518 ? -11.372 -1.772 -21.278 1.00 93.69 518 GLU A O 1
ATOM 3808 N N . ASN A 1 519 ? -12.460 -0.129 -20.202 1.00 94.75 519 ASN A N 1
ATOM 3809 C CA . ASN A 1 519 ? -11.997 0.970 -21.054 1.00 94.75 519 ASN A CA 1
ATOM 3810 C C . ASN A 1 519 ? -10.713 1.634 -20.536 1.00 94.75 519 ASN A C 1
ATOM 3812 O O . ASN A 1 519 ? -10.129 2.485 -21.206 1.00 94.75 519 ASN A O 1
ATOM 3816 N N . GLU A 1 520 ? -10.279 1.261 -19.338 1.00 96.75 520 GLU A N 1
ATOM 3817 C CA . GLU A 1 520 ? -9.137 1.832 -18.637 1.00 96.75 520 GLU A CA 1
ATOM 3818 C C . GLU A 1 520 ? -8.114 0.742 -18.336 1.00 96.75 520 GLU A C 1
ATOM 3820 O O . GLU A 1 520 ? -8.470 -0.350 -17.894 1.00 96.75 520 GLU A O 1
ATOM 3825 N N . LEU A 1 521 ? -6.830 1.053 -18.525 1.00 98.19 521 LEU A N 1
ATOM 3826 C CA . LEU A 1 521 ? -5.732 0.189 -18.121 1.00 98.19 521 LEU A CA 1
ATOM 3827 C C . LEU A 1 521 ? -4.864 0.883 -17.070 1.00 98.19 521 LEU A C 1
ATOM 3829 O O . LEU A 1 521 ? -4.112 1.808 -17.369 1.00 98.19 521 LEU A O 1
ATOM 3833 N N . CYS A 1 522 ? -4.923 0.366 -15.847 1.00 98.00 522 CYS A N 1
ATOM 3834 C CA . CYS A 1 522 ? -3.961 0.656 -14.787 1.00 98.00 522 CYS A CA 1
ATOM 3835 C C . CYS A 1 522 ? -3.254 -0.637 -14.373 1.00 98.00 522 CYS A C 1
ATOM 3837 O O . CYS A 1 522 ? -3.867 -1.711 -14.356 1.00 98.00 522 CYS A O 1
ATOM 3839 N N . ILE A 1 523 ? -1.980 -0.526 -14.006 1.00 98.44 523 ILE A N 1
ATOM 3840 C CA . ILE A 1 523 ? -1.178 -1.614 -13.441 1.00 98.44 523 ILE A CA 1
ATOM 3841 C C . ILE A 1 523 ? -0.649 -1.259 -12.044 1.00 98.44 523 ILE A C 1
ATOM 3843 O O . ILE A 1 523 ? -0.664 -0.098 -11.632 1.00 98.44 523 ILE A O 1
ATOM 3847 N N . ASN A 1 524 ? -0.230 -2.289 -11.309 1.00 98.12 524 ASN A N 1
ATOM 3848 C CA . ASN A 1 524 ? 0.488 -2.222 -10.035 1.00 98.12 524 ASN A CA 1
ATOM 3849 C C . ASN A 1 524 ? 1.393 -3.462 -9.897 1.00 98.12 524 ASN A C 1
ATOM 3851 O O . ASN A 1 524 ? 1.582 -4.212 -10.855 1.00 98.12 524 ASN A O 1
ATOM 3855 N N . GLY A 1 525 ? 1.959 -3.709 -8.716 1.00 97.62 525 GLY A N 1
ATOM 3856 C CA . GLY A 1 525 ? 2.794 -4.874 -8.433 1.00 97.62 525 GLY A CA 1
ATOM 3857 C C . GLY A 1 525 ? 2.373 -5.610 -7.167 1.00 97.62 525 GLY A C 1
ATOM 3858 O O . GLY A 1 525 ? 1.875 -5.019 -6.210 1.00 97.62 525 GLY A O 1
ATOM 3859 N N . MET A 1 526 ? 2.624 -6.916 -7.149 1.00 97.38 526 MET A N 1
ATOM 3860 C CA . MET A 1 526 ? 2.417 -7.772 -5.983 1.00 97.38 526 MET A CA 1
ATOM 3861 C C . MET A 1 526 ? 3.517 -8.824 -5.853 1.00 97.38 526 MET A C 1
ATOM 3863 O O . MET A 1 526 ? 4.163 -9.171 -6.840 1.00 97.38 526 MET A O 1
ATOM 3867 N N . SER A 1 527 ? 3.658 -9.402 -4.662 1.00 97.94 527 SER A N 1
ATOM 3868 C CA . SER A 1 527 ? 4.454 -10.612 -4.435 1.00 97.94 527 SER A CA 1
ATOM 3869 C C . SER A 1 527 ? 3.711 -11.568 -3.502 1.00 97.94 527 SER A C 1
ATOM 3871 O O . SER A 1 527 ? 2.877 -11.162 -2.689 1.00 97.94 527 SER A O 1
ATOM 3873 N N . PHE A 1 528 ? 4.032 -12.854 -3.604 1.00 97.19 528 PHE A N 1
ATOM 3874 C CA . PHE A 1 528 ? 3.674 -13.831 -2.577 1.00 97.19 528 PHE A CA 1
ATOM 3875 C C . PHE A 1 528 ? 4.661 -13.762 -1.410 1.00 97.19 528 PHE A C 1
ATOM 3877 O O . PHE A 1 528 ? 5.756 -13.211 -1.540 1.00 97.19 528 PHE A O 1
ATOM 3884 N N . SER A 1 529 ? 4.296 -14.361 -0.279 1.00 94.81 529 SER A N 1
ATOM 3885 C CA . SER A 1 529 ? 5.065 -14.334 0.970 1.00 94.81 529 SER A CA 1
ATOM 3886 C C . SER A 1 529 ? 6.502 -14.845 0.823 1.00 94.81 529 SER A C 1
ATOM 3888 O O . SER A 1 529 ? 7.391 -14.406 1.544 1.00 94.81 529 SER A O 1
ATOM 3890 N N . ARG A 1 530 ? 6.752 -15.738 -0.140 1.00 93.12 530 ARG A N 1
ATOM 3891 C CA . ARG A 1 530 ? 8.081 -16.294 -0.435 1.00 93.12 530 ARG A CA 1
ATOM 3892 C C . ARG A 1 530 ? 8.951 -15.403 -1.321 1.00 93.12 530 ARG A C 1
ATOM 3894 O O . ARG A 1 530 ? 10.158 -15.622 -1.352 1.00 93.12 530 ARG A O 1
ATOM 3901 N N . ARG A 1 531 ? 8.359 -14.444 -2.051 1.00 95.81 531 ARG A N 1
ATOM 3902 C CA . ARG A 1 531 ? 9.050 -13.600 -3.048 1.00 95.81 531 ARG A CA 1
ATOM 3903 C C . ARG A 1 531 ? 9.931 -14.436 -3.997 1.00 95.81 531 ARG A C 1
ATOM 3905 O O . ARG A 1 531 ? 11.106 -14.153 -4.192 1.00 95.81 531 ARG A O 1
ATOM 3912 N N . ASP A 1 532 ? 9.380 -15.514 -4.551 1.00 94.69 532 ASP A N 1
ATOM 3913 C CA . ASP A 1 532 ? 10.123 -16.530 -5.313 1.00 94.69 532 ASP A CA 1
ATOM 3914 C C . ASP A 1 532 ? 9.872 -16.509 -6.830 1.00 94.69 532 ASP A C 1
ATOM 3916 O O . ASP A 1 532 ? 10.359 -17.384 -7.557 1.00 94.69 532 ASP A O 1
ATOM 3920 N N . SER A 1 533 ? 9.164 -15.492 -7.331 1.00 95.38 533 SER A N 1
ATOM 3921 C CA . SER A 1 533 ? 9.063 -15.234 -8.771 1.00 95.38 533 SER A CA 1
ATOM 3922 C C . SER A 1 533 ? 10.430 -14.896 -9.373 1.00 95.38 533 SER A C 1
ATOM 3924 O O . SER A 1 533 ? 11.353 -14.446 -8.696 1.00 95.38 533 SER A O 1
ATOM 3926 N N . LYS A 1 534 ? 10.540 -15.057 -10.695 1.00 95.06 534 LYS A N 1
ATOM 3927 C CA . LYS A 1 534 ? 11.733 -14.692 -11.471 1.00 95.06 534 LYS A CA 1
ATOM 3928 C C . LYS A 1 534 ? 11.911 -13.182 -11.631 1.00 95.06 534 LYS A C 1
ATOM 3930 O O . LYS A 1 534 ? 12.910 -12.779 -12.215 1.00 95.06 534 LYS A O 1
ATOM 3935 N N . TRP A 1 535 ? 10.955 -12.378 -11.177 1.00 97.44 535 TRP A N 1
ATOM 3936 C CA . TRP A 1 535 ? 10.828 -10.975 -11.554 1.00 97.44 535 TRP A CA 1
ATOM 3937 C C . TRP A 1 535 ? 10.920 -10.049 -10.347 1.00 97.44 535 TRP A C 1
ATOM 3939 O O . TRP A 1 535 ? 10.273 -10.285 -9.328 1.00 97.44 535 TRP A O 1
ATOM 3949 N N . ALA A 1 536 ? 11.688 -8.976 -10.488 1.00 97.69 536 ALA A N 1
ATOM 3950 C CA . ALA A 1 536 ? 11.615 -7.794 -9.644 1.00 97.69 536 ALA A CA 1
ATOM 3951 C C . ALA A 1 536 ? 10.847 -6.724 -10.412 1.00 97.69 536 ALA A C 1
ATOM 3953 O O . ALA A 1 536 ? 11.095 -6.541 -11.601 1.00 97.69 536 ALA A O 1
ATOM 3954 N N . ASN A 1 537 ? 9.951 -5.987 -9.763 1.00 98.56 537 ASN A N 1
ATOM 3955 C CA . ASN A 1 537 ? 9.338 -4.828 -10.408 1.00 98.56 537 ASN A CA 1
ATOM 3956 C C . ASN A 1 537 ? 9.110 -3.679 -9.429 1.00 98.56 537 ASN A C 1
ATOM 3958 O O . ASN A 1 537 ? 8.949 -3.890 -8.232 1.00 98.56 537 ASN A O 1
ATOM 3962 N N . SER A 1 538 ? 9.058 -2.449 -9.924 1.00 98.56 538 SER A N 1
ATOM 3963 C CA . SER A 1 538 ? 8.635 -1.280 -9.146 1.00 98.56 538 SER A CA 1
ATOM 3964 C C . SER A 1 538 ? 7.970 -0.266 -10.049 1.00 98.56 538 SER A C 1
ATOM 3966 O O . SER A 1 538 ? 8.364 -0.134 -11.206 1.00 98.56 538 SER A O 1
ATOM 3968 N N . ALA A 1 539 ? 7.042 0.518 -9.519 1.00 98.25 539 ALA A N 1
ATOM 3969 C CA . ALA A 1 539 ? 6.626 1.721 -10.214 1.00 98.25 539 ALA A CA 1
ATOM 3970 C C . ALA A 1 539 ? 7.801 2.710 -10.217 1.00 98.25 539 ALA A C 1
ATOM 3972 O O . ALA A 1 539 ? 8.415 2.942 -9.182 1.00 98.25 539 ALA A O 1
ATOM 3973 N N . LEU A 1 540 ? 8.142 3.258 -11.370 1.00 98.06 540 LEU A N 1
ATOM 3974 C CA . LEU A 1 540 ? 8.998 4.415 -11.545 1.00 98.06 540 LEU A CA 1
ATOM 3975 C C . LEU A 1 540 ? 8.067 5.586 -11.833 1.00 98.06 540 LEU A C 1
ATOM 3977 O O . LEU A 1 540 ? 7.472 5.642 -12.909 1.00 98.06 540 LEU A O 1
ATOM 3981 N N . VAL A 1 541 ? 7.911 6.481 -10.863 1.00 98.50 541 VAL A N 1
ATOM 3982 C CA . VAL A 1 541 ? 6.863 7.506 -10.891 1.00 98.50 541 VAL A CA 1
ATOM 3983 C C . VAL A 1 541 ? 7.443 8.903 -10.774 1.00 98.50 541 VAL A C 1
ATOM 3985 O O . VAL A 1 541 ? 8.471 9.095 -10.126 1.00 98.50 541 VAL A O 1
ATOM 3988 N N . VAL A 1 542 ? 6.771 9.865 -11.400 1.00 97.69 542 VAL A N 1
ATOM 3989 C CA . VAL A 1 542 ? 7.067 11.296 -11.346 1.00 97.69 542 VAL A CA 1
ATOM 3990 C C . VAL A 1 542 ? 5.943 12.023 -10.620 1.00 97.69 542 VAL A C 1
ATOM 3992 O O . VAL A 1 542 ? 4.769 11.693 -10.795 1.00 97.69 542 VAL A O 1
ATOM 3995 N N . THR A 1 543 ? 6.296 13.011 -9.800 1.00 95.38 543 THR A N 1
ATOM 3996 C CA . THR A 1 543 ? 5.312 13.875 -9.140 1.00 95.38 543 THR A CA 1
ATOM 3997 C C . THR A 1 543 ? 4.552 14.724 -10.163 1.00 95.38 543 THR A C 1
ATOM 3999 O O . THR A 1 543 ? 5.160 15.428 -10.976 1.00 95.38 543 THR A O 1
ATOM 4002 N N . VAL A 1 544 ? 3.225 14.686 -10.063 1.00 95.00 544 VAL A N 1
ATOM 4003 C CA . VAL A 1 544 ? 2.273 15.520 -10.800 1.00 95.00 544 VAL A CA 1
ATOM 4004 C C . VAL A 1 544 ? 1.836 16.678 -9.902 1.00 95.00 544 VAL A C 1
ATOM 4006 O O . VAL A 1 544 ? 1.470 16.473 -8.741 1.00 95.00 544 VAL A O 1
ATOM 4009 N N . GLN A 1 545 ? 1.897 17.891 -10.436 1.00 92.31 545 GLN A N 1
ATOM 4010 C CA . GLN A 1 545 ? 1.583 19.146 -9.756 1.00 92.31 545 GLN A CA 1
ATOM 4011 C C . GLN A 1 545 ? 0.293 19.770 -10.310 1.00 92.31 545 GLN A C 1
ATOM 4013 O O . GLN A 1 545 ? -0.097 19.444 -11.429 1.00 92.31 545 GLN A O 1
ATOM 4018 N N . PRO A 1 546 ? -0.337 20.721 -9.589 1.00 92.31 546 PRO A N 1
ATOM 4019 C CA . PRO A 1 546 ? -1.538 21.413 -10.061 1.00 92.31 546 PRO A CA 1
ATOM 4020 C C . PRO A 1 546 ? -1.446 22.007 -11.468 1.00 92.31 546 PRO A C 1
ATOM 4022 O O . PRO A 1 546 ? -2.393 21.904 -12.245 1.00 92.31 546 PRO A O 1
ATOM 4025 N N . SER A 1 547 ? -0.281 22.542 -11.833 1.00 92.19 547 SER A N 1
ATOM 4026 C CA . SER A 1 547 ? -0.009 23.068 -13.173 1.00 92.19 547 SER A CA 1
ATOM 4027 C C . SER A 1 547 ? -0.190 22.032 -14.291 1.00 92.19 547 SER A C 1
ATOM 4029 O O . SER A 1 547 ? -0.565 22.402 -15.402 1.00 92.19 547 SER A O 1
ATOM 4031 N N . ASP A 1 548 ? -0.000 20.739 -14.011 1.00 93.94 548 ASP A N 1
ATOM 4032 C CA . ASP A 1 548 ? -0.087 19.667 -15.009 1.00 93.94 548 ASP A CA 1
ATOM 4033 C C . ASP A 1 548 ? -1.529 19.337 -15.412 1.00 93.94 548 ASP A C 1
ATOM 4035 O O . ASP A 1 548 ? -1.757 18.820 -16.504 1.00 93.94 548 ASP A O 1
ATOM 4039 N N . TRP A 1 549 ? -2.512 19.646 -14.561 1.00 95.12 549 TRP A N 1
ATOM 4040 C CA . TRP A 1 549 ? -3.939 19.449 -14.847 1.00 95.12 549 TRP A CA 1
ATOM 4041 C C . TRP A 1 549 ? -4.728 20.760 -14.898 1.00 95.12 549 TRP A C 1
ATOM 4043 O O . TRP A 1 549 ? -5.952 20.724 -15.012 1.00 95.12 549 TRP A O 1
ATOM 4053 N N . GLN A 1 550 ? -4.062 21.919 -14.859 1.00 95.69 550 GLN A N 1
ATOM 4054 C CA . GLN A 1 550 ? -4.721 23.230 -14.900 1.00 95.69 550 GLN A CA 1
ATOM 4055 C C . GLN A 1 550 ? -5.647 23.376 -16.119 1.00 95.69 550 GLN A C 1
ATOM 4057 O O . GLN A 1 550 ? -6.749 23.904 -16.011 1.00 95.69 550 GLN A O 1
ATOM 4062 N N . HIS A 1 551 ? -5.233 22.837 -17.268 1.00 95.00 551 HIS A N 1
ATOM 4063 C CA . HIS A 1 551 ? -6.014 22.842 -18.508 1.00 95.00 551 HIS A CA 1
ATOM 4064 C C . HIS A 1 551 ? -7.319 22.022 -18.432 1.00 95.00 551 HIS A C 1
ATOM 4066 O O . HIS A 1 551 ? -8.209 22.221 -19.253 1.00 95.00 551 HIS A O 1
ATOM 4072 N N . LEU A 1 552 ? -7.453 21.121 -17.451 1.00 97.00 552 LEU A N 1
ATOM 4073 C CA . LEU A 1 552 ? -8.649 20.302 -17.217 1.00 97.00 552 LEU A CA 1
ATOM 4074 C C . LEU A 1 552 ? -9.607 20.924 -16.192 1.00 97.00 552 LEU A C 1
ATOM 4076 O O . LEU A 1 552 ? -10.759 20.498 -16.097 1.00 97.00 552 LEU A O 1
ATOM 4080 N N . VAL A 1 553 ? -9.166 21.936 -15.437 1.00 97.06 553 VAL A N 1
ATOM 4081 C CA . VAL A 1 553 ? -9.978 22.599 -14.402 1.00 97.06 553 VAL A CA 1
ATOM 4082 C C . VAL A 1 553 ? -11.276 23.198 -14.958 1.00 97.06 553 VAL A C 1
ATOM 4084 O O . VAL A 1 553 ? -12.307 22.973 -14.329 1.00 97.06 553 VAL A O 1
ATOM 4087 N N . PRO A 1 554 ? -11.309 23.864 -16.133 1.00 97.75 554 PRO A N 1
ATOM 4088 C CA . PRO A 1 554 ? -12.562 24.407 -16.666 1.00 97.75 554 PRO A CA 1
ATOM 4089 C C . PRO A 1 554 ? -13.658 23.355 -16.894 1.00 97.75 554 PRO A C 1
ATOM 4091 O O . PRO A 1 554 ? -14.837 23.681 -16.830 1.00 97.75 554 PRO A O 1
ATOM 4094 N N . GLN A 1 555 ? -13.281 22.099 -17.159 1.00 96.75 555 GLN A N 1
ATOM 4095 C CA . GLN A 1 555 ? -14.220 21.012 -17.464 1.00 96.75 555 GLN A CA 1
ATOM 4096 C C . GLN A 1 555 ? -14.520 20.123 -16.251 1.00 96.75 555 GLN A C 1
ATOM 4098 O O . GLN A 1 555 ? -15.612 19.573 -16.142 1.00 96.75 555 GLN A O 1
ATOM 4103 N N . HIS A 1 556 ? -13.551 19.956 -15.349 1.00 96.12 556 HIS A N 1
ATOM 4104 C CA . HIS A 1 556 ? -13.614 18.964 -14.272 1.00 96.12 556 HIS A CA 1
ATOM 4105 C C . HIS A 1 556 ? -13.521 19.561 -12.862 1.00 96.12 556 HIS A C 1
ATOM 4107 O O . HIS A 1 556 ? -13.634 18.824 -11.880 1.00 96.12 556 HIS A O 1
ATOM 4113 N N . GLY A 1 557 ? -13.301 20.873 -12.741 1.00 95.94 557 GLY A N 1
ATOM 4114 C CA . GLY A 1 557 ? -13.176 21.575 -11.467 1.00 95.94 557 GLY A CA 1
ATOM 4115 C C . GLY A 1 557 ? -12.157 20.915 -10.537 1.00 95.94 557 GLY A C 1
ATOM 4116 O O . GLY A 1 557 ? -11.028 20.610 -10.931 1.00 95.94 557 GLY A O 1
ATOM 4117 N N . LEU A 1 558 ? -12.581 20.635 -9.301 1.00 95.81 558 LEU A N 1
ATOM 4118 C CA . LEU A 1 558 ? -11.756 20.009 -8.259 1.00 95.81 558 LEU A CA 1
ATOM 4119 C C . LEU A 1 558 ? -11.310 18.575 -8.599 1.00 95.81 558 LEU A C 1
ATOM 4121 O O . LEU A 1 558 ? -10.350 18.074 -8.013 1.00 95.81 558 LEU A O 1
ATOM 4125 N N . LEU A 1 559 ? -11.962 17.914 -9.561 1.00 96.69 559 LEU A N 1
ATOM 4126 C CA . LEU A 1 559 ? -11.632 16.552 -9.989 1.00 96.69 559 LEU A CA 1
ATOM 4127 C C . LEU A 1 559 ? -10.689 16.508 -11.201 1.00 96.69 559 LEU A C 1
ATOM 4129 O O . LEU A 1 559 ? -10.440 15.429 -11.737 1.00 96.69 559 LEU A O 1
ATOM 4133 N N . ALA A 1 560 ? -10.116 17.639 -11.624 1.00 97.50 560 ALA A N 1
ATOM 4134 C CA . ALA A 1 560 ? -9.190 17.706 -12.760 1.00 97.50 560 ALA A CA 1
ATOM 4135 C C . ALA A 1 560 ? -8.002 16.728 -12.651 1.00 97.50 560 ALA A C 1
ATOM 4137 O O . ALA A 1 560 ? -7.660 16.059 -13.626 1.00 97.50 560 ALA A O 1
ATOM 4138 N N . GLY A 1 561 ? -7.415 16.564 -11.459 1.00 97.06 561 GLY A N 1
ATOM 4139 C CA . GLY A 1 561 ? -6.342 15.586 -11.234 1.00 97.06 561 GLY A CA 1
ATOM 4140 C C . GLY A 1 561 ? -6.798 14.130 -11.416 1.00 97.06 561 GLY A C 1
ATOM 4141 O O . GLY A 1 561 ? -6.062 13.307 -11.957 1.00 97.06 561 GLY A O 1
ATOM 4142 N N . MET A 1 562 ? -8.038 13.814 -11.029 1.00 97.06 562 MET A N 1
ATOM 4143 C CA . MET A 1 562 ? -8.644 12.499 -11.260 1.00 97.06 562 MET A CA 1
ATOM 4144 C C . MET A 1 562 ? -8.918 12.268 -12.752 1.00 97.06 562 MET A C 1
ATOM 4146 O O . MET A 1 562 ? -8.606 11.196 -13.267 1.00 97.06 562 MET A O 1
ATOM 4150 N N . ALA A 1 563 ? -9.436 13.276 -13.459 1.00 97.81 563 ALA A N 1
ATOM 4151 C CA . ALA A 1 563 ? -9.662 13.212 -14.903 1.00 97.81 563 ALA A CA 1
ATOM 4152 C C . ALA A 1 563 ? -8.352 12.999 -15.684 1.00 97.81 563 ALA A C 1
ATOM 4154 O O . ALA A 1 563 ? -8.326 12.247 -16.660 1.00 97.81 563 ALA A O 1
ATOM 4155 N N . LEU A 1 564 ? -7.242 13.586 -15.217 1.00 97.94 564 LEU A N 1
ATOM 4156 C CA . LEU A 1 564 ? -5.912 13.341 -15.778 1.00 97.94 564 LEU A CA 1
ATOM 4157 C C . LEU A 1 564 ? -5.491 11.865 -15.630 1.00 97.94 564 LEU A C 1
ATOM 4159 O O . LEU A 1 564 ? -4.997 11.272 -16.589 1.00 97.94 564 LEU A O 1
ATOM 4163 N N . GLN A 1 565 ? -5.721 11.245 -14.462 1.00 98.06 565 GLN A N 1
ATOM 4164 C CA . GLN A 1 565 ? -5.457 9.810 -14.263 1.00 98.06 565 GLN A CA 1
ATOM 4165 C C . GLN A 1 565 ? -6.277 8.947 -15.228 1.00 98.06 565 GLN A C 1
ATOM 4167 O O . GLN A 1 565 ? -5.728 8.050 -15.863 1.00 98.06 565 GLN A O 1
ATOM 4172 N N . GLU A 1 566 ? -7.575 9.231 -15.357 1.00 97.94 566 GLU A N 1
ATOM 4173 C CA . GLU A 1 566 ? -8.467 8.529 -16.286 1.00 97.94 566 GLU A CA 1
ATOM 4174 C C . GLU A 1 566 ? -8.002 8.670 -17.744 1.00 97.94 566 GLU A C 1
ATOM 4176 O O . GLU A 1 566 ? -8.031 7.705 -18.506 1.00 97.94 566 GLU A O 1
ATOM 4181 N N . GLY A 1 567 ? -7.526 9.857 -18.132 1.00 98.00 567 GLY A N 1
ATOM 4182 C CA . GLY A 1 567 ? -6.954 10.108 -19.455 1.00 98.00 567 GLY A CA 1
ATOM 4183 C C . GLY A 1 567 ? -5.763 9.198 -19.760 1.00 98.00 567 GLY A C 1
ATOM 4184 O O . GLY A 1 567 ? -5.747 8.540 -20.801 1.00 98.00 567 GLY A O 1
ATOM 4185 N N . TYR A 1 568 ? -4.808 9.093 -18.832 1.00 98.50 568 TYR A N 1
ATOM 4186 C CA . TYR A 1 568 ? -3.662 8.192 -18.986 1.00 98.50 568 TYR A CA 1
ATOM 4187 C C . TYR A 1 568 ? -4.071 6.714 -19.014 1.00 98.50 568 TYR A C 1
ATOM 4189 O O . TYR A 1 568 ? -3.521 5.940 -19.793 1.00 98.50 568 TYR A O 1
ATOM 4197 N N . GLU A 1 569 ? -5.052 6.308 -18.209 1.00 98.56 569 GLU A N 1
ATOM 4198 C CA . GLU A 1 569 ? -5.532 4.921 -18.185 1.00 98.56 569 GLU A CA 1
ATOM 4199 C C . GLU A 1 569 ? -6.241 4.525 -19.489 1.00 98.56 569 GLU A C 1
ATOM 4201 O O . GLU A 1 569 ? -6.007 3.429 -20.007 1.00 98.56 569 GLU A O 1
ATOM 4206 N N . ARG A 1 570 ? -7.059 5.416 -20.064 1.00 98.31 570 ARG A N 1
ATOM 4207 C CA . ARG A 1 570 ? -7.673 5.207 -21.387 1.00 98.31 570 ARG A CA 1
ATOM 4208 C C . ARG A 1 570 ? -6.627 5.160 -22.495 1.00 98.31 570 ARG A C 1
ATOM 4210 O O . ARG A 1 570 ? -6.708 4.321 -23.392 1.00 98.31 570 ARG A O 1
ATOM 4217 N N . GLU A 1 571 ? -5.611 6.017 -22.423 1.00 97.75 571 GLU A N 1
ATOM 4218 C CA . GLU A 1 571 ? -4.518 6.016 -23.396 1.00 97.75 571 GLU A CA 1
ATOM 4219 C C . GLU A 1 571 ? -3.685 4.729 -23.321 1.00 97.75 571 GLU A C 1
ATOM 4221 O O . GLU A 1 571 ? -3.303 4.170 -24.354 1.00 97.75 571 GLU A O 1
ATOM 4226 N N . ALA A 1 572 ? -3.452 4.201 -22.116 1.00 98.25 572 ALA A N 1
ATOM 4227 C CA . ALA A 1 572 ? -2.807 2.906 -21.932 1.00 98.25 572 ALA A CA 1
ATOM 4228 C C . ALA A 1 572 ? -3.627 1.769 -22.555 1.00 98.25 572 ALA A C 1
ATOM 4230 O O . ALA A 1 572 ? -3.066 0.964 -23.302 1.00 98.25 572 ALA A O 1
ATOM 4231 N N . ALA A 1 573 ? -4.945 1.738 -22.328 1.00 97.50 573 ALA A N 1
ATOM 4232 C CA . ALA A 1 573 ? -5.836 0.747 -22.934 1.00 97.50 573 ALA A CA 1
ATOM 4233 C C . ALA A 1 573 ? -5.825 0.834 -24.472 1.00 97.50 573 ALA A C 1
ATOM 4235 O O . ALA A 1 573 ? -5.688 -0.183 -25.161 1.00 97.50 573 ALA A O 1
ATOM 4236 N N . ARG A 1 574 ? -5.875 2.058 -25.019 1.00 97.25 574 ARG A N 1
ATOM 4237 C CA . ARG A 1 574 ? -5.814 2.317 -26.465 1.00 97.25 574 ARG A CA 1
ATOM 4238 C C . ARG A 1 574 ? -4.504 1.828 -27.083 1.00 97.25 574 ARG A C 1
ATOM 4240 O O . ARG A 1 574 ? -4.527 1.132 -28.098 1.00 97.25 574 ARG A O 1
ATOM 4247 N N . ARG A 1 575 ? -3.355 2.166 -26.485 1.00 96.56 575 ARG A N 1
ATOM 4248 C CA . ARG A 1 575 ? -2.036 1.717 -26.971 1.00 96.56 575 ARG A CA 1
ATOM 4249 C C . ARG A 1 575 ? -1.876 0.202 -26.850 1.00 96.56 575 ARG A C 1
ATOM 4251 O O . ARG A 1 575 ? -1.365 -0.425 -27.782 1.00 96.56 575 ARG A O 1
ATOM 4258 N N . GLY A 1 576 ? -2.390 -0.375 -25.764 1.00 94.81 576 GLY A N 1
ATOM 4259 C CA . GLY A 1 576 ? -2.499 -1.815 -25.534 1.00 94.81 576 GLY A CA 1
ATOM 4260 C C . GLY A 1 576 ? -3.266 -2.553 -26.631 1.00 94.81 576 GLY A C 1
ATOM 4261 O O . GLY A 1 576 ? -2.826 -3.600 -27.100 1.00 94.81 576 GLY A O 1
ATOM 4262 N N . GLY A 1 577 ? -4.336 -1.942 -27.147 1.00 88.31 577 GLY A N 1
ATOM 4263 C CA . GLY A 1 577 ? -5.098 -2.453 -28.288 1.00 88.31 577 GLY A CA 1
ATOM 4264 C C . GLY A 1 577 ? -6.200 -3.452 -27.928 1.00 88.31 577 GLY A C 1
ATOM 4265 O O . GLY A 1 577 ? -6.556 -4.238 -28.799 1.00 88.31 577 GLY A O 1
ATOM 4266 N N . ALA A 1 578 ? -6.739 -3.372 -26.701 1.00 87.12 578 ALA A N 1
ATOM 4267 C CA . ALA A 1 578 ? -7.760 -4.230 -26.068 1.00 87.12 578 ALA A CA 1
ATOM 4268 C C . ALA A 1 578 ? -7.211 -5.345 -25.155 1.00 87.12 578 ALA A C 1
ATOM 4270 O O . ALA A 1 578 ? -6.003 -5.491 -24.967 1.00 87.12 578 ALA A O 1
ATOM 4271 N N . ALA A 1 579 ? -8.134 -6.098 -24.539 1.00 92.56 579 ALA A N 1
ATOM 4272 C CA . ALA A 1 579 ? -7.854 -7.279 -23.717 1.00 92.56 579 ALA A CA 1
ATOM 4273 C C . ALA A 1 579 ? -6.897 -7.037 -22.531 1.00 92.56 579 ALA A C 1
ATOM 4275 O O . ALA A 1 579 ? -6.232 -7.963 -22.066 1.00 92.56 579 ALA A O 1
ATOM 4276 N N . PHE A 1 580 ? -6.832 -5.793 -22.041 1.00 97.06 580 PHE A N 1
ATOM 4277 C CA . PHE A 1 580 ? -5.912 -5.353 -20.986 1.00 97.06 580 PHE A CA 1
ATOM 4278 C C . PHE A 1 580 ? -4.428 -5.611 -21.302 1.00 97.06 580 PHE A C 1
ATOM 4280 O O . PHE A 1 580 ? -3.617 -5.746 -20.394 1.00 97.06 580 PHE A O 1
ATOM 4287 N N . VAL A 1 581 ? -4.040 -5.680 -22.577 1.00 97.75 581 VAL A N 1
ATOM 4288 C CA . VAL A 1 581 ? -2.625 -5.789 -22.960 1.00 97.75 581 VAL A CA 1
ATOM 4289 C C . VAL A 1 581 ? -1.895 -4.497 -22.580 1.00 97.75 581 VAL A C 1
ATOM 4291 O O . VAL A 1 581 ? -2.350 -3.409 -22.925 1.00 97.75 581 VAL A O 1
ATOM 4294 N N . ALA A 1 582 ? -0.747 -4.590 -21.903 1.00 98.12 582 ALA A N 1
ATOM 4295 C CA . ALA A 1 582 ? -0.015 -3.406 -21.455 1.00 98.12 582 ALA A CA 1
ATOM 4296 C C . ALA A 1 582 ? 0.943 -2.856 -22.527 1.00 98.12 582 ALA A C 1
ATOM 4298 O O . ALA A 1 582 ? 1.765 -3.614 -23.053 1.00 98.12 582 ALA A O 1
ATOM 4299 N N . PRO A 1 583 ? 0.909 -1.548 -22.848 1.00 97.81 583 PRO A N 1
ATOM 4300 C CA . PRO A 1 583 ? 1.941 -0.935 -23.674 1.00 97.81 583 PRO A CA 1
ATOM 4301 C C . PRO A 1 583 ? 3.286 -0.973 -22.942 1.00 97.81 583 PRO A C 1
ATOM 4303 O O . PRO A 1 583 ? 3.379 -0.614 -21.765 1.00 97.81 583 PRO A O 1
ATOM 4306 N N . ALA A 1 584 ? 4.328 -1.412 -23.644 1.00 98.06 584 ALA A N 1
ATOM 4307 C CA . ALA A 1 584 ? 5.637 -1.643 -23.053 1.00 98.06 584 ALA A CA 1
ATOM 4308 C C . ALA A 1 584 ? 6.799 -1.262 -23.979 1.00 98.06 584 ALA A C 1
ATOM 4310 O O . ALA A 1 584 ? 6.678 -1.293 -25.206 1.00 98.06 584 ALA A O 1
ATOM 4311 N N . GLN A 1 585 ? 7.944 -0.936 -23.378 1.00 97.88 585 GLN A N 1
ATOM 4312 C CA . GLN A 1 585 ? 9.177 -0.552 -24.072 1.00 97.88 585 GLN A CA 1
ATOM 4313 C C . GLN A 1 585 ? 10.403 -0.948 -23.245 1.00 97.88 585 GLN A C 1
ATOM 4315 O O . GLN A 1 585 ? 10.403 -0.795 -22.023 1.00 97.88 585 GLN A O 1
ATOM 4320 N N . ARG A 1 586 ? 11.474 -1.441 -23.883 1.00 97.88 586 ARG A N 1
ATOM 4321 C CA . ARG A 1 586 ? 12.743 -1.689 -23.177 1.00 97.88 586 ARG A CA 1
ATOM 4322 C C . ARG A 1 586 ? 13.301 -0.379 -22.627 1.00 97.88 586 ARG A C 1
ATOM 4324 O O . ARG A 1 586 ? 13.301 0.637 -23.322 1.00 97.88 586 ARG A O 1
ATOM 4331 N N . ALA A 1 587 ? 13.820 -0.407 -21.403 1.00 97.19 587 ALA A N 1
ATOM 4332 C CA . ALA A 1 587 ? 14.353 0.784 -20.749 1.00 97.19 587 ALA A CA 1
ATOM 4333 C C . ALA A 1 587 ? 15.547 1.380 -21.514 1.00 97.19 587 ALA A C 1
ATOM 4335 O O . ALA A 1 587 ? 15.664 2.600 -21.602 1.00 97.19 587 ALA A O 1
ATOM 4336 N N . SER A 1 588 ? 16.391 0.541 -22.121 1.00 95.94 588 SER A N 1
ATOM 4337 C CA . SER A 1 588 ? 17.516 0.975 -22.959 1.00 95.94 588 SER A CA 1
ATOM 4338 C C . SER A 1 588 ? 17.071 1.702 -24.234 1.00 95.94 588 SER A C 1
ATOM 4340 O O . SER A 1 588 ? 17.685 2.691 -24.634 1.00 95.94 588 SER A O 1
ATOM 4342 N N . ASP A 1 589 ? 15.979 1.253 -24.857 1.00 95.75 589 ASP A N 1
ATOM 4343 C CA . ASP A 1 589 ? 15.387 1.897 -26.033 1.00 95.75 589 ASP A CA 1
ATOM 4344 C C . ASP A 1 589 ? 14.665 3.197 -25.656 1.00 95.75 589 ASP A C 1
ATOM 4346 O O . ASP A 1 589 ? 14.802 4.203 -26.357 1.00 95.75 589 ASP A O 1
ATOM 4350 N N . PHE A 1 590 ? 13.977 3.216 -24.507 1.00 95.94 590 PHE A N 1
ATOM 4351 C CA . PHE A 1 590 ? 13.420 4.439 -23.932 1.00 95.94 590 PHE A CA 1
ATOM 4352 C C . PHE A 1 590 ? 14.528 5.467 -23.660 1.00 95.94 590 PHE A C 1
ATOM 4354 O O . PHE A 1 590 ? 14.455 6.591 -24.140 1.00 95.94 590 PHE A O 1
ATOM 4361 N N . LEU A 1 591 ? 15.625 5.087 -23.003 1.00 94.25 591 LEU A N 1
ATOM 4362 C CA . LEU A 1 591 ? 16.760 5.992 -22.783 1.00 94.25 591 LEU A CA 1
ATOM 4363 C C . LEU A 1 591 ? 17.369 6.541 -24.077 1.00 94.25 591 LEU A C 1
ATOM 4365 O O . LEU A 1 591 ? 17.895 7.653 -24.087 1.00 94.25 591 LEU A O 1
ATOM 4369 N N . ALA A 1 592 ? 17.301 5.772 -25.158 1.00 91.50 592 ALA A N 1
ATOM 4370 C CA . ALA A 1 592 ? 17.868 6.147 -26.440 1.00 91.50 592 ALA A CA 1
ATOM 4371 C C . ALA A 1 592 ? 16.878 6.815 -27.408 1.00 91.50 592 ALA A C 1
ATOM 4373 O O . ALA A 1 592 ? 17.212 6.971 -28.582 1.00 91.50 592 ALA A O 1
ATOM 4374 N N . GLY A 1 593 ? 15.675 7.183 -26.956 1.00 90.19 593 GLY A N 1
ATOM 4375 C CA . GLY A 1 593 ? 14.745 7.939 -27.798 1.00 90.19 593 GLY A CA 1
ATOM 4376 C C . GLY A 1 593 ? 14.102 7.138 -28.935 1.00 90.19 593 GLY A C 1
ATOM 4377 O O . GLY A 1 593 ? 13.668 7.746 -29.908 1.00 90.19 593 GLY A O 1
ATOM 4378 N N . ARG A 1 594 ? 14.075 5.797 -28.879 1.00 89.31 594 ARG A N 1
ATOM 4379 C CA . ARG A 1 594 ? 13.654 4.960 -30.021 1.00 89.31 594 ARG A CA 1
ATOM 4380 C C . ARG A 1 594 ? 12.639 3.876 -29.643 1.00 89.31 594 ARG A C 1
ATOM 4382 O O . ARG A 1 594 ? 12.684 3.377 -28.519 1.00 89.31 594 ARG A O 1
ATOM 4389 N N . PRO A 1 595 ? 11.754 3.452 -30.563 1.00 89.94 595 PRO A N 1
ATOM 4390 C CA . PRO A 1 595 ? 10.895 2.292 -30.342 1.00 89.94 595 PRO A CA 1
ATOM 4391 C C . PRO A 1 595 ? 11.708 1.011 -30.123 1.00 89.94 595 PRO A C 1
ATOM 4393 O O . PRO A 1 595 ? 12.788 0.842 -30.694 1.00 89.94 595 PRO A O 1
ATOM 4396 N N . SER A 1 596 ? 11.168 0.079 -29.338 1.00 93.62 596 SER A N 1
ATOM 4397 C CA . SER A 1 596 ? 11.760 -1.253 -29.221 1.00 93.62 596 SER A CA 1
ATOM 4398 C C . SER A 1 596 ? 11.504 -2.077 -30.481 1.00 93.62 596 SER A C 1
ATOM 4400 O O . SER A 1 596 ? 10.359 -2.275 -30.878 1.00 93.62 596 SER A O 1
ATOM 4402 N N . SER A 1 597 ? 12.577 -2.575 -31.097 1.00 86.88 597 SER A N 1
ATOM 4403 C CA . SER A 1 597 ? 12.537 -3.504 -32.231 1.00 86.88 597 SER A CA 1
ATOM 4404 C C . SER A 1 597 ? 12.648 -4.970 -31.788 1.00 86.88 597 SER A C 1
ATOM 4406 O O . SER A 1 597 ? 13.176 -5.279 -30.716 1.00 86.88 597 SER A O 1
ATOM 4408 N N . GLY A 1 598 ? 12.169 -5.898 -32.616 1.00 86.25 598 GLY A N 1
ATOM 4409 C CA . GLY A 1 598 ? 12.218 -7.331 -32.312 1.00 86.25 598 GLY A CA 1
ATOM 4410 C C . GLY A 1 598 ? 11.361 -7.732 -31.105 1.00 86.25 598 GLY A C 1
ATOM 4411 O O . GLY A 1 598 ? 10.437 -7.023 -30.709 1.00 86.25 598 GLY A O 1
ATOM 4412 N N . GLN A 1 599 ? 11.661 -8.893 -30.524 1.00 89.19 599 GLN A N 1
ATOM 4413 C CA . GLN A 1 599 ? 10.911 -9.424 -29.387 1.00 89.19 599 GLN A CA 1
ATOM 4414 C C . GLN A 1 599 ? 11.256 -8.662 -28.096 1.00 89.19 599 GLN A C 1
ATOM 4416 O O . GLN A 1 599 ? 12.429 -8.446 -27.781 1.00 89.19 599 GLN A O 1
ATOM 4421 N N . LEU A 1 600 ? 10.234 -8.245 -27.341 1.00 94.81 600 LEU A N 1
ATOM 4422 C CA . LEU A 1 600 ? 10.425 -7.695 -25.997 1.00 94.81 600 LEU A CA 1
ATOM 4423 C C . LEU A 1 600 ? 10.923 -8.786 -25.029 1.00 94.81 600 LEU A C 1
ATOM 4425 O O . LEU A 1 600 ? 10.611 -9.963 -25.233 1.00 94.81 600 LEU A O 1
ATOM 4429 N N . PRO A 1 601 ? 11.653 -8.418 -23.958 1.00 92.56 601 PRO A N 1
ATOM 4430 C CA . PRO A 1 601 ? 11.926 -9.328 -22.854 1.00 92.56 601 PRO A CA 1
ATOM 4431 C C . PRO A 1 601 ? 10.632 -9.972 -22.333 1.00 92.56 601 PRO A C 1
ATOM 4433 O O . PRO A 1 601 ? 9.567 -9.349 -22.400 1.00 92.56 601 PRO A O 1
ATOM 4436 N N . PRO A 1 602 ? 10.701 -11.204 -21.798 1.00 94.94 602 PRO A N 1
ATOM 4437 C CA . PRO A 1 602 ? 9.545 -11.796 -21.148 1.00 94.94 602 PRO A CA 1
ATOM 4438 C C . PRO A 1 602 ? 9.111 -10.929 -19.961 1.00 94.94 602 PRO A C 1
ATOM 4440 O O . PRO A 1 602 ? 9.935 -10.242 -19.361 1.00 94.94 602 PRO A O 1
ATOM 4443 N N . SER A 1 603 ? 7.826 -10.988 -19.621 1.00 97.31 603 SER A N 1
ATOM 4444 C CA . SER A 1 603 ? 7.246 -10.221 -18.519 1.00 97.31 603 SER A CA 1
ATOM 4445 C C . SER A 1 603 ? 6.463 -11.118 -17.565 1.00 97.31 603 SER A C 1
ATOM 4447 O O . SER A 1 603 ? 5.952 -12.172 -17.959 1.00 97.31 603 SER A O 1
ATOM 4449 N N . SER A 1 604 ? 6.346 -10.699 -16.304 1.00 98.06 604 SER A N 1
ATOM 4450 C CA . SER A 1 604 ? 5.403 -11.301 -15.355 1.00 98.06 604 SER A CA 1
ATOM 4451 C C . SER A 1 604 ? 3.940 -10.936 -15.626 1.00 98.06 604 SER A C 1
ATOM 4453 O O . SER A 1 604 ? 3.045 -11.616 -15.115 1.00 98.06 604 SER A O 1
ATOM 4455 N N . TYR A 1 605 ? 3.684 -9.880 -16.408 1.00 98.25 605 TYR A N 1
ATOM 4456 C CA . TYR A 1 605 ? 2.340 -9.393 -16.687 1.00 98.25 605 TYR A CA 1
ATOM 4457 C C . TYR A 1 605 ? 1.574 -10.370 -17.590 1.00 98.25 605 TYR A C 1
ATOM 4459 O O . TYR A 1 605 ? 1.800 -10.469 -18.796 1.00 98.25 605 TYR A O 1
ATOM 4467 N N . ARG A 1 606 ? 0.647 -11.119 -16.984 1.00 96.81 606 ARG A N 1
ATOM 4468 C CA . ARG A 1 606 ? 0.018 -12.300 -17.606 1.00 96.81 606 ARG A CA 1
ATOM 4469 C C . ARG A 1 606 ? -0.955 -11.994 -18.741 1.00 96.81 606 ARG A C 1
ATOM 4471 O O . ARG A 1 606 ? -1.225 -12.885 -19.536 1.00 96.81 606 ARG A O 1
ATOM 4478 N N . LEU A 1 607 ? -1.481 -10.771 -18.805 1.00 97.19 607 LEU A N 1
ATOM 4479 C CA . LEU A 1 607 ? -2.422 -10.353 -19.852 1.00 97.19 607 LEU A CA 1
ATOM 4480 C C . LEU A 1 607 ? -1.713 -9.937 -21.149 1.00 97.19 607 LEU A C 1
ATOM 4482 O O . LEU A 1 607 ? -2.368 -9.690 -22.155 1.00 97.19 607 LEU A O 1
ATOM 4486 N N . GLY A 1 608 ? -0.376 -9.951 -21.152 1.00 96.81 608 GLY A N 1
ATOM 4487 C CA . GLY A 1 608 ? 0.443 -9.696 -22.328 1.00 96.81 608 GLY A CA 1
ATOM 4488 C C . GLY A 1 608 ? 0.898 -8.246 -22.435 1.00 96.81 608 GLY A C 1
ATOM 4489 O O . GLY A 1 608 ? 0.315 -7.329 -21.857 1.00 96.81 608 GLY A O 1
ATOM 4490 N N . VAL A 1 609 ? 1.974 -8.047 -23.192 1.00 97.31 609 VAL A N 1
ATOM 4491 C CA . VAL A 1 609 ? 2.585 -6.736 -23.421 1.00 97.31 609 VAL A CA 1
ATOM 4492 C C . VAL A 1 609 ? 2.682 -6.447 -24.910 1.00 97.31 609 VAL A C 1
ATOM 4494 O O . VAL A 1 609 ? 2.872 -7.359 -25.716 1.00 97.31 609 VAL A O 1
ATOM 4497 N N . LYS A 1 610 ? 2.591 -5.170 -25.279 1.00 95.88 610 LYS A N 1
ATOM 4498 C CA . LYS A 1 610 ? 2.686 -4.708 -26.664 1.00 95.88 610 LYS A CA 1
ATOM 4499 C C . LYS A 1 610 ? 3.751 -3.633 -26.804 1.00 95.88 610 LYS A C 1
ATOM 4501 O O . LYS A 1 610 ? 3.663 -2.577 -26.178 1.00 95.88 610 LYS A O 1
ATOM 4506 N N . ALA A 1 611 ? 4.725 -3.886 -27.677 1.00 95.94 611 ALA A N 1
ATOM 4507 C CA . ALA A 1 611 ? 5.770 -2.922 -28.000 1.00 95.94 611 ALA A CA 1
ATOM 4508 C C . ALA A 1 611 ? 5.153 -1.617 -28.518 1.00 95.94 611 ALA A C 1
ATOM 4510 O O . ALA A 1 611 ? 4.504 -1.598 -29.562 1.00 95.94 611 ALA A O 1
ATOM 4511 N N . THR A 1 612 ? 5.335 -0.538 -27.760 1.00 92.31 612 THR A N 1
ATOM 4512 C CA . THR A 1 612 ? 4.846 0.803 -28.094 1.00 92.31 612 THR A CA 1
ATOM 4513 C C . THR A 1 612 ? 5.888 1.832 -27.672 1.00 92.31 612 THR A C 1
ATOM 4515 O O . THR A 1 612 ? 6.640 1.603 -26.728 1.00 92.31 612 THR A O 1
ATOM 4518 N N . SER A 1 613 ? 5.949 2.974 -28.357 1.00 91.25 613 SER A N 1
ATOM 4519 C CA . SER A 1 613 ? 6.699 4.119 -27.835 1.00 91.25 613 SER A CA 1
ATOM 4520 C C . SER A 1 613 ? 6.022 4.640 -26.564 1.00 91.25 613 SER A C 1
ATOM 4522 O O . SER A 1 613 ? 4.816 4.887 -26.558 1.00 91.25 613 SER A O 1
ATOM 4524 N N . LEU A 1 614 ? 6.790 4.796 -25.488 1.00 95.94 614 LEU A N 1
ATOM 4525 C CA . LEU A 1 614 ? 6.347 5.433 -24.247 1.00 95.94 614 LEU A CA 1
ATOM 4526 C C . LEU A 1 614 ? 6.847 6.882 -24.120 1.00 95.94 614 LEU A C 1
ATOM 4528 O O . LEU A 1 614 ? 6.499 7.559 -23.156 1.00 95.94 614 LEU A O 1
ATOM 4532 N N . HIS A 1 615 ? 7.637 7.379 -25.081 1.00 92.12 615 HIS A N 1
ATOM 4533 C CA . HIS A 1 615 ? 8.176 8.752 -25.069 1.00 92.12 615 HIS A CA 1
ATOM 4534 C C . HIS A 1 615 ? 7.097 9.830 -25.109 1.00 92.12 615 HIS A C 1
ATOM 4536 O O . HIS A 1 615 ? 7.207 10.861 -24.453 1.00 92.12 615 HIS A O 1
ATOM 4542 N N . ASP A 1 616 ? 6.043 9.569 -25.865 1.00 90.06 616 ASP A N 1
ATOM 4543 C CA . ASP A 1 616 ? 4.888 10.434 -26.073 1.00 90.06 616 ASP A CA 1
ATOM 4544 C C . ASP A 1 616 ? 3.676 9.979 -25.243 1.00 90.06 616 ASP A C 1
ATOM 4546 O O . ASP A 1 616 ? 2.545 10.340 -25.555 1.00 90.06 616 ASP A O 1
ATOM 4550 N N . PHE A 1 617 ? 3.878 9.124 -24.230 1.00 96.06 617 PHE A N 1
ATOM 4551 C CA . PHE A 1 617 ? 2.798 8.671 -23.347 1.00 96.06 617 PHE A CA 1
ATOM 4552 C C . PHE A 1 617 ? 2.432 9.733 -22.305 1.00 96.06 617 PHE A C 1
ATOM 4554 O O . PHE A 1 617 ? 1.258 10.034 -22.105 1.00 96.06 617 PHE A O 1
ATOM 4561 N N . TYR A 1 618 ? 3.447 10.301 -21.653 1.00 95.81 618 TYR A N 1
ATOM 4562 C CA . TYR A 1 618 ? 3.306 11.413 -20.715 1.00 95.81 618 TYR A CA 1
ATOM 4563 C C . TYR A 1 618 ? 3.745 12.731 -21.375 1.00 95.81 618 TYR A C 1
ATOM 4565 O O . TYR A 1 618 ? 4.464 12.703 -22.378 1.00 95.81 618 TYR A O 1
ATOM 4573 N N . PRO A 1 619 ? 3.358 13.897 -20.818 1.00 93.44 619 PRO A N 1
ATOM 4574 C CA . PRO A 1 619 ? 3.821 15.193 -21.301 1.00 93.44 619 PRO A CA 1
ATOM 4575 C C . PRO A 1 619 ? 5.356 15.278 -21.400 1.00 93.44 619 PRO A C 1
ATOM 4577 O O . PRO A 1 619 ? 6.050 14.720 -20.542 1.00 93.44 619 PRO A O 1
ATOM 4580 N N . PRO A 1 620 ? 5.916 16.031 -22.372 1.00 90.88 620 PRO A N 1
ATOM 4581 C CA . PRO A 1 620 ? 7.358 16.053 -22.639 1.00 90.88 620 PRO A CA 1
ATOM 4582 C C . PRO A 1 620 ? 8.237 16.327 -21.414 1.00 90.88 620 PRO A C 1
ATOM 4584 O O . PRO A 1 620 ? 9.282 15.701 -21.245 1.00 90.88 620 PRO A O 1
ATOM 4587 N N . HIS A 1 621 ? 7.802 17.217 -20.518 1.00 89.62 621 HIS A N 1
ATOM 4588 C CA . HIS A 1 621 ? 8.547 17.551 -19.304 1.00 89.62 621 HIS A CA 1
ATOM 4589 C C . HIS A 1 621 ? 8.608 16.383 -18.294 1.00 89.62 621 HIS A C 1
ATOM 4591 O O . HIS A 1 621 ? 9.605 16.236 -17.587 1.00 89.62 621 HIS A O 1
ATOM 4597 N N . MET A 1 622 ? 7.582 15.523 -18.239 1.00 93.94 622 MET A N 1
ATOM 4598 C CA . MET A 1 622 ? 7.576 14.308 -17.413 1.00 93.94 622 MET A CA 1
ATOM 4599 C C . MET A 1 622 ? 8.453 13.224 -18.038 1.00 93.94 622 MET A C 1
ATOM 4601 O O . MET A 1 622 ? 9.269 12.618 -17.343 1.00 93.94 622 MET A O 1
ATOM 4605 N N . THR A 1 623 ? 8.344 13.019 -19.355 1.00 94.12 623 THR A N 1
ATOM 4606 C CA . THR A 1 623 ? 9.207 12.090 -20.100 1.00 94.12 623 THR A CA 1
ATOM 4607 C C . THR A 1 623 ? 10.681 12.449 -19.922 1.00 94.12 623 THR A C 1
ATOM 4609 O O . THR A 1 623 ? 11.491 11.586 -19.582 1.00 94.12 623 THR A O 1
ATOM 4612 N N . ALA A 1 624 ? 11.035 13.727 -20.061 1.00 93.12 624 ALA A N 1
ATOM 4613 C CA . ALA A 1 624 ? 12.394 14.214 -19.850 1.00 93.12 624 ALA A CA 1
ATOM 4614 C C . ALA A 1 624 ? 12.903 13.929 -18.422 1.00 93.12 624 ALA A C 1
ATOM 4616 O O . ALA A 1 624 ? 14.043 13.488 -18.241 1.00 93.12 624 ALA A O 1
ATOM 4617 N N . ALA A 1 625 ? 12.042 14.090 -17.410 1.00 95.50 625 ALA A N 1
ATOM 4618 C CA . ALA A 1 625 ? 12.370 13.737 -16.032 1.00 95.50 625 ALA A CA 1
ATOM 4619 C C . ALA A 1 625 ? 12.611 12.226 -15.853 1.00 95.50 625 ALA A C 1
ATOM 4621 O O . ALA A 1 625 ? 13.581 11.836 -15.198 1.00 95.50 625 ALA A O 1
ATOM 4622 N N . PHE A 1 626 ? 11.796 11.366 -16.477 1.00 96.69 626 PHE A N 1
ATOM 4623 C CA . PHE A 1 626 ? 12.018 9.916 -16.467 1.00 96.69 626 PHE A CA 1
ATOM 4624 C C . PHE A 1 626 ? 13.351 9.522 -17.102 1.00 96.69 626 PHE A C 1
ATOM 4626 O O . PHE A 1 626 ? 14.070 8.702 -16.529 1.00 96.69 626 PHE A O 1
ATOM 4633 N N . VAL A 1 627 ? 13.710 10.112 -18.248 1.00 96.06 627 VAL A N 1
ATOM 4634 C CA . VAL A 1 627 ? 14.994 9.845 -18.917 1.00 96.06 627 VAL A CA 1
ATOM 4635 C C . VAL A 1 627 ? 16.160 10.234 -18.005 1.00 96.06 627 VAL A C 1
ATOM 4637 O O . VAL A 1 627 ? 17.042 9.409 -17.754 1.00 96.06 627 VAL A O 1
ATOM 4640 N N . ALA A 1 628 ? 16.148 11.448 -17.445 1.00 96.06 628 ALA A N 1
ATOM 4641 C CA . ALA A 1 628 ? 17.198 11.918 -16.539 1.00 96.06 628 ALA A CA 1
ATOM 4642 C C . ALA A 1 628 ? 17.336 11.022 -15.291 1.00 96.06 628 ALA A C 1
ATOM 4644 O O . ALA A 1 628 ? 18.448 10.661 -14.883 1.00 96.06 628 ALA A O 1
ATOM 4645 N N . ALA A 1 629 ? 16.207 10.614 -14.705 1.00 96.94 629 ALA A N 1
ATOM 4646 C CA . ALA A 1 629 ? 16.178 9.733 -13.544 1.00 96.94 629 ALA A CA 1
ATOM 4647 C C . ALA A 1 629 ? 16.699 8.328 -13.867 1.00 96.94 629 ALA A C 1
ATOM 4649 O O . ALA A 1 629 ? 17.554 7.825 -13.142 1.00 96.94 629 ALA A O 1
ATOM 4650 N N . LEU A 1 630 ? 16.268 7.712 -14.973 1.00 96.81 630 LEU A N 1
ATOM 4651 C CA . LEU A 1 630 ? 16.757 6.397 -15.402 1.00 96.81 630 LEU A CA 1
ATOM 4652 C C . LEU A 1 630 ? 18.259 6.407 -15.695 1.00 96.81 630 LEU A C 1
ATOM 4654 O O . LEU A 1 630 ? 18.959 5.482 -15.288 1.00 96.81 630 LEU A O 1
ATOM 4658 N N . GLN A 1 631 ? 18.784 7.463 -16.326 1.00 95.81 631 GLN A N 1
ATOM 4659 C CA . GLN A 1 631 ? 20.229 7.620 -16.521 1.00 95.81 631 GLN A CA 1
ATOM 4660 C C . GLN A 1 631 ? 20.971 7.671 -15.179 1.00 95.81 631 GLN A C 1
ATOM 4662 O O . GLN A 1 631 ? 22.014 7.035 -15.018 1.00 95.81 631 GLN A O 1
ATOM 4667 N N . ARG A 1 632 ? 20.438 8.409 -14.196 1.00 96.06 632 ARG A N 1
ATOM 4668 C CA . ARG A 1 632 ? 21.015 8.484 -12.848 1.00 96.06 632 ARG A CA 1
ATOM 4669 C C . ARG A 1 632 ? 20.942 7.145 -12.121 1.00 96.06 632 ARG A C 1
ATOM 4671 O O . ARG A 1 632 ? 21.940 6.726 -11.542 1.00 96.06 632 ARG A O 1
ATOM 4678 N N . PHE A 1 633 ? 19.803 6.470 -12.170 1.00 96.69 633 PHE A N 1
ATOM 4679 C CA . PHE A 1 633 ? 19.603 5.168 -11.541 1.00 96.69 633 PHE A CA 1
ATOM 4680 C C . PHE A 1 633 ? 20.493 4.098 -12.159 1.00 96.69 633 PHE A C 1
ATOM 4682 O O . PHE A 1 633 ? 21.098 3.329 -11.424 1.00 96.69 633 PHE A O 1
ATOM 4689 N N . ASN A 1 634 ? 20.695 4.120 -13.476 1.00 96.19 634 ASN A N 1
ATOM 4690 C CA . ASN A 1 634 ? 21.646 3.232 -14.136 1.00 96.19 634 ASN A CA 1
ATOM 4691 C C . ASN A 1 634 ? 23.105 3.533 -13.756 1.00 96.19 634 ASN A C 1
ATOM 4693 O O . ASN A 1 634 ? 23.922 2.627 -13.744 1.00 96.19 634 ASN A O 1
ATOM 4697 N N . ARG A 1 635 ? 23.464 4.777 -13.404 1.00 94.75 635 ARG A N 1
ATOM 4698 C CA . ARG A 1 635 ? 24.793 5.066 -12.826 1.00 94.75 635 ARG A CA 1
ATOM 4699 C C . ARG A 1 635 ? 24.928 4.565 -11.386 1.00 94.75 635 ARG A C 1
ATOM 4701 O O . ARG A 1 635 ? 26.017 4.172 -10.989 1.00 94.75 635 ARG A O 1
ATOM 4708 N N . GLN A 1 636 ? 23.845 4.603 -10.607 1.00 92.69 636 GLN A N 1
ATOM 4709 C CA . GLN A 1 636 ? 23.821 4.112 -9.222 1.00 92.69 636 GLN A CA 1
ATOM 4710 C C . GLN A 1 636 ? 23.807 2.579 -9.145 1.00 92.69 636 GLN A C 1
ATOM 4712 O O . GLN A 1 636 ? 24.426 2.008 -8.255 1.00 92.69 636 GLN A O 1
ATOM 4717 N N . MET A 1 637 ? 23.114 1.930 -10.079 1.00 92.38 637 MET A N 1
ATOM 4718 C CA . MET A 1 637 ? 23.002 0.481 -10.229 1.00 92.38 637 MET A CA 1
ATOM 4719 C C . MET A 1 637 ? 23.253 0.118 -11.707 1.00 92.38 637 MET A C 1
ATOM 4721 O O . MET A 1 637 ? 22.297 0.032 -12.483 1.00 92.38 637 MET A O 1
ATOM 4725 N N . PRO A 1 638 ? 24.522 -0.042 -12.134 1.00 93.25 638 PRO A N 1
ATOM 4726 C CA . PRO A 1 638 ? 24.880 -0.346 -13.524 1.00 93.25 638 PRO A CA 1
ATOM 4727 C C . PRO A 1 638 ? 24.142 -1.561 -14.088 1.00 93.25 638 PRO A C 1
ATOM 4729 O O . PRO A 1 638 ? 24.318 -2.666 -13.604 1.00 93.25 638 PRO A O 1
ATOM 4732 N N . GLY A 1 639 ? 23.314 -1.358 -15.117 1.00 93.00 639 GLY A N 1
ATOM 4733 C CA . GLY A 1 639 ? 22.473 -2.405 -15.714 1.00 93.00 639 GLY A CA 1
ATOM 4734 C C . GLY A 1 639 ? 20.985 -2.272 -15.378 1.00 93.00 639 GLY A C 1
ATOM 4735 O O . GLY A 1 639 ? 20.151 -2.883 -16.046 1.00 93.00 639 GLY A O 1
ATOM 4736 N N . PHE A 1 640 ? 20.622 -1.409 -14.422 1.00 96.75 640 PHE A N 1
ATOM 4737 C CA . PHE A 1 640 ? 19.230 -1.153 -14.041 1.00 96.75 640 PHE A CA 1
ATOM 4738 C C . PHE A 1 640 ? 18.353 -0.659 -15.203 1.00 96.75 640 PHE A C 1
ATOM 4740 O O . PHE A 1 640 ? 17.160 -0.941 -15.230 1.00 96.75 640 PHE A O 1
ATOM 4747 N N . ALA A 1 641 ? 18.917 0.057 -16.178 1.00 96.06 641 ALA A N 1
ATOM 4748 C CA . ALA A 1 641 ? 18.199 0.497 -17.380 1.00 96.06 641 ALA A CA 1
ATOM 4749 C C . ALA A 1 641 ? 18.725 -0.177 -18.665 1.00 96.06 641 ALA A C 1
ATOM 4751 O O . ALA A 1 641 ? 18.725 0.436 -19.732 1.00 96.06 641 ALA A O 1
ATOM 4752 N N . GLY A 1 642 ? 19.222 -1.415 -18.552 1.00 93.25 642 GLY A N 1
ATOM 4753 C CA . GLY A 1 642 ? 19.724 -2.213 -19.676 1.00 93.25 642 GLY A CA 1
ATOM 4754 C C . GLY A 1 642 ? 18.628 -2.898 -20.506 1.00 93.25 642 GLY A C 1
ATOM 4755 O O . GLY A 1 642 ? 17.435 -2.692 -20.292 1.00 93.25 642 GLY A O 1
ATOM 4756 N N . ASP A 1 643 ? 19.036 -3.761 -21.440 1.00 92.69 643 ASP A N 1
ATOM 4757 C CA . ASP A 1 643 ? 18.131 -4.420 -22.404 1.00 92.69 643 ASP A CA 1
ATOM 4758 C C . ASP A 1 643 ? 17.165 -5.438 -21.776 1.00 92.69 643 ASP A C 1
ATOM 4760 O O . ASP A 1 643 ? 16.149 -5.785 -22.377 1.00 92.69 643 ASP A O 1
ATOM 4764 N N . GLN A 1 644 ? 17.464 -5.908 -20.560 1.00 93.62 644 GLN A N 1
ATOM 4765 C CA . GLN A 1 644 ? 16.598 -6.807 -19.791 1.00 93.62 644 GLN A CA 1
ATOM 4766 C C . GLN A 1 644 ? 15.560 -6.071 -18.933 1.00 93.62 644 GLN A C 1
ATOM 4768 O O . GLN A 1 644 ? 14.711 -6.724 -18.329 1.00 93.62 644 GLN A O 1
ATOM 4773 N N . ALA A 1 645 ? 15.628 -4.739 -18.859 1.00 97.44 645 ALA A N 1
ATOM 4774 C CA . ALA A 1 645 ? 14.676 -3.928 -18.116 1.00 97.44 645 ALA A CA 1
ATOM 4775 C C . ALA A 1 645 ? 13.505 -3.518 -19.021 1.00 97.44 645 ALA A C 1
ATOM 4777 O O . ALA A 1 645 ? 13.714 -2.925 -20.084 1.00 97.44 645 ALA A O 1
ATOM 4778 N N . LEU A 1 646 ? 12.272 -3.799 -18.598 1.00 98.44 646 LEU A N 1
ATOM 4779 C CA . LEU A 1 646 ? 11.062 -3.516 -19.376 1.00 98.44 646 LEU A CA 1
ATOM 4780 C C . LEU A 1 646 ? 10.154 -2.520 -18.645 1.00 98.44 646 LEU A C 1
ATOM 4782 O O . LEU A 1 646 ? 9.765 -2.749 -17.502 1.00 98.44 646 LEU A O 1
ATOM 4786 N N . LEU A 1 647 ? 9.817 -1.413 -19.311 1.00 98.69 647 LEU A N 1
ATOM 4787 C CA . LEU A 1 647 ? 8.852 -0.417 -18.845 1.00 98.69 647 LEU A CA 1
ATOM 4788 C C . LEU A 1 647 ? 7.448 -0.793 -19.323 1.00 98.69 647 LEU A C 1
ATOM 4790 O O . LEU A 1 647 ? 7.278 -1.130 -20.491 1.00 98.69 647 LEU A O 1
ATOM 4794 N N . HIS A 1 648 ? 6.460 -0.676 -18.440 1.00 98.69 648 HIS A N 1
ATOM 4795 C CA . HIS A 1 648 ? 5.046 -0.955 -18.695 1.00 98.69 648 HIS A CA 1
ATOM 4796 C C . HIS A 1 648 ? 4.204 0.256 -18.300 1.00 98.69 648 HIS A C 1
ATOM 4798 O O . HIS A 1 648 ? 4.421 0.817 -17.224 1.00 98.69 648 HIS A O 1
ATOM 4804 N N . ALA A 1 649 ? 3.224 0.635 -19.118 1.00 98.19 649 ALA A N 1
ATOM 4805 C CA . ALA A 1 649 ? 2.241 1.659 -18.766 1.00 98.19 649 ALA A CA 1
ATOM 4806 C C . ALA A 1 649 ? 0.859 1.043 -18.450 1.00 98.19 649 ALA A C 1
ATOM 4808 O O . ALA A 1 649 ? 0.520 -0.011 -18.981 1.00 98.19 649 ALA A O 1
ATOM 4809 N N . ALA A 1 650 ? 0.029 1.657 -17.604 1.00 97.25 650 ALA A N 1
ATOM 4810 C CA . ALA A 1 650 ? 0.269 2.881 -16.829 1.00 97.25 650 ALA A CA 1
ATOM 4811 C C . ALA A 1 650 ? 0.100 2.641 -15.323 1.00 97.25 650 ALA A C 1
ATOM 4813 O O . ALA A 1 650 ? -0.852 1.994 -14.892 1.00 97.25 650 ALA A O 1
ATOM 4814 N N . GLU A 1 651 ? 1.011 3.186 -14.514 1.00 98.12 651 GLU A N 1
ATOM 4815 C CA . GLU A 1 651 ? 0.842 3.260 -13.060 1.00 98.12 651 GLU A CA 1
ATOM 4816 C C . GLU A 1 651 ? 0.374 4.674 -12.696 1.00 98.12 651 GLU A C 1
ATOM 4818 O O . GLU A 1 651 ? 1.174 5.606 -12.663 1.00 98.12 651 GLU A O 1
ATOM 4823 N N . THR A 1 652 ? -0.921 4.856 -12.451 1.00 97.94 652 THR A N 1
ATOM 4824 C CA . THR A 1 652 ? -1.541 6.189 -12.280 1.00 97.94 652 THR A CA 1
ATOM 4825 C C . THR A 1 652 ? -2.088 6.435 -10.879 1.00 97.94 652 THR A C 1
ATOM 4827 O O . THR A 1 652 ? -2.300 7.580 -10.479 1.00 97.94 652 THR A O 1
ATOM 4830 N N . ARG A 1 653 ? -2.323 5.363 -10.116 1.00 96.69 653 ARG A N 1
ATOM 4831 C CA . ARG A 1 653 ? -3.045 5.395 -8.840 1.00 96.69 653 ARG A CA 1
ATOM 4832 C C . ARG A 1 653 ? -2.100 5.156 -7.655 1.00 96.69 653 ARG A C 1
ATOM 4834 O O . ARG A 1 653 ? -2.266 4.197 -6.912 1.00 96.69 653 ARG A O 1
ATOM 4841 N N . THR A 1 654 ? -1.076 5.998 -7.493 1.00 94.56 654 THR A N 1
ATOM 4842 C CA . THR A 1 654 ? -0.089 5.859 -6.396 1.00 94.56 654 THR A CA 1
ATOM 4843 C C . THR A 1 654 ? -0.565 6.412 -5.053 1.00 94.56 654 THR A C 1
ATOM 4845 O O . THR A 1 654 ? -0.015 6.062 -4.016 1.00 94.56 654 THR A O 1
ATOM 4848 N N . SER A 1 655 ? -1.477 7.386 -5.091 1.00 94.00 655 SER A N 1
ATOM 4849 C CA . SER A 1 655 ? -2.141 7.999 -3.937 1.00 94.00 655 SER A CA 1
ATOM 4850 C C . SER A 1 655 ? -3.384 8.758 -4.418 1.00 94.00 655 SER A C 1
ATOM 4852 O O . SER A 1 655 ? -3.575 8.923 -5.628 1.00 94.00 655 SER A O 1
ATOM 4854 N N . ALA A 1 656 ? -4.236 9.213 -3.492 1.00 94.81 656 ALA A N 1
ATOM 4855 C CA . ALA A 1 656 ? -5.417 9.991 -3.857 1.00 94.81 656 ALA A CA 1
ATOM 4856 C C . ALA A 1 656 ? -5.050 11.319 -4.551 1.00 94.81 656 ALA A C 1
ATOM 4858 O O . ALA A 1 656 ? -4.172 12.036 -4.048 1.00 94.81 656 ALA A O 1
ATOM 4859 N N . PRO A 1 657 ? -5.743 11.661 -5.660 1.00 95.38 657 PRO A N 1
ATOM 4860 C CA . PRO A 1 657 ? -5.595 12.944 -6.355 1.00 95.38 657 PRO A CA 1
ATOM 4861 C C . PRO A 1 657 ? -6.315 14.094 -5.630 1.00 95.38 657 PRO A C 1
ATOM 4863 O O . PRO A 1 657 ? -6.276 15.238 -6.076 1.00 95.38 657 PRO A O 1
ATOM 4866 N N . ILE A 1 658 ? -6.996 13.789 -4.525 1.00 95.81 658 ILE A N 1
ATOM 4867 C CA . ILE A 1 658 ? -7.747 14.724 -3.696 1.00 95.81 658 ILE A CA 1
ATOM 4868 C C . ILE A 1 658 ? -7.506 14.427 -2.213 1.00 95.81 658 ILE A C 1
ATOM 4870 O O . ILE A 1 658 ? -7.039 13.344 -1.846 1.00 95.81 658 ILE A O 1
ATOM 4874 N N . ARG A 1 659 ? -7.852 15.386 -1.361 1.00 97.38 659 ARG A N 1
ATOM 4875 C CA . ARG A 1 659 ? -8.040 15.227 0.079 1.00 97.38 659 ARG A CA 1
ATOM 4876 C C . ARG A 1 659 ? -9.470 15.633 0.413 1.00 97.38 659 ARG A C 1
ATOM 4878 O O . ARG A 1 659 ? -9.904 16.691 -0.020 1.00 97.38 659 ARG A O 1
ATOM 4885 N N . ILE A 1 660 ? -10.185 14.809 1.169 1.00 97.94 660 ILE A N 1
ATOM 4886 C CA . ILE A 1 660 ? -11.510 15.170 1.687 1.00 97.94 660 ILE A CA 1
ATOM 4887 C C . ILE A 1 660 ? -11.275 15.862 3.024 1.00 97.94 660 ILE A C 1
ATOM 4889 O O . ILE A 1 660 ? -10.737 15.239 3.938 1.00 97.94 660 ILE A O 1
ATOM 4893 N N . ASP A 1 661 ? -11.608 17.142 3.133 1.00 97.94 661 ASP A N 1
ATOM 4894 C CA . ASP A 1 661 ? -11.178 17.941 4.274 1.00 97.94 661 ASP A CA 1
ATOM 4895 C C . ASP A 1 661 ? -11.935 17.552 5.551 1.00 97.94 661 ASP A C 1
ATOM 4897 O O . ASP A 1 661 ? -13.169 17.496 5.597 1.00 97.94 661 ASP A O 1
ATOM 4901 N N . ARG A 1 662 ? -11.167 17.280 6.609 1.00 97.88 662 ARG A N 1
ATOM 4902 C CA . ARG A 1 662 ? -11.665 16.938 7.945 1.00 97.88 662 ARG A CA 1
ATOM 4903 C C . ARG A 1 662 ? -10.902 17.702 9.023 1.00 97.88 662 ARG A C 1
ATOM 4905 O O . ARG A 1 662 ? -9.730 18.041 8.841 1.00 97.88 662 ARG A O 1
ATOM 4912 N N . HIS A 1 663 ? -11.551 17.938 10.155 1.00 97.62 663 HIS A N 1
ATOM 4913 C CA . HIS A 1 663 ? -10.953 18.614 11.297 1.00 97.62 663 HIS A CA 1
ATOM 4914 C C . HIS A 1 663 ? -9.814 17.759 11.902 1.00 97.62 663 HIS A C 1
ATOM 4916 O O . HIS A 1 663 ? -9.973 16.546 12.053 1.00 97.62 663 HIS A O 1
ATOM 4922 N N . PRO A 1 664 ? -8.659 18.339 12.286 1.00 91.31 664 PRO A N 1
ATOM 4923 C CA . PRO A 1 664 ? -7.484 17.568 12.717 1.00 91.31 664 PRO A CA 1
ATOM 4924 C C . PRO A 1 664 ? -7.682 16.778 14.022 1.00 91.31 664 PRO A C 1
ATOM 4926 O O . PRO A 1 664 ? -7.018 15.757 14.215 1.00 91.31 664 PRO A O 1
ATOM 4929 N N . THR A 1 665 ? -8.581 17.244 14.896 1.00 89.44 665 THR A N 1
ATOM 4930 C CA . THR A 1 665 ? -8.864 16.631 16.209 1.00 89.44 665 THR A CA 1
ATOM 4931 C C . THR A 1 665 ? -10.080 15.702 16.199 1.00 89.44 665 THR A C 1
ATOM 4933 O O . THR A 1 665 ? -9.921 14.524 16.494 1.00 89.44 665 THR A O 1
ATOM 4936 N N . SER A 1 666 ? -11.280 16.191 15.847 1.00 94.44 666 SER A N 1
ATOM 4937 C CA . SER A 1 666 ? -12.492 15.353 15.771 1.00 94.44 666 SER A CA 1
ATOM 4938 C C . SER A 1 666 ? -12.496 14.384 14.587 1.00 94.44 666 SER A C 1
ATOM 4940 O O . SER A 1 666 ? -13.267 13.433 14.584 1.00 94.44 666 SER A O 1
ATOM 4942 N N . LEU A 1 667 ? -11.648 14.604 13.572 1.00 97.75 667 LEU A N 1
ATOM 4943 C CA . LEU A 1 667 ? -11.564 13.785 12.353 1.00 97.75 667 LEU A CA 1
ATOM 4944 C C . LEU A 1 667 ? -12.862 13.749 11.518 1.00 97.75 667 LEU A C 1
ATOM 4946 O O . LEU A 1 667 ? -12.936 13.025 10.525 1.00 97.75 667 LEU A O 1
ATOM 4950 N N . GLU A 1 668 ? -13.854 14.554 11.888 1.00 98.00 668 GLU A N 1
ATOM 4951 C CA . GLU A 1 668 ? -15.110 14.772 11.173 1.00 98.00 668 GLU A CA 1
ATOM 4952 C C . GLU A 1 668 ? -14.887 15.746 10.004 1.00 98.00 668 GLU A C 1
ATOM 4954 O O . GLU A 1 668 ? -14.030 16.633 10.074 1.00 98.00 668 GLU A O 1
ATOM 4959 N N . SER A 1 669 ? -15.630 15.581 8.910 1.00 98.25 669 SER A N 1
ATOM 4960 C CA . SER A 1 669 ? -15.603 16.481 7.757 1.00 98.25 669 SER A CA 1
ATOM 4961 C C . SER A 1 669 ? -15.888 17.919 8.186 1.00 98.25 669 SER A C 1
ATOM 4963 O O . SER A 1 669 ? -16.785 18.173 8.985 1.00 98.25 669 SER A O 1
ATOM 4965 N N . VAL A 1 670 ? -15.147 18.873 7.617 1.00 97.50 670 VAL A N 1
ATOM 4966 C CA . VAL A 1 670 ? -15.309 20.301 7.950 1.00 97.50 670 VAL A CA 1
ATOM 4967 C C . VAL A 1 670 ? -16.613 20.905 7.422 1.00 97.50 670 VAL A C 1
ATOM 4969 O O . VAL A 1 670 ? -17.031 21.954 7.898 1.00 97.50 670 VAL A O 1
ATOM 4972 N N . SER A 1 671 ? -17.240 20.265 6.434 1.00 96.94 671 SER A N 1
ATOM 4973 C CA . SER A 1 671 ? -18.417 20.785 5.728 1.00 96.94 671 SER A CA 1
ATOM 4974 C C . SER A 1 671 ? -19.661 19.909 5.879 1.00 96.94 671 SER A C 1
ATOM 4976 O O . SER A 1 671 ? -20.754 20.369 5.570 1.00 96.94 671 SER A O 1
ATOM 4978 N N . LEU A 1 672 ? -19.522 18.657 6.335 1.00 97.50 672 LEU A N 1
ATOM 4979 C CA . LEU A 1 672 ? -20.651 17.744 6.512 1.00 97.50 672 LEU A CA 1
ATOM 4980 C C . LEU A 1 672 ? -20.544 16.975 7.840 1.00 97.50 672 LEU A C 1
ATOM 4982 O O . LEU A 1 672 ? -19.927 15.907 7.895 1.00 97.50 672 LEU A O 1
ATOM 4986 N N . PRO A 1 673 ? -21.170 17.481 8.913 1.00 97.44 673 PRO A N 1
ATOM 4987 C CA . PRO A 1 673 ? -21.162 16.809 10.203 1.00 97.44 673 PRO A CA 1
ATOM 4988 C C . PRO A 1 673 ? -21.779 15.404 10.137 1.00 97.44 673 PRO A C 1
ATOM 4990 O O . PRO A 1 673 ? -22.812 15.185 9.501 1.00 97.44 673 PRO A O 1
ATOM 4993 N N . GLY A 1 674 ? -21.157 14.456 10.828 1.00 97.25 674 GLY A N 1
ATOM 4994 C CA . GLY A 1 674 ? -21.437 13.026 10.832 1.00 97.25 674 GLY A CA 1
ATOM 4995 C C . GLY A 1 674 ? -20.618 12.235 9.808 1.00 97.25 674 GLY A C 1
ATOM 4996 O O . GLY A 1 674 ? -20.615 11.007 9.859 1.00 97.25 674 GLY A O 1
ATOM 4997 N N . LEU A 1 675 ? -19.901 12.891 8.889 1.00 98.56 675 LEU A N 1
ATOM 4998 C CA . LEU A 1 675 ? -19.013 12.224 7.935 1.00 98.56 675 LEU A CA 1
ATOM 4999 C C . LEU A 1 675 ? -17.578 12.198 8.471 1.00 98.56 675 LEU A C 1
ATOM 5001 O O . LEU A 1 675 ? -17.041 13.240 8.824 1.00 98.56 675 LEU A O 1
ATOM 5005 N N . TYR A 1 676 ? -16.916 11.043 8.445 1.00 98.75 676 TYR A N 1
ATOM 5006 C CA . TYR A 1 676 ? -15.523 10.879 8.873 1.00 98.75 676 TYR A CA 1
ATOM 5007 C C . TYR A 1 676 ? -14.677 10.340 7.711 1.00 98.75 676 TYR A C 1
ATOM 5009 O O . TYR A 1 676 ? -14.595 9.122 7.510 1.00 98.75 676 TYR A O 1
ATOM 5017 N N . PRO A 1 677 ? -14.054 11.218 6.902 1.00 98.62 677 PRO A N 1
ATOM 5018 C CA . PRO A 1 677 ? -13.163 10.796 5.827 1.00 98.62 677 PRO A CA 1
ATOM 5019 C C . PRO A 1 677 ? -11.941 10.067 6.389 1.00 98.62 677 PRO A C 1
ATOM 5021 O O . PRO A 1 677 ? -11.295 10.577 7.302 1.00 98.62 677 PRO A O 1
ATOM 5024 N N . CYS A 1 678 ? -11.599 8.890 5.859 1.00 98.25 678 CYS A N 1
ATOM 5025 C CA . CYS A 1 678 ? -10.563 8.035 6.440 1.00 98.25 678 CYS A CA 1
ATOM 5026 C C . CYS A 1 678 ? -9.673 7.342 5.391 1.00 98.25 678 CYS A C 1
ATOM 5028 O O . CYS A 1 678 ? -10.110 6.943 4.308 1.00 98.25 678 CYS A O 1
ATOM 5030 N N . GLY A 1 679 ? -8.397 7.166 5.733 1.00 97.88 679 GLY A N 1
ATOM 5031 C CA . GLY A 1 679 ? -7.438 6.378 4.966 1.00 97.88 679 GLY A CA 1
ATOM 5032 C C . GLY A 1 679 ? -6.967 7.030 3.664 1.00 97.88 679 GLY A C 1
ATOM 5033 O O . GLY A 1 679 ? -7.004 8.247 3.477 1.00 97.88 679 GLY A O 1
ATOM 5034 N N . GLU A 1 680 ? -6.467 6.193 2.752 1.00 96.25 680 GLU A N 1
ATOM 5035 C CA . GLU A 1 680 ? -5.823 6.650 1.516 1.00 96.25 680 GLU A CA 1
ATOM 5036 C C . GLU A 1 680 ? -6.796 7.367 0.577 1.00 96.25 680 GLU A C 1
ATOM 5038 O O . GLU A 1 680 ? -6.426 8.373 -0.016 1.00 96.25 680 GLU A O 1
ATOM 5043 N N . GLY A 1 681 ? -8.050 6.905 0.497 1.00 96.12 681 GLY A N 1
ATOM 5044 C CA . GLY A 1 681 ? -9.087 7.535 -0.327 1.00 96.12 681 GLY A CA 1
ATOM 5045 C C . GLY A 1 681 ? -9.442 8.955 0.112 1.00 96.12 681 GLY A C 1
ATOM 5046 O O . GLY A 1 681 ? -9.767 9.782 -0.733 1.00 96.12 681 GLY A O 1
ATOM 5047 N N . ALA A 1 682 ? -9.320 9.257 1.404 1.00 97.19 682 ALA A N 1
ATOM 5048 C CA . ALA A 1 682 ? -9.518 10.602 1.934 1.00 97.19 682 ALA A CA 1
ATOM 5049 C C . ALA A 1 682 ? -8.252 11.477 1.873 1.00 97.19 682 ALA A C 1
ATOM 5051 O O . ALA A 1 682 ? -8.321 12.663 2.180 1.00 97.19 682 ALA A O 1
ATOM 5052 N N . GLY A 1 683 ? -7.101 10.916 1.483 1.00 96.12 683 GLY A N 1
ATOM 5053 C CA . GLY A 1 683 ? -5.830 11.635 1.385 1.00 96.12 683 GLY A CA 1
ATOM 5054 C C . GLY A 1 683 ? -5.001 11.689 2.677 1.00 96.12 683 GLY A C 1
ATOM 5055 O O . GLY A 1 683 ? -4.033 12.447 2.721 1.00 96.12 683 GLY A O 1
ATOM 5056 N N . TYR A 1 684 ? -5.327 10.887 3.703 1.00 96.50 684 TYR A N 1
ATOM 5057 C CA . TYR A 1 684 ? -4.653 10.897 5.020 1.00 96.50 684 TYR A CA 1
ATOM 5058 C C . TYR A 1 684 ? -3.696 9.720 5.265 1.00 96.50 684 TYR A C 1
ATOM 5060 O O . TYR A 1 684 ? -3.005 9.672 6.282 1.00 96.50 684 TYR A O 1
ATOM 5068 N N . ALA A 1 685 ? -3.615 8.776 4.327 1.00 94.81 685 ALA A N 1
ATOM 5069 C CA . ALA A 1 685 ? -2.709 7.634 4.389 1.00 94.81 685 ALA A CA 1
ATOM 5070 C C . ALA A 1 685 ? -2.112 7.314 3.008 1.00 94.81 685 ALA A C 1
ATOM 5072 O O . ALA A 1 685 ? -2.469 7.932 2.009 1.00 94.81 685 ALA A O 1
ATOM 5073 N N . GLY A 1 686 ? -1.181 6.358 2.955 1.00 89.56 686 GLY A N 1
ATOM 5074 C CA . GLY A 1 686 ? -0.459 5.997 1.722 1.00 89.56 686 GLY A CA 1
ATOM 5075 C C . GLY A 1 686 ? 0.118 4.582 1.749 1.00 89.56 686 GLY A C 1
ATOM 5076 O O . GLY A 1 686 ? 1.226 4.341 1.275 1.00 89.56 686 GLY A O 1
ATOM 5077 N N . GLY A 1 687 ? -0.571 3.671 2.435 1.00 93.56 687 GLY A N 1
ATOM 5078 C CA . GLY A 1 687 ? -0.166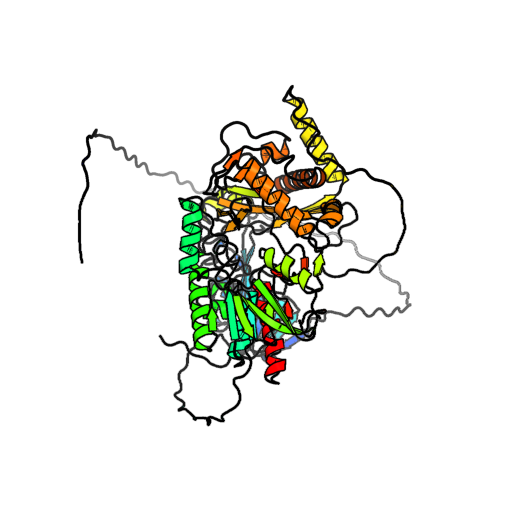 2.279 2.608 1.00 93.56 687 GLY A CA 1
ATOM 5079 C C . GLY A 1 687 ? -1.014 1.563 3.657 1.00 93.56 687 GLY A C 1
ATOM 5080 O O . GLY A 1 687 ? -1.824 2.187 4.344 1.00 93.56 687 GLY A O 1
ATOM 5081 N N . ILE A 1 688 ? -0.808 0.250 3.803 1.00 97.44 688 ILE A N 1
ATOM 5082 C CA . ILE A 1 688 ? -1.612 -0.612 4.688 1.00 97.44 688 ILE A CA 1
ATOM 5083 C C . ILE A 1 688 ? -1.572 -0.109 6.134 1.00 97.44 688 ILE A C 1
ATOM 5085 O O . ILE A 1 688 ? -2.613 0.167 6.721 1.00 97.44 688 ILE A O 1
ATOM 5089 N N . VAL A 1 689 ? -0.367 0.062 6.690 1.00 97.62 689 VAL A N 1
ATOM 5090 C CA . VAL A 1 689 ? -0.196 0.427 8.104 1.00 97.62 689 VAL A CA 1
ATOM 5091 C C . VAL A 1 689 ? -0.686 1.841 8.393 1.00 97.62 689 VAL A C 1
ATOM 5093 O O . VAL A 1 689 ? -1.388 2.035 9.373 1.00 97.62 689 VAL A O 1
ATOM 5096 N N . SER A 1 690 ? -0.358 2.833 7.559 1.00 97.12 690 SER A N 1
ATOM 5097 C CA . SER A 1 690 ? -0.846 4.200 7.792 1.00 97.12 690 SER A CA 1
ATOM 5098 C C . SER A 1 690 ? -2.362 4.304 7.646 1.00 97.12 690 SER A C 1
ATOM 5100 O O . SER A 1 690 ? -2.976 5.048 8.400 1.00 97.12 690 SER A O 1
ATOM 5102 N N . SER A 1 691 ? -2.973 3.525 6.748 1.00 98.38 691 SER A N 1
ATOM 5103 C CA . SER A 1 691 ? -4.434 3.475 6.615 1.00 98.38 691 SER A CA 1
ATOM 5104 C C . SER A 1 691 ? -5.082 2.825 7.833 1.00 98.38 691 SER A C 1
ATOM 5106 O O . SER A 1 691 ? -6.047 3.365 8.351 1.00 98.38 691 SER A O 1
ATOM 5108 N N . ALA A 1 692 ? -4.529 1.712 8.324 1.00 98.56 692 ALA A N 1
ATOM 5109 C CA . ALA A 1 692 ? -5.002 1.058 9.541 1.00 98.56 692 ALA A CA 1
ATOM 5110 C C . ALA A 1 692 ? -4.865 1.960 10.779 1.00 98.56 692 ALA A C 1
ATOM 5112 O O . ALA A 1 692 ? -5.801 2.060 11.563 1.00 98.56 692 ALA A O 1
ATOM 5113 N N . VAL A 1 693 ? -3.744 2.679 10.922 1.00 97.75 693 VAL A N 1
ATOM 5114 C CA . VAL A 1 693 ? -3.566 3.675 11.994 1.00 97.75 693 VAL A CA 1
ATOM 5115 C C . VAL A 1 693 ? -4.590 4.805 11.881 1.00 97.75 693 VAL A C 1
ATOM 5117 O O . VAL A 1 693 ? -5.137 5.229 12.893 1.00 97.75 693 VAL A O 1
ATOM 5120 N N . ASP A 1 694 ? -4.877 5.292 10.673 1.00 98.31 694 ASP A N 1
ATOM 5121 C CA . ASP A 1 694 ? -5.918 6.306 10.489 1.00 98.31 694 ASP A CA 1
ATOM 5122 C C . ASP A 1 694 ? -7.311 5.773 10.863 1.00 98.31 694 ASP A C 1
ATOM 5124 O O . ASP A 1 694 ? -8.077 6.465 11.528 1.00 98.31 694 ASP A O 1
ATOM 5128 N N . GLY A 1 695 ? -7.595 4.515 10.513 1.00 98.50 695 GLY A N 1
ATOM 5129 C CA . GLY A 1 695 ? -8.801 3.794 10.918 1.00 98.50 695 GLY A CA 1
ATOM 5130 C C . GLY A 1 695 ? -8.946 3.673 12.433 1.00 98.50 695 GLY A C 1
ATOM 5131 O O . GLY A 1 695 ? -9.999 4.006 12.968 1.00 98.50 695 GLY A O 1
ATOM 5132 N N . LEU A 1 696 ? -7.874 3.274 13.129 1.00 97.00 696 LEU A N 1
ATOM 5133 C CA . LEU A 1 696 ? -7.825 3.229 14.596 1.00 97.00 696 LEU A CA 1
ATOM 5134 C C . LEU A 1 696 ? -8.171 4.584 15.207 1.00 97.00 696 LEU A C 1
ATOM 5136 O O . LEU A 1 696 ? -8.999 4.654 16.108 1.00 97.00 696 LEU A O 1
ATOM 5140 N N . ARG A 1 697 ? -7.568 5.664 14.696 1.00 96.50 697 ARG A N 1
ATOM 5141 C CA . ARG A 1 697 ? -7.819 7.023 15.191 1.00 96.50 697 ARG A CA 1
ATOM 5142 C C . ARG A 1 697 ? -9.280 7.422 15.015 1.00 96.50 697 ARG A C 1
ATOM 5144 O O . ARG A 1 697 ? -9.894 7.861 15.977 1.00 96.50 697 ARG A O 1
ATOM 5151 N N . VAL A 1 698 ? -9.839 7.238 13.818 1.00 98.25 698 VAL A N 1
ATOM 5152 C CA . VAL A 1 698 ? -11.243 7.580 13.535 1.00 98.25 698 VAL A CA 1
ATOM 5153 C C . VAL A 1 698 ? -12.202 6.747 14.388 1.00 98.25 698 VAL A C 1
ATOM 5155 O O . VAL A 1 698 ? -13.109 7.302 15.005 1.00 98.25 698 VAL A O 1
ATOM 5158 N N . GLY A 1 699 ? -11.984 5.432 14.470 1.00 97.38 699 GLY A N 1
ATOM 5159 C CA . GLY A 1 699 ? -12.808 4.542 15.287 1.00 97.38 699 GLY A CA 1
ATOM 5160 C C . GLY A 1 699 ? -12.752 4.894 16.775 1.00 97.38 699 GLY A C 1
ATOM 5161 O O . GLY A 1 699 ? -13.792 4.953 17.422 1.00 97.38 699 GLY A O 1
ATOM 5162 N N . ALA A 1 700 ? -11.562 5.198 17.302 1.00 95.12 700 ALA A N 1
ATOM 5163 C CA . ALA A 1 700 ? -11.366 5.605 18.691 1.00 95.12 700 ALA A CA 1
ATOM 5164 C C . ALA A 1 700 ? -12.064 6.932 19.009 1.00 95.12 700 ALA A C 1
ATOM 5166 O O . ALA A 1 700 ? -12.734 7.032 20.033 1.00 95.12 700 ALA A O 1
ATOM 5167 N N . THR A 1 701 ? -11.954 7.929 18.124 1.00 95.38 701 THR A N 1
ATOM 5168 C CA . THR A 1 701 ? -12.622 9.226 18.296 1.00 95.38 701 THR A CA 1
ATOM 5169 C C . THR A 1 701 ? -14.140 9.065 18.352 1.00 95.38 701 THR A C 1
ATOM 5171 O O . THR A 1 701 ? -14.769 9.532 19.298 1.00 95.38 701 THR A O 1
ATOM 5174 N N . ILE A 1 702 ? -14.728 8.342 17.395 1.00 96.19 702 ILE A N 1
ATOM 5175 C CA . ILE A 1 702 ? -16.178 8.104 17.371 1.00 96.19 702 ILE A CA 1
ATOM 5176 C C . ILE A 1 702 ? -16.628 7.295 18.594 1.00 96.19 702 ILE A C 1
ATOM 5178 O O . ILE A 1 702 ? -17.652 7.609 19.201 1.00 96.19 702 ILE A O 1
ATOM 5182 N N . ALA A 1 703 ? -15.879 6.254 18.968 1.00 94.25 703 ALA A N 1
ATOM 5183 C CA . ALA A 1 703 ? -16.202 5.448 20.138 1.00 94.25 703 ALA A CA 1
ATOM 5184 C C . ALA A 1 703 ? -16.172 6.293 21.420 1.00 94.25 703 ALA A C 1
ATOM 5186 O O . ALA A 1 703 ? -17.108 6.221 22.211 1.00 94.25 703 ALA A O 1
ATOM 5187 N N . ALA A 1 704 ? -15.155 7.142 21.594 1.00 91.12 704 ALA A N 1
ATOM 5188 C CA . ALA A 1 704 ? -15.045 8.021 22.752 1.00 91.12 704 ALA A CA 1
ATOM 5189 C C . ALA A 1 704 ? -16.220 9.004 22.854 1.00 91.12 704 ALA A C 1
ATOM 5191 O O . ALA A 1 704 ? -16.787 9.166 23.935 1.00 91.12 704 ALA A O 1
ATOM 5192 N N . GLU A 1 705 ? -16.640 9.595 21.731 1.00 91.25 705 GLU A N 1
ATOM 5193 C CA . GLU A 1 705 ? -17.828 10.455 21.675 1.00 91.25 705 GLU A CA 1
ATOM 5194 C C . GLU A 1 705 ? -19.115 9.721 22.076 1.00 91.25 705 GLU A C 1
ATOM 5196 O O . GLU A 1 705 ? -19.959 10.287 22.767 1.00 91.25 705 GLU A O 1
ATOM 5201 N N . LEU A 1 706 ? -19.288 8.474 21.626 1.00 91.75 706 LEU A N 1
ATOM 5202 C CA . LEU A 1 706 ? -20.518 7.709 21.838 1.00 91.75 706 LEU A CA 1
ATOM 5203 C C . LEU A 1 706 ? -20.598 7.059 23.220 1.00 91.75 706 LEU A C 1
ATOM 5205 O O . LEU A 1 706 ? -21.687 6.948 23.780 1.00 91.75 706 LEU A O 1
ATOM 5209 N N . THR A 1 707 ? -19.472 6.595 23.764 1.00 88.62 707 THR A N 1
ATOM 5210 C CA . THR A 1 707 ? -19.451 5.826 25.016 1.00 88.62 707 THR A CA 1
ATOM 5211 C C . THR A 1 707 ? -18.978 6.639 26.217 1.00 88.62 707 THR A C 1
ATOM 5213 O O . THR A 1 707 ? -19.020 6.124 27.334 1.00 88.62 707 THR A O 1
ATOM 5216 N N . GLY A 1 708 ? -18.456 7.855 26.012 1.00 82.31 708 GLY A N 1
ATOM 5217 C CA . GLY A 1 708 ? -17.848 8.677 27.065 1.00 82.31 708 GLY A CA 1
ATOM 5218 C C . GLY A 1 708 ? -16.594 8.057 27.694 1.00 82.31 708 GLY A C 1
ATOM 5219 O O . GLY A 1 708 ? -16.184 8.462 28.779 1.00 82.31 708 GLY A O 1
ATOM 5220 N N . ARG A 1 709 ? -16.001 7.044 27.047 1.00 76.62 709 ARG A N 1
ATOM 5221 C CA . ARG A 1 709 ? -14.768 6.387 27.503 1.00 76.62 709 ARG A CA 1
ATOM 5222 C C . ARG A 1 709 ? -13.609 6.993 26.741 1.00 76.62 709 ARG A C 1
ATOM 5224 O O . ARG A 1 709 ? -13.673 7.073 25.518 1.00 76.62 709 ARG A O 1
ATOM 5231 N N . ASP A 1 710 ? -12.547 7.369 27.439 1.00 68.50 710 ASP A N 1
ATOM 5232 C CA . ASP A 1 710 ? -11.326 7.764 26.754 1.00 68.50 710 ASP A CA 1
ATOM 5233 C C . ASP A 1 710 ? -10.665 6.521 26.145 1.00 68.50 710 ASP A C 1
ATOM 5235 O O . ASP A 1 710 ? -10.068 5.696 26.835 1.00 68.50 710 ASP A O 1
ATOM 5239 N N . LEU A 1 711 ? -10.873 6.366 24.841 1.00 68.75 711 LEU A N 1
ATOM 5240 C CA . LEU A 1 711 ? -10.271 5.337 24.003 1.00 68.75 711 LEU A CA 1
ATOM 5241 C C . LEU A 1 711 ? -9.194 5.944 23.105 1.00 68.75 711 LEU A C 1
ATOM 5243 O O . LEU A 1 711 ? -8.809 5.310 22.119 1.00 68.75 711 LEU A O 1
ATOM 5247 N N . THR A 1 712 ? -8.711 7.165 23.411 1.00 56.38 712 THR A N 1
ATOM 5248 C CA . THR A 1 712 ? -7.498 7.669 22.761 1.00 56.38 712 THR A CA 1
ATOM 5249 C C . THR A 1 712 ? -6.430 6.594 22.832 1.00 56.38 712 THR A C 1
ATOM 5251 O O . THR A 1 712 ? -6.418 5.789 23.761 1.00 56.38 712 THR A O 1
ATOM 5254 N N . ILE A 1 713 ? -5.591 6.542 21.793 1.00 52.66 713 ILE A N 1
ATOM 5255 C CA . ILE A 1 713 ? -4.551 5.530 21.587 1.00 52.66 713 ILE A CA 1
ATOM 5256 C C . ILE A 1 713 ? -3.562 5.603 22.759 1.00 52.66 713 ILE A C 1
ATOM 5258 O O . ILE A 1 713 ? -2.501 6.213 22.677 1.00 52.66 713 ILE A O 1
ATOM 5262 N N . ALA A 1 714 ? -3.962 5.022 23.880 1.00 37.59 714 ALA A N 1
ATOM 5263 C CA . ALA A 1 714 ? -3.208 4.837 25.086 1.00 37.59 714 ALA A CA 1
ATOM 5264 C C . ALA A 1 714 ? -2.646 3.427 24.988 1.00 37.59 714 ALA A C 1
ATOM 5266 O O . ALA A 1 714 ? -3.354 2.455 24.722 1.00 37.59 714 ALA A O 1
ATOM 5267 N N . SER A 1 715 ? -1.344 3.345 25.191 1.00 36.91 715 SER A N 1
ATOM 5268 C CA . SER A 1 715 ? -0.459 2.200 25.024 1.00 36.91 715 SER A CA 1
ATOM 5269 C C . SER A 1 715 ? -0.804 0.929 25.817 1.00 36.91 715 SER A C 1
ATOM 5271 O O . SER A 1 715 ? 0.026 0.033 25.856 1.00 36.91 715 SER A O 1
ATOM 5273 N N . ASN A 1 716 ? -1.987 0.790 26.430 1.00 31.81 716 ASN A N 1
ATOM 5274 C CA . ASN A 1 716 ? -2.240 -0.220 27.465 1.00 31.81 716 ASN A CA 1
ATOM 5275 C C . ASN A 1 716 ? -3.681 -0.774 27.548 1.00 31.81 716 ASN A C 1
ATOM 5277 O O . ASN A 1 716 ? -4.163 -1.065 28.644 1.00 31.81 716 ASN A O 1
ATOM 5281 N N . ALA A 1 717 ? -4.390 -0.986 26.434 1.00 31.48 717 ALA A N 1
ATOM 5282 C CA . ALA A 1 717 ? -5.731 -1.589 26.491 1.00 31.48 717 ALA A CA 1
ATOM 5283 C C . ALA A 1 717 ? -5.967 -2.705 25.459 1.00 31.48 717 ALA A C 1
ATOM 5285 O O . ALA A 1 717 ? -6.741 -2.552 24.527 1.00 31.48 717 ALA A O 1
ATOM 5286 N N . PHE A 1 718 ? -5.357 -3.875 25.680 1.00 30.34 718 PHE A N 1
ATOM 5287 C CA . PHE A 1 718 ? -5.873 -5.150 25.161 1.00 30.34 718 PHE A CA 1
ATOM 5288 C C . PHE A 1 718 ? -5.891 -6.197 26.274 1.00 30.34 718 PHE A C 1
ATOM 5290 O O . PHE A 1 718 ? -5.035 -7.077 26.353 1.00 30.34 718 PHE A O 1
ATOM 5297 N N . LYS A 1 719 ? -6.890 -6.100 27.158 1.00 30.86 719 LYS A N 1
ATOM 5298 C CA . LYS A 1 719 ? -7.250 -7.179 28.081 1.00 30.86 719 LYS A CA 1
ATOM 5299 C C . LYS A 1 719 ? -8.471 -7.919 27.539 1.00 30.86 719 LYS A C 1
ATOM 5301 O O . LYS A 1 719 ? -9.583 -7.423 27.629 1.00 30.86 719 LYS A O 1
ATOM 5306 N N . GLY A 1 720 ? -8.213 -9.132 27.051 1.00 29.03 720 GLY A N 1
ATOM 5307 C CA . GLY A 1 720 ? -9.144 -10.259 27.098 1.00 29.03 720 GLY A CA 1
ATOM 5308 C C . GLY A 1 720 ? -10.203 -10.352 26.001 1.00 29.03 720 GLY A C 1
ATOM 5309 O O . GLY A 1 720 ? -11.275 -9.801 26.169 1.00 29.03 720 GLY A O 1
ATOM 5310 N N . VAL A 1 721 ? -9.952 -11.197 24.990 1.00 24.72 721 VAL A N 1
ATOM 5311 C CA . VAL A 1 721 ? -10.943 -12.085 24.337 1.00 24.72 721 VAL A CA 1
ATOM 5312 C C . VAL A 1 721 ? -10.182 -13.314 23.797 1.00 24.72 721 VAL A C 1
ATOM 5314 O O . VAL A 1 721 ? -9.155 -13.158 23.138 1.00 24.72 721 VAL A O 1
ATOM 5317 N N . LYS A 1 722 ? -10.633 -14.540 24.116 1.00 26.80 722 LYS A N 1
ATOM 5318 C CA . LYS A 1 722 ? -10.085 -15.819 23.606 1.00 26.80 722 LYS A CA 1
ATOM 5319 C C . LYS A 1 722 ? -10.838 -16.266 22.348 1.00 26.80 722 LYS A C 1
ATOM 5321 O O . LYS A 1 722 ? -12.063 -16.239 22.351 1.00 26.80 722 LYS A O 1
ATOM 5326 N N . ALA A 1 723 ? -10.105 -16.766 21.351 1.00 26.02 723 ALA A N 1
ATOM 5327 C CA . ALA A 1 723 ? -10.631 -17.588 20.261 1.00 26.02 723 ALA A CA 1
ATOM 5328 C C . ALA A 1 723 ? -10.675 -19.067 20.693 1.00 26.02 723 ALA A C 1
ATOM 5330 O O . ALA A 1 723 ? -9.722 -19.579 21.284 1.00 26.02 723 ALA A O 1
ATOM 5331 N N . THR A 1 724 ? -11.796 -19.733 20.430 1.00 21.52 724 THR A N 1
ATOM 5332 C CA . THR A 1 724 ? -11.996 -21.185 20.553 1.00 21.52 724 THR A CA 1
ATOM 5333 C C . THR A 1 724 ? -11.160 -21.941 19.514 1.00 21.52 724 THR A C 1
ATOM 5335 O O . THR A 1 724 ? -11.094 -21.512 18.363 1.00 21.52 724 THR A O 1
ATOM 5338 N N . TYR A 1 725 ? -10.514 -23.030 19.952 1.00 27.22 725 TYR A N 1
ATOM 5339 C CA . TYR A 1 725 ? -9.711 -23.954 19.135 1.00 27.22 725 TYR A CA 1
ATOM 5340 C C . TYR A 1 725 ? -10.514 -24.661 18.045 1.00 27.22 725 TYR A C 1
ATOM 5342 O O . TYR A 1 725 ? -11.684 -25.013 18.326 1.00 27.22 725 TYR A O 1
#

InterPro domains:
  IPR003953 FAD-dependent oxidoreductase 2, FAD-binding domain [PF00890] (208-240)
  IPR028348 FAD dependent protein [PTHR42842] (76-715)
  IPR036188 FAD/NAD(P)-binding domain superfamily [G3DSA:3.50.50.60] (198-419)
  IPR036188 FAD/NAD(P)-binding domain superfamily [G3DSA:3.50.50.60] (640-708)
  IPR036188 FAD/NAD(P)-binding domain superfamily [SSF51905] (208-704)
  IPR049516 FAD-dependent protein, C-terminal domain-like [PF21688] (393-439)
  IPR049516 FAD-dependent protein, C-terminal domain-like [PF21688] (496-654)